Protein AF-A0A7Y2CC90-F1 (afdb_monomer_lite)

Sequence (525 aa):
MTFRYLMSATAALAASTAFAPAIAQEHGSPFKATDLVAGERWFTRDHGGGDQTLGHDLTIRRYTGSNQWTCNKPGTNGSKNSDKMTWKKPVYAIEDGVVERCWKNAPDNPKPGEEDSRVGAGTGKIPSGGNHILVRRPDGGLMLYAHFAKGEVSSALCPQTPELMQSGQAKGFVFPEADRPILKRGQFIGRAGNTGSSSGPHLHLHAITENGAARALPMERGLVSNFTPSGGNDCNGEANINSWSKLNGSPIPQDDVLYWPPTPVGKEYTRHKYSESAMPRMFQHLADSGYMLDWIDGYSVGGKVHYNHIWKPANKNWRALFGLTQAQFQQRLDQQSEAGYEPVHLDSYTRSGQVRYAIIFHKNAPGSWRLRTNRTQTQHQAILDQAKADGLKPRAISVVSVNGQRRYSALYRSQNIGSWQAKSAIKESDYQGVYNANKQAGRQPIYLNAYKHGSEIYVSAIFASAPKTLLRAKHGMNPSGFQSEFNKNTGDGYTTEVITAYDGAASNHRYFGVWRKPSGPTRAR

pLDDT: mean 90.74, std 15.19, range [24.83, 98.88]

Radius of gyration: 27.31 Å; chains: 1; bounding box: 69×70×76 Å

Secondary structure (DSSP, 8-state):
-------------------PPS-S--BPPSS-GGGSPTTEEEEEEEE-SGGGTTEEEEEEEEEEETTEEESBPTT--S-SGGGBTTTT-EEE-SS-EEEEEEE--PPPPSBTTB--TTBSTTT-SB-TT-EEEEEE-TTS-EEEEEEEPTT-S-TTT-----SSPPTT-TT-EEPPGGGPPEE-TT-EEEEBB--SS-SSSBEEEEEE-TTS-EE--BBSS-EEEE-EEETTBSSEEE--TT--EE-TTPBPPSSSEEEEPPPP--S-EEEEEEETTTHHHHHHHHHHTTEEEEEEEEEEETTEEEEEEEEEE--S-EEEEEEE-HHHHHHHHHHHHHTTEEEEEEEEEEETTEEEEEEEEEET-SS-EEEEEEE-HHHHHHHHHHHHHTT-EEEEEEEEEETTEEEEEEEEE-----SEEEEEEEEGGGHHHHHHHHHHTT-EEEEEEEEEETTEEEEEEEEESTT--EEEEEEEE-HHHHHHHHHHHHHTTPEEEEEEEEEEGGGEEEEEEEEEE-SS-----

Structure (mmCIF, N/CA/C/O backbone):
data_AF-A0A7Y2CC90-F1
#
_entry.id   AF-A0A7Y2CC90-F1
#
loop_
_atom_site.group_PDB
_atom_site.id
_atom_site.type_symbol
_atom_site.label_atom_id
_atom_site.label_alt_id
_atom_site.label_comp_id
_atom_site.label_asym_id
_atom_site.label_entity_id
_atom_site.label_seq_id
_atom_site.pdbx_PDB_ins_code
_atom_site.Cartn_x
_atom_site.Cartn_y
_atom_site.Cartn_z
_atom_site.occupancy
_atom_site.B_iso_or_equiv
_atom_site.auth_seq_id
_atom_site.auth_comp_id
_atom_site.auth_asym_id
_atom_site.auth_atom_id
_atom_site.pdbx_PDB_model_num
ATOM 1 N N . MET A 1 1 ? 1.128 46.146 18.275 1.00 32.97 1 MET A N 1
ATOM 2 C CA . MET A 1 1 ? 1.543 44.797 18.721 1.00 32.97 1 MET A CA 1
ATOM 3 C C . MET A 1 1 ? 0.517 43.796 18.222 1.00 32.97 1 MET A C 1
ATOM 5 O O . MET A 1 1 ? -0.566 43.703 18.781 1.00 32.97 1 MET A O 1
ATOM 9 N N . THR A 1 2 ? 0.812 43.130 17.110 1.00 25.05 2 THR A N 1
ATOM 10 C CA . THR A 1 2 ? -0.147 42.289 16.382 1.00 25.05 2 THR A CA 1
ATOM 11 C C . THR A 1 2 ? 0.206 40.828 16.643 1.00 25.05 2 THR A C 1
ATOM 13 O O . THR A 1 2 ? 1.212 40.332 16.140 1.00 25.05 2 THR A O 1
ATOM 16 N N . PHE A 1 3 ? -0.586 40.143 17.470 1.00 24.83 3 PHE A N 1
ATOM 17 C CA . PHE A 1 3 ? -0.425 38.710 17.720 1.00 24.83 3 PHE A CA 1
ATOM 18 C C . PHE A 1 3 ? -0.841 37.923 16.468 1.00 24.83 3 PHE A C 1
ATOM 20 O O . PHE A 1 3 ? -2.023 37.803 16.151 1.00 24.83 3 PHE A O 1
ATOM 27 N N . ARG A 1 4 ? 0.144 37.383 15.741 1.00 25.00 4 ARG A N 1
ATOM 28 C CA . ARG A 1 4 ? -0.071 36.367 14.703 1.00 25.00 4 ARG A CA 1
ATOM 29 C C . ARG A 1 4 ? -0.344 35.024 15.382 1.00 25.00 4 ARG A C 1
ATOM 31 O O . ARG A 1 4 ? 0.559 34.425 15.959 1.00 25.00 4 ARG A O 1
ATOM 38 N N . TYR A 1 5 ? -1.578 34.535 15.282 1.00 26.14 5 TYR A N 1
ATOM 39 C CA . TYR A 1 5 ? -1.904 33.138 15.561 1.00 26.14 5 TYR A CA 1
ATOM 40 C C . TYR A 1 5 ? -1.248 32.243 14.497 1.00 26.14 5 TYR A C 1
ATOM 42 O O . TYR A 1 5 ? -1.699 32.173 13.356 1.00 26.14 5 TYR A O 1
ATOM 50 N N . LEU A 1 6 ? -0.185 31.535 14.878 1.00 25.20 6 LEU A N 1
ATOM 51 C CA . LEU A 1 6 ? 0.329 30.377 14.148 1.00 25.20 6 LEU A CA 1
ATOM 52 C C . LEU A 1 6 ? -0.637 29.200 14.358 1.00 25.20 6 LEU A C 1
ATOM 54 O O . LEU A 1 6 ? -0.454 28.374 15.251 1.00 25.20 6 LEU A O 1
ATOM 58 N N . MET A 1 7 ? -1.685 29.108 13.535 1.00 26.69 7 MET A N 1
ATOM 59 C CA . MET A 1 7 ? -2.408 27.846 13.372 1.00 26.69 7 MET A CA 1
ATOM 60 C C . MET A 1 7 ? -1.500 26.868 12.620 1.00 26.69 7 MET A C 1
ATOM 62 O O . MET A 1 7 ? -1.374 26.923 11.400 1.00 26.69 7 MET A O 1
ATOM 66 N N . SER A 1 8 ? -0.863 25.954 13.352 1.00 27.53 8 SER A N 1
ATOM 67 C CA . SER A 1 8 ? -0.228 24.773 12.764 1.00 27.53 8 SER A CA 1
ATOM 68 C C . SER A 1 8 ? -1.307 23.862 12.173 1.00 27.53 8 SER A C 1
ATOM 70 O O . SER A 1 8 ? -1.857 22.992 12.849 1.00 27.53 8 SER A O 1
ATOM 72 N N . ALA A 1 9 ? -1.634 24.075 10.901 1.00 34.06 9 ALA A N 1
ATOM 73 C CA . ALA A 1 9 ? -2.473 23.185 10.116 1.00 34.06 9 ALA A CA 1
ATOM 74 C C . ALA A 1 9 ? -1.721 21.869 9.851 1.00 34.06 9 ALA A C 1
ATOM 76 O O . ALA A 1 9 ? -0.966 21.745 8.896 1.00 34.06 9 ALA A O 1
ATOM 77 N N . THR A 1 10 ? -1.928 20.858 10.693 1.00 35.38 10 THR A N 1
ATOM 78 C CA . THR A 1 10 ? -1.602 19.462 10.348 1.00 35.38 10 THR A CA 1
ATOM 79 C C . THR A 1 10 ? -2.843 18.593 10.495 1.00 35.38 10 THR A C 1
ATOM 81 O O . THR A 1 10 ? -2.938 17.720 11.352 1.00 35.38 10 THR A O 1
ATOM 84 N N . ALA A 1 11 ? -3.823 18.853 9.630 1.00 36.56 11 ALA A N 1
ATOM 85 C CA . ALA A 1 11 ? -4.858 17.888 9.293 1.00 36.56 11 ALA A CA 1
ATOM 86 C C . ALA A 1 11 ? -4.509 17.315 7.917 1.00 36.56 11 ALA A C 1
ATOM 88 O O . ALA A 1 11 ? -4.684 17.984 6.902 1.00 36.56 11 ALA A O 1
ATOM 89 N N . ALA A 1 12 ? -3.991 16.088 7.873 1.00 38.19 12 ALA A N 1
ATOM 90 C CA . ALA A 1 12 ? -3.909 15.354 6.619 1.00 38.19 12 ALA A CA 1
ATOM 91 C C . ALA A 1 12 ? -5.337 14.940 6.224 1.00 38.19 12 ALA A C 1
ATOM 93 O O . ALA A 1 12 ? -5.830 13.889 6.626 1.00 38.19 12 ALA A O 1
ATOM 94 N N 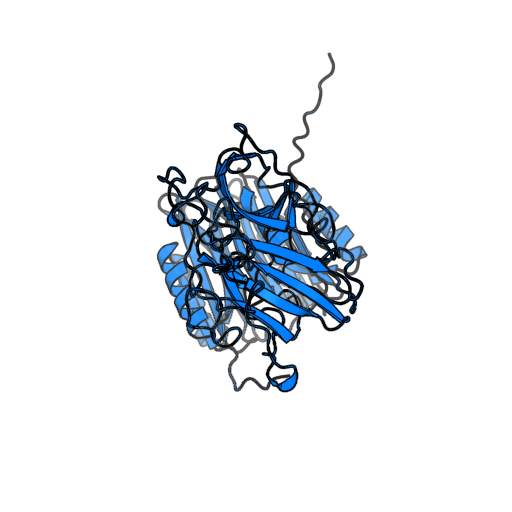. LEU A 1 13 ? -6.033 15.798 5.475 1.00 37.97 13 LEU A N 1
ATOM 95 C CA . LEU A 1 13 ? -7.204 15.396 4.703 1.00 37.97 13 LEU A CA 1
ATOM 96 C C . LEU A 1 13 ? -6.721 14.460 3.588 1.00 37.97 13 LEU A C 1
ATOM 98 O O . LEU A 1 13 ? -6.291 14.919 2.535 1.00 37.97 13 LEU A O 1
ATOM 102 N N . ALA A 1 14 ? -6.811 13.152 3.784 1.00 43.53 14 ALA A N 1
ATOM 103 C CA . ALA A 1 14 ? -6.751 12.215 2.672 1.00 43.53 14 ALA A CA 1
ATOM 104 C C . ALA A 1 14 ? -8.187 11.813 2.316 1.00 43.53 14 ALA A C 1
ATOM 106 O O . ALA A 1 14 ? -8.693 10.809 2.795 1.00 43.53 14 ALA A O 1
ATOM 107 N N . ALA A 1 15 ? -8.883 12.629 1.522 1.00 39.31 15 ALA A N 1
ATOM 108 C CA . ALA A 1 15 ? -10.160 12.238 0.932 1.00 39.31 15 ALA A CA 1
ATOM 109 C C . ALA A 1 15 ? -9.888 11.711 -0.481 1.00 39.31 15 ALA A C 1
ATOM 111 O O . ALA A 1 15 ? -9.688 12.489 -1.406 1.00 39.31 15 ALA A O 1
ATOM 112 N N . SER A 1 16 ? -9.845 10.391 -0.661 1.00 41.31 16 SER A N 1
ATOM 113 C CA . SER A 1 16 ? -9.816 9.796 -1.998 1.00 41.31 16 SER A CA 1
ATOM 114 C C . SER A 1 16 ? -11.242 9.518 -2.466 1.00 41.31 16 SER A C 1
ATOM 116 O O . SER A 1 16 ? -11.936 8.687 -1.886 1.00 41.31 16 SER A O 1
ATOM 118 N N . THR A 1 17 ? -11.676 10.176 -3.535 1.00 38.53 17 THR A N 1
ATOM 119 C CA . THR A 1 17 ? -12.740 9.665 -4.403 1.00 38.53 17 THR A CA 1
ATOM 120 C C . THR A 1 17 ? -12.095 8.733 -5.420 1.00 38.53 17 THR A C 1
ATOM 122 O O . THR A 1 17 ? -11.335 9.194 -6.265 1.00 38.53 17 THR A O 1
ATOM 125 N N . ALA A 1 18 ? -12.342 7.428 -5.325 1.00 40.75 18 ALA A N 1
ATOM 126 C CA . ALA A 1 18 ? -11.998 6.495 -6.393 1.00 40.75 18 ALA A CA 1
ATOM 127 C C . ALA A 1 18 ? -13.279 6.144 -7.158 1.00 40.75 18 ALA A C 1
ATOM 129 O O . ALA A 1 18 ? -14.174 5.522 -6.593 1.00 40.75 18 ALA A O 1
ATOM 130 N N . PHE A 1 19 ? -13.351 6.562 -8.420 1.00 44.56 19 PHE A N 1
ATOM 131 C CA . PHE A 1 19 ? -14.195 5.970 -9.454 1.00 44.56 19 PHE A CA 1
ATOM 132 C C . PHE A 1 19 ? -13.279 5.733 -10.652 1.00 44.56 19 PHE A C 1
ATOM 134 O O . PHE A 1 19 ? -12.591 6.659 -11.075 1.00 44.56 19 PHE A O 1
ATOM 141 N N . ALA A 1 20 ? -13.272 4.513 -11.176 1.00 34.53 20 ALA A N 1
ATOM 142 C CA . ALA A 1 20 ? -12.823 4.258 -12.535 1.00 34.53 20 ALA A CA 1
ATOM 143 C C . ALA A 1 20 ? -14.077 4.274 -13.423 1.00 34.53 20 ALA A C 1
ATOM 145 O O . ALA A 1 20 ? -14.980 3.467 -13.173 1.00 34.53 20 ALA A O 1
ATOM 146 N N . PRO A 1 21 ? -14.203 5.174 -14.410 1.00 32.12 21 PRO A N 1
ATOM 147 C CA . PRO A 1 21 ? -14.972 4.843 -15.594 1.00 32.12 21 PRO A CA 1
ATOM 148 C C . PRO A 1 21 ? -14.174 3.822 -16.417 1.00 32.12 21 PRO A C 1
ATOM 150 O O . PRO A 1 21 ? -12.945 3.794 -16.371 1.00 32.12 21 PRO A O 1
ATOM 153 N N . ALA A 1 22 ? -14.879 2.964 -17.146 1.00 37.72 22 ALA A N 1
ATOM 154 C CA . ALA A 1 22 ? -14.268 2.046 -18.092 1.00 37.72 22 ALA A CA 1
ATOM 155 C C . ALA A 1 22 ? -13.850 2.782 -19.384 1.00 37.72 22 ALA A C 1
ATOM 157 O O . ALA A 1 22 ? -14.610 3.602 -19.897 1.00 37.72 22 ALA A O 1
ATOM 158 N N . ILE A 1 23 ? -12.702 2.351 -19.924 1.00 44.06 23 ILE A N 1
ATOM 159 C CA . ILE A 1 23 ? -12.168 2.496 -21.294 1.00 44.06 23 ILE A CA 1
ATOM 160 C C . ILE A 1 23 ? -11.396 3.791 -21.632 1.00 44.06 23 ILE A C 1
ATOM 162 O O . ILE A 1 23 ? -11.942 4.775 -22.117 1.00 44.06 23 ILE A O 1
ATOM 166 N N . ALA A 1 24 ? -10.070 3.685 -21.533 1.00 38.38 24 ALA A N 1
ATOM 167 C CA . ALA A 1 24 ? -9.087 4.057 -22.561 1.00 38.38 24 ALA A CA 1
ATOM 168 C C . ALA A 1 24 ? -7.961 3.006 -22.473 1.00 38.38 24 ALA A C 1
ATOM 170 O O . ALA A 1 24 ? -7.803 2.439 -21.401 1.00 38.38 24 ALA A O 1
ATOM 171 N N . GLN A 1 25 ? -7.234 2.677 -23.547 1.00 45.66 25 GLN A N 1
ATOM 172 C CA . GLN A 1 25 ? -6.199 1.619 -23.555 1.00 45.66 25 GLN A CA 1
ATOM 173 C C . GLN A 1 25 ? -5.252 1.750 -22.343 1.00 45.66 25 GLN A C 1
ATOM 175 O O . GLN A 1 25 ? -4.386 2.620 -22.301 1.00 45.66 25 GLN A O 1
ATOM 180 N N . GLU A 1 26 ? -5.482 0.931 -21.314 1.00 56.09 26 GLU A N 1
ATOM 181 C CA . GLU A 1 26 ? -4.859 1.112 -20.005 1.00 56.09 26 GLU A CA 1
ATOM 182 C C . GLU A 1 26 ? -3.451 0.522 -20.047 1.00 56.09 26 GLU A C 1
ATOM 184 O O . GLU A 1 26 ? -3.272 -0.698 -20.028 1.00 56.09 26 GLU A O 1
ATOM 189 N N . HIS A 1 27 ? -2.429 1.371 -20.116 1.00 71.44 27 HIS A N 1
ATOM 190 C CA . HIS A 1 27 ? -1.060 0.902 -19.973 1.00 71.44 27 HIS A CA 1
ATOM 191 C C . HIS A 1 27 ? -0.777 0.595 -18.496 1.00 71.44 27 HIS A C 1
ATOM 193 O O . HIS A 1 27 ? -1.069 1.370 -17.581 1.00 71.44 27 HIS A O 1
ATOM 199 N N . GLY A 1 28 ? -0.232 -0.592 -18.250 1.00 85.94 28 GLY A N 1
ATOM 200 C CA . GLY A 1 28 ? 0.285 -1.005 -16.954 1.00 85.94 28 GLY A CA 1
ATOM 201 C C . GLY A 1 28 ? 1.625 -0.353 -16.654 1.00 85.94 28 GLY A C 1
ATOM 202 O O . GLY A 1 28 ? 2.296 0.180 -17.524 1.00 85.94 28 GLY A O 1
ATOM 203 N N . SER A 1 29 ? 2.042 -0.441 -15.400 1.00 91.25 29 SER A N 1
ATOM 204 C CA . SER A 1 29 ? 3.381 -0.011 -15.015 1.00 91.25 29 SER A CA 1
ATOM 205 C C . SER A 1 29 ? 4.420 -1.064 -15.428 1.00 91.25 29 SER A C 1
ATOM 207 O O . SER A 1 29 ? 4.201 -2.249 -15.150 1.00 91.25 29 SER A O 1
ATOM 209 N N . PRO A 1 30 ? 5.589 -0.665 -15.971 1.00 94.50 30 PRO A N 1
ATOM 210 C CA . PRO A 1 30 ? 6.695 -1.591 -16.230 1.00 94.50 30 PRO A CA 1
ATOM 211 C C . PRO A 1 30 ? 7.331 -2.134 -14.943 1.00 94.50 30 PRO A C 1
ATOM 213 O O . PRO A 1 30 ? 8.174 -3.026 -14.987 1.00 94.50 30 PRO A O 1
ATOM 216 N N . PHE A 1 31 ? 6.918 -1.622 -13.781 1.00 96.00 31 PHE A N 1
ATOM 217 C CA . PHE A 1 31 ? 7.437 -1.983 -12.466 1.00 96.00 31 PHE A CA 1
ATOM 218 C C . PHE A 1 31 ? 6.318 -2.226 -11.458 1.00 96.00 31 PHE A C 1
ATOM 220 O O . PHE A 1 31 ? 5.209 -1.710 -11.606 1.00 96.00 31 PHE A O 1
ATOM 227 N N . LYS A 1 32 ? 6.630 -2.940 -10.375 1.00 95.56 32 LYS A N 1
ATOM 228 C CA . LYS A 1 32 ? 5.708 -3.191 -9.258 1.00 95.56 32 LYS A CA 1
ATOM 229 C C . LYS A 1 32 ? 6.310 -2.660 -7.961 1.00 95.56 32 LYS A C 1
ATOM 231 O O . LYS A 1 32 ? 7.487 -2.891 -7.688 1.00 95.56 32 LYS A O 1
ATOM 236 N N . ALA A 1 33 ? 5.506 -2.007 -7.116 1.00 95.81 33 ALA A N 1
ATOM 237 C CA . ALA A 1 33 ? 5.976 -1.529 -5.805 1.00 95.81 33 ALA A CA 1
ATOM 238 C C . ALA A 1 33 ? 6.543 -2.650 -4.920 1.00 95.81 33 ALA A C 1
ATOM 240 O O . ALA A 1 33 ? 7.377 -2.397 -4.056 1.00 95.81 33 ALA A O 1
ATOM 241 N N . THR A 1 34 ? 6.071 -3.883 -5.114 1.00 94.69 34 THR A N 1
ATOM 242 C CA . THR A 1 34 ? 6.490 -5.069 -4.357 1.00 94.69 34 THR A CA 1
ATOM 243 C C . THR A 1 34 ? 7.922 -5.508 -4.650 1.00 94.69 34 THR A C 1
ATOM 245 O O . THR A 1 34 ? 8.486 -6.241 -3.845 1.00 94.69 34 THR A O 1
ATOM 248 N N . ASP A 1 35 ? 8.520 -5.038 -5.749 1.00 96.62 35 ASP A N 1
ATOM 249 C CA . ASP A 1 35 ? 9.908 -5.348 -6.126 1.00 96.62 35 ASP A CA 1
ATOM 250 C C . ASP A 1 35 ? 10.916 -4.321 -5.575 1.00 96.62 35 ASP A C 1
ATOM 252 O O . ASP A 1 35 ? 12.137 -4.433 -5.757 1.00 96.62 35 ASP A O 1
ATOM 256 N N . LEU A 1 36 ? 10.405 -3.292 -4.897 1.00 96.38 36 LEU A N 1
ATOM 257 C CA . LEU A 1 36 ? 11.176 -2.232 -4.266 1.00 96.38 36 LEU A CA 1
ATOM 258 C C . LEU A 1 36 ? 11.325 -2.523 -2.775 1.00 96.38 36 LEU A C 1
ATOM 260 O O . LEU A 1 36 ? 10.357 -2.878 -2.096 1.00 96.38 36 LEU A O 1
ATOM 264 N N . VAL A 1 37 ? 12.530 -2.330 -2.235 1.00 93.62 37 VAL A N 1
ATOM 265 C CA . VAL A 1 37 ? 12.676 -2.335 -0.776 1.00 93.62 37 VAL A CA 1
ATOM 266 C C . VAL A 1 37 ? 12.138 -1.029 -0.190 1.00 93.62 37 VAL A C 1
ATOM 268 O O . VAL A 1 37 ? 11.933 -0.032 -0.887 1.00 93.62 37 VAL A O 1
ATOM 271 N N . ALA A 1 38 ? 11.888 -1.014 1.120 1.00 89.44 38 ALA A N 1
ATOM 272 C CA . ALA A 1 38 ? 11.379 0.176 1.789 1.00 89.44 38 ALA A CA 1
ATOM 273 C C . ALA A 1 38 ? 12.281 1.399 1.526 1.00 89.44 38 ALA A C 1
ATOM 275 O O . ALA A 1 38 ? 13.485 1.371 1.784 1.00 89.44 38 ALA A O 1
ATOM 276 N N . GLY A 1 39 ? 11.667 2.474 1.029 1.00 92.62 39 GLY A N 1
ATOM 277 C CA . GLY A 1 39 ? 12.348 3.724 0.690 1.00 92.62 39 GLY A CA 1
ATOM 278 C C . GLY A 1 39 ? 12.878 3.813 -0.742 1.00 92.62 39 GLY A C 1
ATOM 279 O O . GLY A 1 39 ? 13.330 4.889 -1.099 1.00 92.62 39 GLY A O 1
ATOM 280 N N . GLU A 1 40 ? 12.810 2.758 -1.562 1.00 97.12 40 GLU A N 1
ATOM 281 C CA . GLU A 1 40 ? 13.182 2.817 -2.987 1.00 97.12 40 GLU A CA 1
ATOM 282 C C . GLU A 1 40 ? 12.041 3.333 -3.868 1.00 97.12 40 GLU A C 1
ATOM 284 O O . GLU A 1 40 ? 10.880 2.976 -3.661 1.00 97.12 40 GLU A O 1
ATOM 289 N N . ARG A 1 41 ? 12.367 4.142 -4.874 1.00 97.25 41 ARG A N 1
ATOM 290 C CA . ARG A 1 41 ? 11.465 4.653 -5.914 1.00 97.25 41 ARG A CA 1
ATOM 291 C C . ARG A 1 41 ? 12.182 4.627 -7.253 1.00 97.25 41 ARG A C 1
ATOM 293 O O . ARG A 1 41 ? 13.401 4.777 -7.284 1.00 97.25 41 ARG A O 1
ATOM 300 N N . TRP A 1 42 ? 11.436 4.437 -8.335 1.00 96.94 42 TRP A N 1
ATOM 301 C CA . TRP A 1 42 ? 12.001 4.673 -9.657 1.00 96.94 42 TRP A CA 1
ATOM 302 C C . TRP A 1 42 ? 12.247 6.169 -9.830 1.00 96.94 42 TRP A C 1
ATOM 304 O O . TRP A 1 42 ? 11.609 6.983 -9.173 1.00 96.94 42 TRP A O 1
ATOM 314 N N . PHE A 1 43 ? 13.199 6.510 -10.672 1.00 95.88 43 PHE A N 1
ATOM 315 C CA . PHE A 1 43 ? 13.562 7.853 -11.070 1.00 95.88 43 PHE A CA 1
ATOM 316 C C . PHE A 1 43 ? 13.679 7.847 -12.584 1.00 95.88 43 PHE A C 1
ATOM 318 O O . PHE A 1 43 ? 14.267 6.915 -13.141 1.00 95.88 43 PHE A O 1
ATOM 325 N N . THR A 1 44 ? 13.122 8.866 -13.215 1.00 90.56 44 THR A N 1
ATOM 326 C CA . THR A 1 44 ? 13.302 9.123 -14.638 1.00 90.56 44 THR A CA 1
ATOM 327 C C . THR A 1 44 ? 13.795 10.541 -14.835 1.00 90.56 44 THR A C 1
ATOM 329 O O . THR A 1 44 ? 13.602 11.392 -13.967 1.00 90.56 44 THR A O 1
ATOM 332 N N . ARG A 1 45 ? 14.399 10.750 -15.998 1.00 81.19 45 ARG A N 1
ATOM 333 C CA . ARG A 1 45 ? 14.740 12.042 -16.577 1.00 81.19 45 ARG A CA 1
ATOM 334 C C . ARG A 1 45 ? 14.470 12.007 -18.079 1.00 81.19 45 ARG A C 1
ATOM 336 O O . ARG A 1 45 ? 14.205 10.927 -18.617 1.00 81.19 45 ARG A O 1
ATOM 343 N N . ASP A 1 46 ? 14.601 13.151 -18.733 1.00 70.00 46 ASP A N 1
ATOM 344 C CA . ASP A 1 46 ? 14.495 13.263 -20.189 1.00 70.00 46 ASP A CA 1
ATOM 345 C C . ASP A 1 46 ? 15.567 12.443 -20.897 1.00 70.00 46 ASP A C 1
ATOM 347 O O . ASP A 1 46 ? 16.743 12.473 -20.514 1.00 70.00 46 ASP A O 1
ATOM 351 N N . HIS A 1 47 ? 15.165 11.748 -21.962 1.00 69.31 47 HIS A N 1
ATOM 352 C CA . HIS A 1 47 ? 16.079 11.005 -22.815 1.00 69.31 47 HIS A CA 1
ATOM 353 C C . HIS A 1 47 ? 15.930 11.378 -24.297 1.00 69.31 47 HIS A C 1
ATOM 355 O O . HIS A 1 47 ? 14.863 11.241 -24.886 1.00 69.31 47 HIS A O 1
ATOM 361 N N . GLY A 1 48 ? 17.057 11.749 -24.914 1.00 66.50 48 GLY A N 1
ATOM 362 C CA . GLY A 1 48 ? 17.264 11.716 -26.364 1.00 66.50 48 GLY A CA 1
ATOM 363 C C . GLY A 1 48 ? 16.478 12.721 -27.221 1.00 66.50 48 GLY A C 1
ATOM 364 O O . GLY A 1 48 ? 15.679 13.528 -26.757 1.00 66.50 48 GLY A O 1
ATOM 365 N N . GLY A 1 49 ? 16.746 12.673 -28.529 1.00 67.69 49 GLY A N 1
ATOM 366 C CA . GLY A 1 49 ? 16.046 13.428 -29.572 1.00 67.69 49 GLY A CA 1
ATOM 367 C C . GLY A 1 49 ? 15.511 12.497 -30.666 1.00 67.69 49 GLY A C 1
ATOM 368 O O . GLY A 1 49 ? 15.905 11.335 -30.739 1.00 67.69 49 GLY A O 1
ATOM 369 N N . GLY A 1 50 ? 14.630 12.996 -31.534 1.00 79.75 50 GLY A N 1
ATOM 370 C CA . GLY A 1 50 ? 14.061 12.215 -32.639 1.00 79.75 50 GLY A CA 1
ATOM 371 C C . GLY A 1 50 ? 12.886 11.330 -32.209 1.00 79.75 50 GLY A C 1
ATOM 372 O O . GLY A 1 50 ? 11.972 11.781 -31.523 1.00 79.75 50 GLY A O 1
ATOM 373 N N . ASP A 1 51 ? 12.885 10.064 -32.623 1.00 78.94 51 ASP A N 1
ATOM 374 C CA . ASP A 1 51 ? 11.821 9.097 -32.309 1.00 78.94 51 ASP A CA 1
ATOM 375 C C . ASP A 1 51 ? 11.800 8.662 -30.828 1.00 78.94 51 ASP A C 1
ATOM 377 O O . ASP A 1 51 ? 10.815 8.099 -30.350 1.00 78.94 51 ASP A O 1
ATOM 381 N N . GLN A 1 52 ? 12.854 9.002 -30.083 1.00 84.62 52 GLN A N 1
ATOM 382 C CA . GLN A 1 52 ? 13.025 8.716 -28.658 1.00 84.62 52 GLN A CA 1
ATOM 383 C C . GLN A 1 52 ? 12.694 9.895 -27.739 1.00 84.62 52 GLN A C 1
ATOM 385 O O . GLN A 1 52 ? 12.796 9.733 -26.532 1.00 84.62 52 GLN A O 1
ATOM 390 N N . THR A 1 53 ? 12.255 11.049 -28.258 1.00 86.00 53 THR A N 1
ATOM 391 C CA . THR A 1 53 ? 11.994 12.269 -27.458 1.00 86.00 53 THR A CA 1
ATOM 392 C C . THR A 1 53 ? 10.979 12.088 -26.316 1.00 86.00 53 THR A C 1
ATOM 394 O O . THR A 1 53 ? 10.924 12.911 -25.412 1.00 86.00 53 THR A O 1
ATOM 397 N N . LEU A 1 54 ? 10.167 11.025 -26.340 1.00 88.81 54 LEU A N 1
ATOM 398 C CA . LEU A 1 54 ? 9.232 10.668 -25.259 1.00 88.81 54 LEU A CA 1
ATOM 399 C C . LEU A 1 54 ? 9.647 9.391 -24.507 1.00 88.81 54 LEU A C 1
ATOM 401 O O . LEU A 1 54 ? 8.829 8.767 -23.830 1.00 88.81 54 LEU A O 1
ATOM 405 N N . GLY A 1 55 ? 10.897 8.969 -24.678 1.00 89.06 55 GLY A N 1
ATOM 406 C CA . GLY A 1 55 ? 11.502 7.838 -23.998 1.00 89.06 55 GLY A CA 1
ATOM 407 C C . GLY A 1 55 ? 11.978 8.188 -22.592 1.00 89.06 55 GLY A C 1
ATOM 408 O O . GLY A 1 55 ? 12.170 9.347 -22.243 1.00 89.06 55 GLY A O 1
ATOM 409 N N . HIS A 1 56 ? 12.179 7.157 -21.782 1.00 90.25 56 HIS A N 1
ATOM 410 C CA . HIS A 1 56 ? 12.582 7.278 -20.392 1.00 90.25 56 HIS A CA 1
ATOM 411 C C . HIS A 1 56 ? 13.756 6.354 -20.084 1.00 90.25 56 HIS A C 1
ATOM 413 O O . HIS A 1 56 ? 13.664 5.138 -20.284 1.00 90.25 56 HIS A O 1
ATOM 419 N N . ASP A 1 57 ? 14.799 6.927 -19.485 1.00 92.31 57 ASP A N 1
ATOM 420 C CA . ASP A 1 57 ? 15.839 6.170 -18.796 1.00 92.31 57 ASP A CA 1
ATOM 421 C C . ASP A 1 57 ? 15.487 6.065 -17.314 1.00 92.31 57 ASP A C 1
ATOM 423 O O . ASP A 1 57 ? 15.490 7.035 -16.553 1.00 92.31 57 ASP A O 1
ATOM 427 N N . LEU A 1 58 ? 15.169 4.846 -16.895 1.00 94.12 58 LEU A N 1
ATOM 428 C CA . LEU A 1 58 ? 14.569 4.560 -15.603 1.00 94.12 58 LEU A CA 1
ATOM 429 C C . LEU A 1 58 ? 15.605 3.908 -14.691 1.00 94.12 58 LEU A C 1
ATOM 431 O O . LEU A 1 58 ? 16.126 2.822 -14.957 1.00 94.12 58 LEU A O 1
ATOM 435 N N . THR A 1 59 ? 15.882 4.564 -13.568 1.00 96.00 59 THR A N 1
ATOM 436 C CA . THR A 1 59 ? 16.783 4.077 -12.513 1.00 96.00 59 THR A CA 1
ATOM 437 C C . THR A 1 59 ? 16.087 4.092 -11.156 1.00 96.00 59 THR A C 1
ATOM 439 O O . THR A 1 59 ? 14.927 4.468 -11.063 1.00 96.00 59 THR A O 1
ATOM 442 N N . ILE A 1 60 ? 16.749 3.659 -10.080 1.00 97.44 60 ILE A N 1
ATOM 443 C CA . ILE A 1 60 ? 16.173 3.697 -8.726 1.00 97.44 60 ILE A CA 1
ATOM 444 C C . ILE A 1 60 ? 16.918 4.681 -7.832 1.00 97.44 60 ILE A C 1
ATOM 446 O O . ILE A 1 60 ? 18.142 4.804 -7.893 1.00 97.44 60 ILE A O 1
ATOM 450 N N . ARG A 1 61 ? 16.164 5.363 -6.971 1.00 97.19 61 ARG A N 1
ATOM 451 C CA . ARG A 1 61 ? 16.655 6.159 -5.847 1.00 97.19 61 ARG A CA 1
ATOM 452 C C . ARG A 1 61 ? 16.097 5.600 -4.546 1.00 97.19 61 ARG A C 1
ATOM 454 O O . ARG A 1 61 ? 14.951 5.157 -4.499 1.00 97.19 61 ARG A O 1
ATOM 461 N N . ARG A 1 62 ? 16.872 5.654 -3.467 1.00 97.00 62 ARG A N 1
ATOM 462 C CA . ARG A 1 62 ? 16.426 5.300 -2.118 1.00 97.00 62 ARG A CA 1
ATOM 463 C C . ARG A 1 62 ? 16.582 6.461 -1.169 1.00 97.00 62 ARG A C 1
ATOM 465 O O . ARG A 1 62 ? 17.647 7.062 -1.094 1.00 97.00 62 ARG A O 1
ATOM 472 N N . TYR A 1 63 ? 15.531 6.688 -0.399 1.00 96.62 63 TYR A N 1
ATOM 473 C CA . TYR A 1 63 ? 15.499 7.670 0.667 1.00 96.62 63 TYR A CA 1
ATOM 474 C C . TYR A 1 63 ? 16.502 7.327 1.774 1.00 96.62 63 TYR A C 1
ATOM 476 O O . TYR A 1 63 ? 16.465 6.221 2.326 1.00 96.62 63 TYR A O 1
ATOM 484 N N . THR A 1 64 ? 17.357 8.282 2.128 1.00 95.19 64 THR A N 1
ATOM 485 C CA . THR A 1 64 ? 18.376 8.151 3.184 1.00 95.19 64 THR A CA 1
ATOM 486 C C . THR A 1 64 ? 18.057 8.972 4.434 1.00 95.19 64 THR A C 1
ATOM 488 O O . THR A 1 64 ? 18.640 8.720 5.486 1.00 95.19 64 THR A O 1
ATOM 491 N N . GLY A 1 65 ? 17.084 9.886 4.369 1.00 94.31 65 GLY A N 1
ATOM 492 C CA . GLY A 1 65 ? 16.698 10.763 5.481 1.00 94.31 65 GLY A CA 1
ATOM 493 C C . GLY A 1 65 ? 16.665 12.227 5.056 1.00 94.31 65 GLY A C 1
ATOM 494 O O . GLY A 1 65 ? 17.304 12.592 4.082 1.00 94.31 65 GLY A O 1
ATOM 495 N N . SER A 1 66 ? 15.909 13.070 5.766 1.00 93.25 66 SER A N 1
ATOM 496 C CA . SER A 1 66 ? 15.852 14.522 5.512 1.00 93.25 66 SER A CA 1
ATOM 497 C C . SER A 1 66 ? 15.641 14.904 4.038 1.00 93.25 66 SER A C 1
ATOM 499 O O . SER A 1 66 ? 16.305 15.800 3.532 1.00 93.25 66 SER A O 1
ATOM 501 N N . ASN A 1 67 ? 14.733 14.206 3.344 1.00 94.44 67 ASN A N 1
ATOM 502 C CA . ASN A 1 67 ? 14.465 14.384 1.906 1.00 94.44 67 ASN A CA 1
ATOM 503 C C . ASN A 1 67 ? 15.628 14.063 0.961 1.00 94.44 67 ASN A C 1
ATOM 505 O O . ASN A 1 67 ? 15.474 14.275 -0.234 1.00 94.44 67 ASN A O 1
ATOM 509 N N . GLN A 1 68 ? 16.722 13.483 1.453 1.00 96.31 68 GLN A N 1
ATOM 510 C CA . GLN A 1 68 ? 17.853 13.037 0.646 1.00 96.31 68 GLN A CA 1
ATOM 511 C C . GLN A 1 68 ? 17.618 11.641 0.074 1.00 96.31 68 GLN A C 1
ATOM 513 O O . GLN A 1 68 ? 17.033 10.762 0.725 1.00 96.31 68 GLN A O 1
ATOM 518 N N . TRP A 1 69 ? 18.119 11.435 -1.140 1.00 97.06 69 TRP A N 1
ATOM 519 C CA . TRP A 1 69 ? 18.041 10.174 -1.861 1.00 97.06 69 TRP A CA 1
ATOM 520 C C . TRP A 1 69 ? 19.355 9.856 -2.574 1.00 97.06 69 TRP A C 1
ATOM 522 O O . TRP A 1 69 ? 20.098 10.752 -2.966 1.00 97.06 69 TRP A O 1
ATOM 532 N N . THR A 1 70 ? 19.617 8.566 -2.786 1.00 95.94 70 THR A N 1
ATOM 533 C CA . THR A 1 70 ? 20.796 8.084 -3.522 1.00 95.94 70 THR A CA 1
ATOM 534 C C . THR A 1 70 ? 20.462 6.891 -4.413 1.00 95.94 70 THR A C 1
ATOM 536 O O . THR A 1 70 ? 19.536 6.134 -4.116 1.00 95.94 70 THR A O 1
ATOM 539 N N . CYS A 1 71 ? 21.212 6.694 -5.495 1.00 94.62 71 CYS A N 1
ATOM 540 C CA . CYS A 1 71 ? 21.059 5.563 -6.414 1.00 94.62 71 CYS A CA 1
ATOM 541 C C . CYS A 1 71 ? 21.929 4.340 -6.063 1.00 94.62 71 CYS A C 1
ATOM 543 O O . CYS A 1 71 ? 21.721 3.243 -6.597 1.00 94.62 71 CYS A O 1
ATOM 545 N N . ASN A 1 72 ? 22.914 4.519 -5.176 1.00 95.44 72 ASN A N 1
ATOM 546 C CA . ASN A 1 72 ? 23.851 3.475 -4.769 1.00 95.44 72 ASN A CA 1
ATOM 547 C C . ASN A 1 72 ? 23.328 2.716 -3.547 1.00 95.44 72 ASN A C 1
ATOM 549 O O . ASN A 1 72 ? 22.766 3.296 -2.617 1.00 95.44 72 ASN A O 1
ATOM 553 N N . LYS A 1 73 ? 23.562 1.406 -3.507 1.00 95.62 73 LYS A N 1
ATOM 554 C CA . LYS A 1 73 ? 23.269 0.568 -2.343 1.00 95.62 73 LYS A CA 1
ATOM 555 C C . LYS A 1 73 ? 24.072 1.046 -1.123 1.00 95.62 73 LYS A C 1
ATOM 557 O O . LYS A 1 73 ? 25.203 1.513 -1.285 1.00 95.62 73 LYS A O 1
ATOM 562 N N . PRO A 1 74 ? 23.528 0.907 0.102 1.00 93.06 74 PRO A N 1
ATOM 563 C CA . PRO A 1 74 ? 24.239 1.295 1.318 1.00 93.06 74 PRO A CA 1
ATOM 564 C C . PRO A 1 74 ? 25.639 0.670 1.394 1.00 93.06 74 PRO A C 1
ATOM 566 O O . PRO A 1 74 ? 25.786 -0.528 1.165 1.00 93.06 74 PRO A O 1
ATOM 569 N N . GLY A 1 75 ? 26.651 1.481 1.717 1.00 93.94 75 GLY A N 1
ATOM 570 C CA . GLY A 1 75 ? 28.043 1.031 1.855 1.00 93.94 75 GLY A CA 1
ATOM 571 C C . GLY A 1 75 ? 28.799 0.802 0.540 1.00 93.94 75 GLY A C 1
ATOM 572 O O . GLY A 1 75 ? 29.891 0.246 0.571 1.00 93.94 75 GLY A O 1
ATOM 573 N N . THR A 1 76 ? 28.247 1.214 -0.605 1.00 95.94 76 THR A N 1
ATOM 574 C CA . THR A 1 76 ? 28.896 1.077 -1.922 1.00 95.94 76 THR A CA 1
ATOM 575 C C . THR A 1 76 ? 29.231 2.438 -2.534 1.00 95.94 76 THR A C 1
ATOM 577 O O . THR A 1 76 ? 28.635 3.451 -2.170 1.00 95.94 76 THR A O 1
ATOM 580 N N . ASN A 1 77 ? 30.181 2.469 -3.473 1.00 91.31 77 ASN A N 1
ATOM 581 C CA . ASN A 1 77 ? 30.625 3.700 -4.141 1.00 91.31 77 ASN A CA 1
ATOM 582 C C . ASN A 1 77 ? 30.074 3.855 -5.571 1.00 91.31 77 ASN A C 1
ATOM 584 O O . ASN A 1 77 ? 30.301 4.882 -6.205 1.00 91.31 77 ASN A O 1
ATOM 588 N N . GLY A 1 78 ? 29.333 2.865 -6.082 1.00 93.69 78 GLY A N 1
ATOM 589 C CA . GLY A 1 78 ? 28.747 2.920 -7.421 1.00 93.69 78 GLY A CA 1
ATOM 590 C C . GLY A 1 78 ? 29.702 2.517 -8.545 1.00 93.69 78 GLY A C 1
AT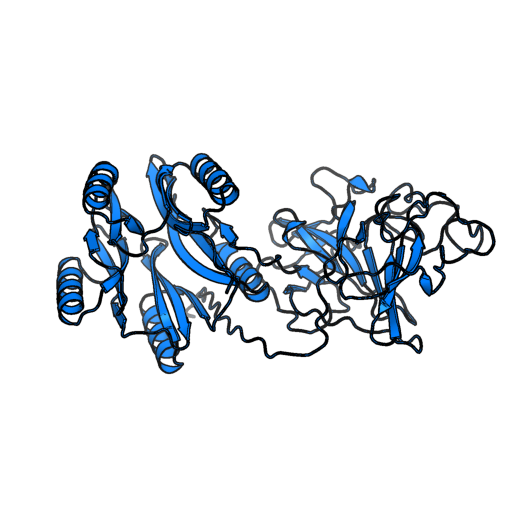OM 591 O O . GLY A 1 78 ? 29.339 2.698 -9.704 1.00 93.69 78 GLY A O 1
ATOM 592 N N . SER A 1 79 ? 30.890 1.990 -8.221 1.00 95.19 79 SER A N 1
ATOM 593 C CA . SER A 1 79 ? 31.914 1.587 -9.200 1.00 95.19 79 SER A CA 1
ATOM 594 C C . SER A 1 79 ? 31.625 0.247 -9.874 1.00 95.19 79 SER A C 1
ATOM 596 O O . SER A 1 79 ? 32.258 -0.080 -10.873 1.00 95.19 79 SER A O 1
ATOM 598 N N . LYS A 1 80 ? 30.675 -0.535 -9.350 1.00 97.69 80 LYS A N 1
ATOM 599 C CA . LYS A 1 80 ? 30.222 -1.798 -9.947 1.00 97.69 80 LYS A CA 1
ATOM 600 C C . LYS A 1 80 ? 28.757 -1.706 -10.337 1.00 97.69 80 LYS A C 1
ATOM 602 O O . LYS A 1 80 ? 27.965 -1.050 -9.665 1.00 97.69 80 LYS A O 1
ATOM 607 N N . ASN A 1 81 ? 28.353 -2.466 -11.353 1.00 97.75 81 ASN A N 1
ATOM 608 C CA . ASN A 1 81 ? 26.939 -2.586 -11.716 1.00 97.75 81 ASN A CA 1
ATOM 609 C C . ASN A 1 81 ? 26.091 -3.018 -10.506 1.00 97.75 81 ASN A C 1
ATOM 611 O O . ASN A 1 81 ? 25.050 -2.433 -10.221 1.00 97.75 81 ASN A O 1
ATOM 615 N N . SER A 1 82 ? 26.599 -3.974 -9.721 1.00 97.44 82 SER A N 1
ATOM 616 C CA . SER A 1 82 ? 25.958 -4.476 -8.503 1.00 97.44 82 SER A CA 1
ATOM 617 C C . SER A 1 82 ? 25.742 -3.431 -7.411 1.00 97.44 82 SER A C 1
ATOM 619 O O . SER A 1 82 ? 24.905 -3.668 -6.538 1.00 97.44 82 SER A O 1
ATOM 621 N N . ASP A 1 83 ? 26.459 -2.310 -7.445 1.00 97.50 83 ASP A N 1
ATOM 622 C CA . ASP A 1 83 ? 26.338 -1.231 -6.464 1.00 97.50 83 ASP A CA 1
ATOM 623 C C . ASP A 1 83 ? 25.088 -0.384 -6.718 1.00 97.50 83 ASP A C 1
ATOM 625 O O . ASP A 1 83 ? 24.568 0.241 -5.799 1.00 97.50 83 ASP A O 1
ATOM 629 N N . LYS A 1 84 ? 24.553 -0.381 -7.945 1.00 96.38 84 LYS A N 1
ATOM 630 C CA . LYS A 1 84 ? 23.341 0.370 -8.288 1.00 96.38 84 LYS A CA 1
ATOM 631 C C . LYS A 1 84 ? 22.087 -0.371 -7.840 1.00 96.38 84 LYS A C 1
ATOM 633 O O . LYS A 1 84 ? 21.967 -1.588 -7.992 1.00 96.38 84 LYS A O 1
ATOM 638 N N . MET A 1 85 ? 21.106 0.364 -7.321 1.00 96.38 85 MET A N 1
ATOM 639 C CA . MET A 1 85 ? 19.816 -0.211 -6.908 1.00 96.38 85 MET A CA 1
ATOM 640 C C . MET A 1 85 ? 19.005 -0.770 -8.074 1.00 96.38 85 MET A C 1
ATOM 642 O O . MET A 1 85 ? 18.272 -1.739 -7.886 1.00 96.38 85 MET A O 1
ATOM 646 N N . THR A 1 86 ? 19.153 -0.186 -9.264 1.00 97.38 86 THR A N 1
ATOM 647 C CA . THR A 1 86 ? 18.467 -0.630 -10.484 1.00 97.38 86 THR A CA 1
ATOM 648 C C . THR A 1 86 ? 18.929 -2.008 -10.956 1.00 97.38 86 THR A C 1
ATOM 650 O O . THR A 1 86 ? 18.180 -2.718 -11.622 1.00 97.38 86 THR A O 1
ATOM 653 N N . TRP A 1 87 ? 20.158 -2.404 -10.610 1.00 98.06 87 TRP A N 1
ATOM 654 C CA . TRP A 1 87 ? 20.757 -3.643 -11.093 1.00 98.06 87 TRP A CA 1
ATOM 655 C C . TRP A 1 87 ? 19.901 -4.862 -10.753 1.00 98.06 87 TRP A C 1
ATOM 657 O O . TRP A 1 87 ? 19.625 -5.143 -9.582 1.00 98.06 87 TRP A O 1
ATOM 667 N N . LYS A 1 88 ? 19.511 -5.597 -11.797 1.00 97.69 88 LYS A N 1
ATOM 668 C CA . LYS A 1 88 ? 18.657 -6.786 -11.751 1.00 97.69 88 LYS A CA 1
ATOM 669 C C . LYS A 1 88 ? 17.259 -6.556 -11.157 1.00 97.69 88 LYS A C 1
ATOM 671 O O . LYS A 1 88 ? 16.633 -7.487 -10.632 1.00 97.69 88 LYS A O 1
ATOM 676 N N . LYS A 1 89 ? 16.721 -5.341 -11.272 1.00 98.00 89 LYS A N 1
ATOM 677 C CA . LYS A 1 89 ? 15.325 -5.068 -10.908 1.00 98.00 89 LYS A CA 1
ATOM 678 C C . LYS A 1 89 ? 14.361 -5.615 -11.965 1.00 98.00 89 LYS A C 1
ATOM 680 O O . LYS A 1 89 ? 14.638 -5.455 -13.152 1.00 98.00 89 LYS A O 1
ATOM 685 N N . PRO A 1 90 ? 13.263 -6.282 -11.562 1.00 98.31 90 PRO A N 1
ATOM 686 C CA . PRO A 1 90 ? 12.273 -6.815 -12.493 1.00 98.31 90 PRO A CA 1
ATOM 687 C C . PRO A 1 90 ? 11.631 -5.740 -13.369 1.00 98.31 90 PRO A C 1
ATOM 689 O O . PRO A 1 90 ? 11.336 -4.644 -12.893 1.00 98.31 90 PRO A O 1
ATOM 692 N N . VAL A 1 91 ? 11.355 -6.109 -14.616 1.00 98.56 91 VAL A N 1
ATOM 693 C CA . VAL A 1 91 ? 10.621 -5.305 -15.595 1.00 98.56 91 VAL A CA 1
ATOM 694 C C . VAL A 1 91 ? 9.483 -6.146 -16.164 1.00 98.56 91 VAL A C 1
ATOM 696 O O . VAL A 1 91 ? 9.651 -7.340 -16.440 1.00 98.56 91 VAL A O 1
ATOM 699 N N . TYR A 1 92 ? 8.325 -5.521 -16.343 1.00 98.00 92 TYR A N 1
ATOM 700 C CA . TYR A 1 92 ? 7.103 -6.154 -16.825 1.00 98.00 92 TYR A CA 1
ATOM 701 C C . TYR A 1 92 ? 6.562 -5.441 -18.058 1.00 98.00 92 TYR A C 1
ATOM 703 O O . TYR A 1 92 ? 6.822 -4.259 -18.273 1.00 98.00 92 TYR A O 1
ATOM 711 N N . ALA A 1 93 ? 5.781 -6.164 -18.851 1.00 96.94 93 ALA A N 1
ATOM 712 C CA . ALA A 1 93 ? 5.110 -5.601 -20.006 1.00 96.94 93 ALA A CA 1
ATOM 713 C C . ALA A 1 93 ? 4.065 -4.561 -19.592 1.00 96.94 93 ALA A C 1
ATOM 715 O O . ALA A 1 93 ? 3.204 -4.816 -18.746 1.00 96.94 93 ALA A O 1
ATOM 716 N N . ILE A 1 94 ? 4.132 -3.402 -20.231 1.00 94.56 94 ILE A N 1
ATOM 717 C CA . ILE A 1 94 ? 3.198 -2.289 -20.063 1.00 94.56 94 ILE A CA 1
ATOM 718 C C . ILE A 1 94 ? 1.848 -2.611 -20.707 1.00 94.56 94 ILE A C 1
ATOM 720 O O . ILE A 1 94 ? 0.802 -2.276 -20.159 1.00 94.56 94 ILE A O 1
ATOM 724 N N . GLU A 1 95 ? 1.847 -3.302 -21.839 1.00 94.00 95 GLU A N 1
ATOM 725 C CA . GLU A 1 95 ? 0.640 -3.691 -22.564 1.00 94.00 95 GLU A CA 1
ATOM 726 C C . GLU A 1 95 ? 0.822 -5.048 -23.253 1.00 94.00 95 GLU A C 1
ATOM 728 O O . GLU A 1 95 ? 1.916 -5.619 -23.245 1.00 94.00 95 GLU A O 1
ATOM 733 N N . ASP A 1 96 ? -0.270 -5.572 -23.806 1.00 95.62 96 ASP A N 1
ATOM 734 C CA . ASP A 1 96 ? -0.238 -6.739 -24.684 1.00 95.62 96 ASP A CA 1
ATOM 735 C C . ASP A 1 96 ? 0.500 -6.408 -25.989 1.00 95.62 96 ASP A C 1
ATOM 737 O O . ASP A 1 96 ? 0.497 -5.270 -26.448 1.00 95.62 96 ASP A O 1
ATOM 741 N N . GLY A 1 97 ? 1.097 -7.411 -26.625 1.00 96.75 97 GLY A N 1
ATOM 742 C CA . GLY A 1 97 ? 1.723 -7.249 -27.931 1.00 96.75 97 GLY A CA 1
ATOM 743 C C . GLY A 1 97 ? 2.386 -8.528 -28.419 1.00 96.75 97 GLY A C 1
ATOM 744 O O . GLY A 1 97 ? 2.205 -9.602 -27.839 1.00 96.75 97 GLY A O 1
ATOM 745 N N . VAL A 1 98 ? 3.179 -8.405 -29.478 1.00 98.19 98 VAL A N 1
ATOM 746 C CA . VAL A 1 98 ? 4.011 -9.500 -29.992 1.00 98.19 98 VAL A CA 1
ATOM 747 C C . VAL A 1 98 ? 5.460 -9.047 -30.126 1.00 98.19 98 VAL A C 1
ATOM 749 O O . VAL A 1 98 ? 5.733 -7.917 -30.530 1.00 98.19 98 VAL A O 1
ATOM 752 N N . VAL A 1 99 ? 6.408 -9.905 -29.755 1.00 98.38 99 VAL A N 1
ATOM 753 C CA . VAL A 1 99 ? 7.839 -9.576 -29.818 1.00 98.38 99 VAL A CA 1
ATOM 754 C C . VAL A 1 99 ? 8.318 -9.712 -31.264 1.00 98.38 99 VAL A C 1
ATOM 756 O O . VAL A 1 99 ? 8.386 -10.814 -31.798 1.00 98.38 99 VAL A O 1
ATOM 759 N N . GLU A 1 100 ? 8.661 -8.594 -31.908 1.00 97.00 100 GLU A N 1
ATOM 760 C CA . GLU A 1 100 ? 9.203 -8.597 -33.276 1.00 97.00 100 GLU A CA 1
ATOM 761 C C . GLU A 1 100 ? 10.703 -8.840 -33.297 1.00 97.00 100 GLU A C 1
ATOM 763 O O . GLU A 1 100 ? 11.232 -9.457 -34.221 1.00 97.00 100 GLU A O 1
ATOM 768 N N . ARG A 1 101 ? 11.400 -8.307 -32.292 1.00 95.56 101 ARG A N 1
ATOM 769 C CA . ARG A 1 101 ? 12.856 -8.339 -32.222 1.00 95.56 101 ARG A CA 1
ATOM 770 C C . ARG A 1 101 ? 13.315 -8.553 -30.800 1.00 95.56 101 ARG A C 1
ATOM 772 O O . ARG A 1 101 ? 12.718 -8.003 -29.875 1.00 95.56 101 ARG A O 1
ATOM 779 N N . CYS A 1 102 ? 14.399 -9.292 -30.623 1.00 96.44 102 CYS A N 1
ATOM 780 C CA . CYS A 1 102 ? 15.016 -9.412 -29.316 1.00 96.44 102 CYS A CA 1
ATOM 781 C C . CYS A 1 102 ? 16.524 -9.656 -29.371 1.00 96.44 102 CYS A C 1
ATOM 783 O O . CYS A 1 102 ? 17.081 -10.125 -30.368 1.00 96.44 102 CYS A O 1
ATOM 785 N N . TRP A 1 103 ? 17.166 -9.405 -28.237 1.00 95.94 103 TRP A N 1
ATOM 786 C CA . TRP A 1 103 ? 18.475 -9.947 -27.894 1.00 95.94 103 TRP A CA 1
ATOM 787 C C . TRP A 1 103 ? 18.539 -10.158 -26.380 1.00 95.94 103 TRP A C 1
ATOM 789 O O . TRP A 1 103 ? 17.945 -9.374 -25.641 1.00 95.94 103 TRP A O 1
ATOM 799 N N . LYS A 1 104 ? 19.226 -11.200 -25.893 1.00 95.75 104 LYS A N 1
ATOM 800 C CA . LYS A 1 104 ? 19.257 -11.485 -24.443 1.00 95.75 104 LYS A CA 1
ATOM 801 C C . LYS A 1 104 ? 20.615 -11.771 -23.829 1.00 95.75 104 LYS A C 1
ATOM 803 O O . LYS A 1 104 ? 20.717 -11.688 -22.610 1.00 95.75 104 LYS A O 1
ATOM 808 N N . ASN A 1 105 ? 21.604 -12.199 -24.612 1.00 95.56 105 ASN A N 1
ATOM 809 C CA . ASN A 1 105 ? 22.827 -12.774 -24.054 1.00 95.56 105 ASN A CA 1
ATOM 810 C C . ASN A 1 105 ? 24.089 -11.949 -24.331 1.00 95.56 105 ASN A C 1
ATOM 812 O O . ASN A 1 105 ? 25.191 -12.424 -24.063 1.00 95.56 105 ASN A O 1
ATOM 816 N N . ALA A 1 106 ? 23.941 -10.713 -24.820 1.00 95.44 106 ALA A N 1
ATOM 817 C CA . ALA A 1 106 ? 25.065 -9.792 -24.892 1.00 95.44 106 ALA A CA 1
ATOM 818 C C . ALA A 1 106 ? 25.690 -9.603 -23.503 1.00 95.44 106 ALA A C 1
ATOM 820 O O . ALA A 1 106 ? 24.951 -9.549 -22.509 1.00 95.44 106 ALA A O 1
ATOM 821 N N . PRO A 1 107 ? 27.028 -9.511 -23.425 1.00 96.44 107 PRO A N 1
ATOM 822 C CA . PRO A 1 107 ? 27.718 -9.243 -22.177 1.00 96.44 107 PRO A CA 1
ATOM 823 C C . PRO A 1 107 ? 27.296 -7.891 -21.600 1.00 96.44 107 PRO A C 1
ATOM 825 O O . PRO A 1 107 ? 27.045 -6.934 -22.335 1.00 96.44 107 PRO A O 1
ATOM 828 N N . ASP A 1 108 ? 27.203 -7.835 -20.271 1.00 97.88 108 ASP A N 1
ATOM 829 C CA . ASP A 1 108 ? 27.050 -6.572 -19.557 1.00 97.88 108 ASP A CA 1
ATOM 830 C C . ASP A 1 108 ? 28.299 -5.714 -19.751 1.00 97.88 108 ASP A C 1
ATOM 832 O O . ASP A 1 108 ? 29.417 -6.234 -19.783 1.00 97.88 108 ASP A O 1
ATOM 836 N N . ASN A 1 109 ? 28.112 -4.399 -19.798 1.00 97.69 109 ASN A N 1
ATOM 837 C CA . ASN A 1 109 ? 29.215 -3.458 -19.722 1.00 97.69 109 ASN A CA 1
ATOM 838 C C . ASN A 1 109 ? 30.023 -3.699 -18.432 1.00 97.69 109 ASN A C 1
ATOM 840 O O . ASN A 1 109 ? 29.413 -3.964 -17.382 1.00 97.69 109 ASN A O 1
ATOM 844 N N . PRO A 1 110 ? 31.368 -3.584 -18.466 1.00 96.75 110 PRO A N 1
ATOM 845 C CA . PRO A 1 110 ? 32.225 -3.951 -17.336 1.00 96.75 110 PRO A CA 1
ATOM 846 C C . PRO A 1 110 ? 31.835 -3.270 -16.018 1.00 96.75 110 PRO A C 1
ATOM 848 O O . PRO A 1 110 ? 31.852 -3.892 -14.952 1.00 96.75 110 PRO A O 1
ATOM 851 N N . LYS A 1 111 ? 31.457 -1.990 -16.090 1.00 96.25 111 LYS A N 1
ATOM 852 C CA . LYS A 1 111 ? 31.034 -1.170 -14.950 1.00 96.25 111 LYS A CA 1
ATOM 853 C C . LYS A 1 111 ? 30.282 0.082 -15.424 1.00 96.25 111 LYS A C 1
ATOM 855 O O . LYS A 1 111 ? 30.309 0.393 -16.613 1.00 96.25 111 LYS A O 1
ATOM 860 N N . PRO A 1 112 ? 29.638 0.839 -14.519 1.00 95.56 112 PRO A N 1
ATOM 861 C CA . PRO A 1 112 ? 29.100 2.150 -14.864 1.00 95.56 112 PRO A CA 1
ATOM 862 C C . PRO A 1 112 ? 30.197 3.074 -15.420 1.00 95.56 112 PRO A C 1
ATOM 864 O O . PRO A 1 112 ? 31.288 3.149 -14.854 1.00 95.56 112 PRO A O 1
ATOM 867 N N . GLY A 1 113 ? 29.895 3.771 -16.515 1.00 93.19 113 GLY A N 1
ATOM 868 C CA . GLY A 1 113 ? 30.805 4.681 -17.216 1.00 93.19 113 GLY A CA 1
ATOM 869 C C . GLY A 1 113 ? 31.778 4.030 -18.207 1.00 93.19 113 GLY A C 1
ATOM 870 O O . GLY A 1 113 ? 32.574 4.749 -18.800 1.00 93.19 113 GLY A O 1
ATOM 871 N N . GLU A 1 114 ? 31.737 2.709 -18.401 1.00 94.75 114 GLU A N 1
ATOM 872 C CA . GLU A 1 114 ? 32.602 1.994 -19.351 1.00 94.75 114 GLU A CA 1
ATOM 873 C C . GLU A 1 114 ? 31.757 1.071 -20.234 1.00 94.75 114 GLU A C 1
ATOM 875 O O . GLU A 1 114 ? 31.102 0.178 -19.710 1.00 94.75 114 GLU A O 1
ATOM 880 N N . GLU A 1 115 ? 31.764 1.283 -21.551 1.00 92.75 115 GLU A N 1
ATOM 881 C CA . GLU A 1 115 ? 31.022 0.478 -22.533 1.00 92.75 115 GLU A CA 1
ATOM 882 C C . GLU A 1 115 ? 31.874 -0.705 -23.032 1.00 92.75 115 GLU A C 1
ATOM 884 O O . GLU A 1 115 ? 33.092 -0.579 -23.178 1.00 92.75 115 GLU A O 1
ATOM 889 N N . ASP A 1 116 ? 31.260 -1.863 -23.304 1.00 92.75 116 ASP A N 1
ATOM 890 C CA . ASP A 1 116 ? 31.961 -2.972 -23.962 1.00 92.75 116 ASP A CA 1
ATOM 891 C C . ASP A 1 116 ? 32.420 -2.549 -25.369 1.00 92.75 116 ASP A C 1
ATOM 893 O O . ASP A 1 116 ? 31.641 -2.031 -26.168 1.00 92.75 116 ASP A O 1
ATOM 897 N N . SER A 1 117 ? 33.684 -2.814 -25.711 1.00 90.38 117 SER A N 1
ATOM 898 C CA . SER A 1 117 ? 34.294 -2.379 -26.978 1.00 90.38 117 SER A CA 1
ATOM 899 C C . SER A 1 117 ? 33.631 -2.947 -28.241 1.00 90.38 117 SER A C 1
ATOM 901 O O . SER A 1 117 ? 33.948 -2.527 -29.354 1.00 90.38 117 SER A O 1
ATOM 903 N N . ARG A 1 118 ? 32.719 -3.916 -28.090 1.00 90.38 118 ARG A N 1
ATOM 904 C CA . ARG A 1 118 ? 31.960 -4.560 -29.171 1.00 90.38 118 ARG A CA 1
ATOM 905 C C . ARG A 1 118 ? 30.561 -3.966 -29.382 1.00 90.38 118 ARG A C 1
ATOM 907 O O . ARG A 1 118 ? 29.781 -4.521 -30.161 1.00 90.38 118 ARG A O 1
ATOM 914 N N . VAL A 1 119 ? 30.217 -2.888 -28.683 1.00 88.88 119 VAL A N 1
ATOM 915 C CA . VAL A 1 119 ? 28.963 -2.151 -28.879 1.00 88.88 119 VAL A CA 1
ATOM 916 C C . VAL A 1 119 ? 29.059 -1.238 -30.107 1.00 88.88 119 VAL A C 1
ATOM 918 O O . VAL A 1 119 ? 30.117 -0.713 -30.450 1.00 88.88 119 VAL A O 1
ATOM 921 N N . GLY A 1 120 ? 27.932 -1.061 -30.799 1.00 69.50 120 GLY A N 1
ATOM 922 C CA . GLY A 1 120 ? 27.790 -0.063 -31.859 1.00 69.50 120 GLY A CA 1
ATOM 923 C C . GLY A 1 120 ? 28.254 -0.516 -33.248 1.00 69.50 120 GLY A C 1
ATOM 924 O O . GLY A 1 120 ? 28.864 -1.569 -33.442 1.00 69.50 120 GLY A O 1
ATOM 925 N N . ALA A 1 121 ? 27.918 0.297 -34.255 1.00 54.06 121 ALA A N 1
ATOM 926 C CA . ALA A 1 121 ? 27.989 -0.063 -35.675 1.00 54.06 121 ALA A CA 1
ATOM 927 C C . ALA A 1 121 ? 29.412 -0.324 -36.217 1.00 54.06 121 ALA A C 1
ATOM 929 O O . ALA A 1 121 ? 29.544 -0.969 -37.252 1.00 54.06 121 ALA A O 1
ATOM 930 N N . GLY A 1 122 ? 30.466 0.131 -35.523 1.00 53.91 122 GLY A N 1
ATOM 931 C CA . GLY A 1 122 ? 31.863 -0.067 -35.938 1.00 53.91 122 GLY A CA 1
ATOM 932 C C . GLY A 1 122 ? 32.384 -1.499 -35.753 1.00 53.91 122 GLY A C 1
ATOM 933 O O . GLY A 1 122 ? 33.266 -1.928 -36.490 1.00 53.91 122 GLY A O 1
ATOM 934 N N . THR A 1 123 ? 31.817 -2.260 -34.810 1.00 63.75 123 THR A N 1
ATOM 935 C CA . THR A 1 123 ? 32.075 -3.707 -34.660 1.00 63.75 123 THR A CA 1
ATOM 936 C C . THR A 1 123 ? 30.843 -4.544 -35.004 1.00 63.75 123 THR A C 1
ATOM 938 O O . THR A 1 123 ? 30.985 -5.670 -35.478 1.00 63.75 123 THR A O 1
ATOM 941 N N . GLY A 1 124 ? 29.639 -4.004 -34.764 1.00 64.56 124 GLY A N 1
ATOM 942 C CA . GLY A 1 124 ? 28.350 -4.603 -35.108 1.00 64.56 124 GLY A CA 1
ATOM 943 C C . GLY A 1 124 ? 28.006 -5.882 -34.341 1.00 64.56 124 GLY A C 1
ATOM 944 O O . GLY A 1 124 ? 27.091 -6.589 -34.753 1.00 64.56 124 GLY A O 1
ATOM 945 N N . LYS A 1 125 ? 28.727 -6.213 -33.257 1.00 84.94 125 LYS A N 1
ATOM 946 C CA . LYS A 1 125 ? 28.568 -7.494 -32.540 1.00 84.94 125 LYS A CA 1
ATOM 947 C C . LYS A 1 125 ? 27.632 -7.414 -31.333 1.00 84.94 125 LYS A C 1
ATOM 949 O O . LYS A 1 125 ? 27.080 -8.443 -30.953 1.00 84.94 125 LYS A O 1
ATOM 954 N N . ILE A 1 126 ? 27.419 -6.234 -30.748 1.00 90.62 126 ILE A N 1
ATOM 955 C CA . ILE A 1 126 ? 26.412 -5.984 -29.704 1.00 90.62 126 ILE A CA 1
ATOM 956 C C . ILE A 1 126 ? 25.522 -4.814 -30.158 1.00 90.62 126 ILE A C 1
ATOM 958 O O . ILE A 1 126 ? 26.049 -3.764 -30.538 1.00 90.62 126 ILE A O 1
ATOM 962 N N . PRO A 1 127 ? 24.183 -4.960 -30.142 1.00 88.25 127 PRO A N 1
ATOM 963 C CA . PRO A 1 127 ? 23.290 -3.887 -30.570 1.00 88.25 127 PRO A CA 1
ATOM 964 C C . PRO A 1 127 ? 23.318 -2.743 -29.549 1.00 88.25 127 PRO A C 1
ATOM 966 O O . PRO A 1 127 ? 23.502 -2.980 -28.356 1.00 88.25 127 PRO A O 1
ATOM 969 N N . SER A 1 128 ? 23.079 -1.501 -29.982 1.00 89.50 128 SER A N 1
ATOM 970 C CA . SER A 1 128 ? 23.096 -0.337 -29.077 1.00 89.50 128 SER A CA 1
ATOM 971 C C . SER A 1 128 ? 22.073 -0.446 -27.941 1.00 89.50 128 SER A C 1
ATOM 973 O O . SER A 1 128 ? 22.384 -0.078 -26.818 1.00 89.50 128 SER A O 1
ATOM 975 N N . GLY A 1 129 ? 20.899 -1.044 -28.172 1.00 91.25 129 GLY A N 1
ATOM 976 C CA . GLY A 1 129 ? 19.935 -1.343 -27.099 1.00 91.25 129 GLY A CA 1
ATOM 977 C C . GLY A 1 129 ? 20.367 -2.475 -26.152 1.00 91.25 129 GLY A C 1
ATOM 978 O O . GLY A 1 129 ? 19.653 -2.795 -25.205 1.00 91.25 129 GLY A O 1
ATOM 979 N N . GLY A 1 130 ? 21.509 -3.120 -26.413 1.00 94.94 130 GLY A N 1
ATOM 980 C CA . GLY A 1 130 ? 22.005 -4.267 -25.663 1.00 94.94 130 GLY A CA 1
ATOM 981 C C . GLY A 1 130 ? 21.026 -5.434 -25.697 1.00 94.94 130 GLY A C 1
ATOM 982 O O . GLY A 1 130 ? 20.420 -5.733 -26.726 1.00 94.94 130 GLY A O 1
ATOM 983 N N . ASN A 1 131 ? 20.835 -6.090 -24.562 1.00 97.69 131 ASN A N 1
ATOM 984 C CA . ASN A 1 131 ? 19.737 -7.028 -24.405 1.00 97.69 131 ASN A CA 1
ATOM 985 C C . ASN A 1 131 ? 18.425 -6.250 -24.324 1.00 97.69 131 ASN A C 1
ATOM 987 O O . ASN A 1 131 ? 18.270 -5.356 -23.492 1.00 97.69 131 ASN A O 1
ATOM 991 N N . HIS A 1 132 ? 17.488 -6.580 -25.204 1.00 97.75 132 HIS A N 1
ATOM 992 C CA . HIS A 1 132 ? 16.268 -5.816 -25.415 1.00 97.75 132 HIS A CA 1
ATOM 993 C C . HIS A 1 132 ? 15.145 -6.698 -25.962 1.00 97.75 132 HIS A C 1
ATOM 995 O O . HIS A 1 132 ? 15.385 -7.786 -26.495 1.00 97.75 132 HIS A O 1
ATOM 1001 N N . ILE A 1 133 ? 13.920 -6.186 -25.884 1.00 98.25 133 ILE A N 1
ATOM 1002 C CA . ILE A 1 133 ? 12.804 -6.646 -26.711 1.00 98.25 133 ILE A CA 1
ATOM 1003 C C . ILE A 1 133 ? 12.161 -5.449 -27.408 1.00 98.25 133 ILE A C 1
ATOM 1005 O O . ILE A 1 133 ? 11.989 -4.389 -26.806 1.00 98.25 133 ILE A O 1
ATOM 1009 N N . LEU A 1 134 ? 11.800 -5.630 -28.675 1.00 97.88 134 LEU A N 1
ATOM 1010 C CA . LEU A 1 134 ? 10.993 -4.699 -29.450 1.00 97.88 134 LEU A CA 1
ATOM 1011 C C . LEU A 1 134 ? 9.627 -5.336 -29.688 1.00 97.88 134 LEU A C 1
ATOM 1013 O O . LEU A 1 134 ? 9.530 -6.410 -30.284 1.00 97.88 134 LEU A O 1
ATOM 1017 N N . VAL A 1 135 ? 8.585 -4.678 -29.203 1.00 98.19 135 VAL A N 1
ATOM 1018 C CA . VAL A 1 135 ? 7.226 -5.210 -29.155 1.00 98.19 135 VAL A CA 1
ATOM 1019 C C . VAL A 1 135 ? 6.351 -4.439 -30.127 1.00 98.19 135 VAL A C 1
ATOM 1021 O O . VAL A 1 135 ? 6.222 -3.220 -30.001 1.00 98.19 135 VAL A O 1
ATOM 1024 N N . ARG A 1 136 ? 5.718 -5.146 -31.066 1.00 97.81 136 ARG A N 1
ATOM 1025 C CA . ARG A 1 136 ? 4.604 -4.604 -31.848 1.00 97.81 136 ARG A CA 1
ATOM 1026 C C . ARG A 1 136 ? 3.389 -4.521 -30.951 1.00 97.81 136 ARG A C 1
ATOM 1028 O O . ARG A 1 136 ? 2.941 -5.528 -30.396 1.00 97.81 136 ARG A O 1
ATOM 1035 N N . ARG A 1 137 ? 2.891 -3.307 -30.807 1.00 94.94 137 ARG A N 1
ATOM 1036 C CA . ARG A 1 137 ? 1.718 -2.976 -30.012 1.00 94.94 137 ARG A CA 1
ATOM 1037 C C . ARG A 1 137 ? 0.452 -3.208 -30.856 1.00 94.94 137 ARG A C 1
ATOM 1039 O O . ARG A 1 137 ? 0.542 -3.212 -32.086 1.00 94.94 137 ARG A O 1
ATOM 1046 N N . PRO A 1 138 ? -0.732 -3.366 -30.237 1.00 92.31 138 PRO A N 1
ATOM 1047 C CA . PRO A 1 138 ? -1.984 -3.598 -30.961 1.00 92.31 138 PRO A CA 1
ATOM 1048 C C . PRO A 1 138 ? -2.393 -2.446 -31.887 1.00 92.31 138 PRO A C 1
ATOM 1050 O O . PRO A 1 138 ? -3.132 -2.666 -32.838 1.00 92.31 138 PRO A O 1
ATOM 1053 N N . ASP A 1 139 ? -1.908 -1.229 -31.623 1.00 91.62 139 ASP A N 1
ATOM 1054 C CA . ASP A 1 139 ? -2.160 -0.033 -32.437 1.00 91.62 139 ASP A CA 1
ATOM 1055 C C . ASP A 1 139 ? -1.228 0.085 -33.655 1.00 91.62 139 ASP A C 1
ATOM 1057 O O . ASP A 1 139 ? -1.127 1.158 -34.242 1.00 91.62 139 ASP A O 1
ATOM 1061 N N . GLY A 1 140 ? -0.485 -0.975 -33.986 1.00 94.44 140 GLY A N 1
ATOM 1062 C CA . GLY A 1 140 ? 0.503 -0.960 -35.060 1.00 94.44 140 GLY A CA 1
ATOM 1063 C C . GLY A 1 140 ? 1.788 -0.210 -34.706 1.00 94.44 140 GLY A C 1
ATOM 1064 O O . GLY A 1 140 ? 2.728 -0.245 -35.488 1.00 94.44 140 GLY A O 1
ATOM 1065 N N . GLY A 1 141 ? 1.897 0.415 -33.527 1.00 96.38 141 GLY A N 1
ATOM 1066 C CA . GLY A 1 141 ? 3.111 1.068 -33.039 1.00 96.38 141 GLY A CA 1
ATOM 1067 C C . GLY A 1 141 ? 4.132 0.101 -32.436 1.00 96.38 141 GLY A C 1
ATOM 1068 O O . GLY A 1 141 ? 3.909 -1.104 -32.320 1.00 96.38 141 GLY A O 1
ATOM 1069 N N . LEU A 1 142 ? 5.273 0.634 -32.013 1.00 97.38 142 LEU A N 1
ATOM 1070 C CA . LEU A 1 142 ? 6.425 -0.149 -31.561 1.00 97.38 142 LEU A CA 1
ATOM 1071 C C . LEU A 1 142 ? 6.846 0.298 -30.160 1.00 97.38 142 LEU A C 1
ATOM 1073 O O . LEU A 1 142 ? 6.801 1.489 -29.873 1.00 97.38 142 LEU A O 1
ATOM 1077 N N . MET A 1 143 ? 7.235 -0.631 -29.286 1.00 97.00 143 MET A N 1
ATOM 1078 C CA . MET A 1 143 ? 7.756 -0.330 -27.946 1.00 97.00 143 MET A CA 1
ATOM 1079 C C . MET A 1 143 ? 9.078 -1.046 -27.711 1.00 97.00 143 MET A C 1
ATOM 1081 O O . MET A 1 143 ? 9.149 -2.267 -27.857 1.00 97.00 143 MET A O 1
ATOM 1085 N N . LEU A 1 144 ? 10.108 -0.301 -27.321 1.00 97.12 144 LEU A N 1
ATOM 1086 C CA . LEU A 1 144 ? 11.413 -0.851 -26.976 1.00 97.12 144 LEU A CA 1
ATOM 1087 C C . LEU A 1 144 ? 11.581 -0.903 -25.458 1.00 97.12 144 LEU A C 1
ATOM 1089 O O . LEU A 1 144 ? 11.364 0.093 -24.778 1.00 97.12 144 LEU A O 1
ATOM 1093 N N . TYR A 1 145 ? 12.044 -2.047 -24.959 1.00 98.06 145 TYR A N 1
ATOM 1094 C CA . TYR A 1 145 ? 12.604 -2.203 -23.617 1.00 98.06 145 TYR A CA 1
ATOM 1095 C C . TYR A 1 145 ? 14.060 -2.626 -23.778 1.00 98.06 145 TYR A C 1
ATOM 1097 O O . TYR A 1 145 ? 14.303 -3.673 -24.381 1.00 98.06 145 TYR A O 1
ATOM 1105 N N . ALA A 1 146 ? 15.013 -1.851 -23.269 1.00 97.31 146 ALA A N 1
ATOM 1106 C CA . ALA A 1 146 ? 16.436 -2.046 -23.549 1.00 97.31 146 ALA A CA 1
ATOM 1107 C C . ALA A 1 146 ? 17.322 -2.060 -22.294 1.00 97.31 146 ALA A C 1
ATOM 1109 O O . ALA A 1 146 ? 16.893 -1.725 -21.189 1.00 97.31 146 ALA A O 1
ATOM 1110 N N . HIS A 1 147 ? 18.575 -2.471 -22.498 1.00 97.62 147 HIS A N 1
ATOM 1111 C CA . HIS A 1 147 ? 19.632 -2.589 -21.493 1.00 97.62 147 HIS A CA 1
ATOM 1112 C C . HIS A 1 147 ? 19.364 -3.621 -20.389 1.00 97.62 147 HIS A C 1
ATOM 1114 O O . HIS A 1 147 ? 19.815 -3.458 -19.259 1.00 97.62 147 HIS A O 1
ATOM 1120 N N . PHE A 1 148 ? 18.662 -4.716 -20.689 1.00 98.75 148 PHE A N 1
ATOM 1121 C CA . PHE A 1 148 ? 18.512 -5.826 -19.742 1.00 98.75 148 PHE A CA 1
ATOM 1122 C C . PHE A 1 148 ? 19.863 -6.448 -19.375 1.00 98.75 148 PHE A C 1
ATOM 1124 O O . PHE A 1 148 ? 20.779 -6.485 -20.184 1.00 98.75 148 PHE A O 1
ATOM 1131 N N . ALA A 1 149 ? 19.993 -6.990 -18.167 1.00 98.50 149 ALA A N 1
ATOM 1132 C CA . ALA A 1 149 ? 21.226 -7.667 -17.768 1.00 98.50 149 ALA A CA 1
ATOM 1133 C C . ALA A 1 149 ? 21.450 -8.956 -18.581 1.00 98.50 149 ALA A C 1
ATOM 1135 O O . ALA A 1 149 ? 20.489 -9.573 -19.058 1.00 98.50 149 ALA A O 1
ATOM 1136 N N . LYS A 1 150 ? 22.715 -9.368 -18.738 1.00 97.88 150 LYS A N 1
ATOM 1137 C CA . LYS A 1 150 ? 23.091 -10.572 -19.497 1.00 97.88 150 LYS A CA 1
ATOM 1138 C C . LYS A 1 150 ? 22.264 -11.788 -19.077 1.00 97.88 150 LYS A C 1
ATOM 1140 O O . LYS A 1 150 ? 22.291 -12.210 -17.922 1.00 97.88 150 LYS A O 1
ATOM 1145 N N . GLY A 1 151 ? 21.553 -12.368 -20.041 1.00 97.38 151 GLY A N 1
ATOM 1146 C CA . GLY A 1 151 ? 20.758 -13.583 -19.879 1.00 97.38 151 GLY A CA 1
ATOM 1147 C C . GLY A 1 151 ? 19.447 -13.400 -19.109 1.00 97.38 151 GLY A C 1
ATOM 1148 O O . GLY A 1 151 ? 18.756 -14.387 -18.875 1.00 97.38 151 GLY A O 1
ATOM 1149 N N . GLU A 1 152 ? 19.084 -12.174 -18.718 1.00 98.19 152 GLU A N 1
ATOM 1150 C CA . GLU A 1 152 ? 17.931 -11.923 -17.843 1.00 98.19 152 GLU A CA 1
ATOM 1151 C C . GLU A 1 152 ? 16.624 -11.650 -18.603 1.00 98.19 152 GLU A C 1
ATOM 1153 O O . GLU A 1 152 ? 15.571 -11.606 -17.970 1.00 98.19 152 GLU A O 1
ATOM 1158 N N . VAL A 1 153 ? 16.642 -11.480 -19.934 1.00 98.50 153 VAL A N 1
ATOM 1159 C CA . VAL A 1 153 ? 15.399 -11.504 -20.734 1.00 98.50 153 VAL A CA 1
ATOM 1160 C C . VAL A 1 153 ? 14.874 -12.939 -20.771 1.00 98.50 153 VAL A C 1
ATOM 1162 O O . VAL A 1 153 ? 15.615 -13.871 -21.087 1.00 98.50 153 VAL A O 1
ATOM 1165 N N . SER A 1 154 ? 13.589 -13.116 -20.464 1.00 97.88 154 SER A N 1
ATOM 1166 C CA . SER A 1 154 ? 12.918 -14.415 -20.435 1.00 97.88 154 SER A CA 1
ATOM 1167 C C . SER A 1 154 ? 13.150 -15.199 -21.726 1.00 97.88 154 SER A C 1
ATOM 1169 O O . SER A 1 154 ? 12.845 -14.720 -22.820 1.00 97.88 154 SER A O 1
ATOM 1171 N N . SER A 1 155 ? 13.614 -16.445 -21.597 1.00 96.25 155 SER A N 1
ATOM 1172 C CA . SER A 1 155 ? 13.838 -17.340 -22.741 1.00 96.25 155 SER A CA 1
ATOM 1173 C C . SER A 1 155 ? 12.573 -17.614 -23.557 1.00 96.25 155 SER A C 1
ATOM 1175 O O . SER A 1 155 ? 12.678 -17.904 -24.742 1.00 96.25 155 SER A O 1
ATOM 1177 N N . ALA A 1 156 ? 11.390 -17.493 -22.943 1.00 96.19 156 ALA A N 1
ATOM 1178 C CA . ALA A 1 156 ? 10.111 -17.632 -23.639 1.00 96.19 156 ALA A CA 1
ATOM 1179 C C . ALA A 1 156 ? 9.813 -16.457 -24.589 1.00 96.19 156 ALA A C 1
ATOM 1181 O O . ALA A 1 156 ? 9.038 -16.610 -25.524 1.00 96.19 156 ALA A O 1
ATOM 1182 N N . LEU A 1 157 ? 10.414 -15.288 -24.344 1.00 97.75 157 LEU A N 1
ATOM 1183 C CA . LEU A 1 157 ? 10.265 -14.086 -25.171 1.00 97.75 157 LEU A CA 1
ATOM 1184 C C . LEU A 1 157 ? 11.466 -13.872 -26.097 1.00 97.75 157 LEU A C 1
ATOM 1186 O O . LEU A 1 157 ? 11.338 -13.251 -27.146 1.00 97.75 157 LEU A O 1
ATOM 1190 N N . CYS A 1 158 ? 12.639 -14.372 -25.707 1.00 97.19 158 CYS A N 1
ATOM 1191 C CA . CYS A 1 158 ? 13.844 -14.324 -26.515 1.00 97.19 158 CYS A CA 1
ATOM 1192 C C . CYS A 1 158 ? 14.647 -15.621 -26.349 1.00 97.19 158 CYS A C 1
ATOM 1194 O O . CYS A 1 158 ? 15.306 -15.797 -25.325 1.00 97.19 158 CYS A O 1
ATOM 1196 N N . PRO A 1 159 ? 14.645 -16.542 -27.326 1.00 93.75 159 PRO A N 1
ATOM 1197 C CA . PRO A 1 159 ? 15.346 -17.819 -27.203 1.00 93.75 159 PRO A CA 1
ATOM 1198 C C . PRO A 1 159 ? 16.851 -17.725 -27.510 1.00 93.75 159 PRO A C 1
ATOM 1200 O O . PRO A 1 159 ? 17.552 -18.723 -27.381 1.00 93.75 159 PRO A O 1
ATOM 1203 N N . GLN A 1 160 ? 17.370 -16.544 -27.874 1.00 89.25 160 GLN A N 1
ATOM 1204 C CA . GLN A 1 160 ? 18.762 -16.365 -28.305 1.00 89.25 160 GLN A CA 1
ATOM 1205 C C . GLN A 1 160 ? 19.776 -16.792 -27.233 1.00 89.25 160 GLN A C 1
ATOM 1207 O O . GLN A 1 160 ? 19.675 -16.418 -26.066 1.00 89.25 160 GLN A O 1
ATOM 1212 N N . THR A 1 161 ? 20.772 -17.573 -27.632 1.00 90.44 161 THR A N 1
ATOM 1213 C CA . THR A 1 161 ? 21.874 -18.037 -26.777 1.00 90.44 161 THR A CA 1
ATOM 1214 C C . THR A 1 161 ? 23.248 -17.471 -27.151 1.00 90.44 161 THR A C 1
ATOM 1216 O O . THR A 1 161 ? 24.074 -17.377 -26.243 1.00 90.44 161 THR A O 1
ATOM 1219 N N . PRO A 1 162 ? 23.544 -17.045 -28.399 1.00 92.44 162 PRO A N 1
ATOM 1220 C CA . PRO A 1 162 ? 24.830 -16.421 -28.701 1.00 92.44 162 PRO A CA 1
ATOM 1221 C C . PRO A 1 162 ? 25.034 -15.109 -27.941 1.00 92.44 162 PRO A C 1
ATOM 1223 O O . PRO A 1 162 ? 24.107 -14.313 -27.795 1.00 92.44 162 PRO A O 1
ATOM 1226 N N . GLU A 1 163 ? 26.262 -14.864 -27.483 1.00 92.75 163 GLU A N 1
ATOM 1227 C CA . GLU A 1 163 ? 26.608 -13.591 -26.835 1.00 92.75 163 GLU A CA 1
ATOM 1228 C C . GLU A 1 163 ? 26.751 -12.446 -27.840 1.00 92.75 163 GLU A C 1
ATOM 1230 O O . GLU A 1 163 ? 26.435 -11.299 -27.534 1.00 92.75 163 GLU A O 1
ATOM 1235 N N . LEU A 1 164 ? 27.214 -12.762 -29.050 1.00 91.19 164 LEU A N 1
ATOM 1236 C CA . LEU A 1 164 ? 27.523 -11.792 -30.094 1.00 91.19 164 LEU A CA 1
ATOM 1237 C C . LEU A 1 164 ? 26.628 -12.019 -31.310 1.00 91.19 164 LEU A C 1
ATOM 1239 O O . LEU A 1 164 ? 26.355 -13.160 -31.688 1.00 91.19 164 LEU A O 1
ATOM 1243 N N . MET A 1 165 ? 26.192 -10.918 -31.916 1.00 87.06 165 MET A N 1
ATOM 1244 C CA . MET A 1 165 ? 25.413 -10.915 -33.147 1.00 87.06 165 MET A CA 1
ATOM 1245 C C . MET A 1 165 ? 26.244 -11.448 -34.310 1.00 87.06 165 MET A C 1
ATOM 1247 O O . MET A 1 165 ? 27.452 -11.211 -34.406 1.00 87.06 165 MET A O 1
ATOM 1251 N N . GLN A 1 166 ? 25.569 -12.161 -35.206 1.00 81.12 166 GLN A N 1
ATOM 1252 C CA . GLN A 1 166 ? 26.136 -12.577 -36.482 1.00 81.12 166 GLN A CA 1
ATOM 1253 C C . GLN A 1 166 ? 25.908 -11.492 -37.547 1.00 81.12 166 GLN A C 1
ATOM 1255 O O . GLN A 1 166 ? 25.122 -10.558 -37.358 1.00 81.12 166 GLN A O 1
ATOM 1260 N N . SER A 1 167 ? 26.595 -11.614 -38.685 1.00 73.38 167 SER A N 1
ATOM 1261 C CA . SER A 1 167 ? 26.399 -10.706 -39.822 1.00 73.38 167 SER A CA 1
ATOM 1262 C C . SER A 1 167 ? 24.919 -10.655 -40.236 1.00 73.38 167 SER A C 1
ATOM 1264 O O . SER A 1 167 ? 24.248 -11.684 -40.273 1.00 73.38 167 SER A O 1
ATOM 1266 N N . GLY A 1 168 ? 24.395 -9.456 -40.508 1.00 69.62 168 GLY A N 1
ATOM 1267 C CA . GLY A 1 168 ? 22.985 -9.236 -40.868 1.00 69.62 168 GLY A CA 1
ATOM 1268 C C . GLY A 1 168 ? 22.015 -9.048 -39.691 1.00 69.62 168 GLY A C 1
ATOM 1269 O O . GLY A 1 168 ? 20.861 -8.695 -39.915 1.00 69.62 168 GLY A O 1
ATOM 1270 N N . GLN A 1 169 ? 22.461 -9.197 -38.438 1.00 72.62 169 GLN A N 1
ATOM 1271 C CA . GLN A 1 169 ? 21.622 -9.029 -37.240 1.00 72.62 169 GLN A CA 1
ATOM 1272 C C . GLN A 1 169 ? 21.854 -7.698 -36.514 1.00 72.62 169 GLN A C 1
ATOM 1274 O O . GLN A 1 169 ? 21.644 -7.629 -35.315 1.00 72.62 169 GLN A O 1
ATOM 1279 N N . ALA A 1 170 ? 22.268 -6.625 -37.193 1.00 72.00 170 ALA A N 1
ATOM 1280 C CA . ALA A 1 170 ? 22.790 -5.399 -36.559 1.00 72.00 170 ALA A CA 1
ATOM 1281 C C . ALA A 1 170 ? 21.891 -4.743 -35.479 1.00 72.00 170 ALA A C 1
ATOM 1283 O O . ALA A 1 170 ? 22.373 -3.939 -34.684 1.00 72.00 170 ALA A O 1
ATOM 1284 N N . LYS A 1 171 ? 20.592 -5.068 -35.443 1.00 80.56 171 LYS A N 1
ATOM 1285 C CA . LYS A 1 171 ? 19.631 -4.572 -34.444 1.00 80.56 171 LYS A CA 1
ATOM 1286 C C . LYS A 1 171 ? 19.110 -5.657 -33.488 1.00 80.56 171 LYS A C 1
ATOM 1288 O O . LYS A 1 171 ? 18.248 -5.346 -32.682 1.00 80.56 171 LYS A O 1
ATOM 1293 N N . GLY A 1 172 ? 19.592 -6.896 -33.561 1.00 87.38 172 GLY A N 1
ATOM 1294 C CA . GLY A 1 172 ? 19.084 -8.067 -32.836 1.00 87.38 172 GLY A CA 1
ATOM 1295 C C . GLY A 1 172 ? 18.408 -9.099 -33.750 1.00 87.38 172 GLY A C 1
ATOM 1296 O O . GLY A 1 172 ? 18.313 -8.914 -34.965 1.00 87.38 172 GLY A O 1
ATOM 1297 N N . PHE A 1 173 ? 17.919 -10.188 -33.154 1.00 90.81 173 PHE A N 1
ATOM 1298 C CA . PHE A 1 173 ? 17.200 -11.250 -33.859 1.00 90.81 173 PHE A CA 1
ATOM 1299 C C . PHE A 1 173 ? 15.771 -10.806 -34.170 1.00 90.81 173 PHE A C 1
ATOM 1301 O O . PHE A 1 173 ? 15.060 -10.387 -33.258 1.00 90.81 173 PHE A O 1
ATOM 1308 N N . VAL A 1 174 ? 15.357 -10.904 -35.434 1.00 93.44 174 VAL A N 1
ATOM 1309 C CA . VAL A 1 174 ? 13.994 -10.593 -35.891 1.00 93.44 174 VAL A CA 1
ATOM 1310 C C . VAL A 1 174 ? 13.223 -11.898 -36.050 1.00 93.44 174 VAL A C 1
ATOM 1312 O O . VAL A 1 174 ? 13.680 -12.800 -36.749 1.00 93.44 174 VAL A O 1
ATOM 1315 N N . PHE A 1 175 ? 12.058 -11.993 -35.417 1.00 94.94 175 PHE A N 1
ATOM 1316 C CA . PHE A 1 175 ? 11.188 -13.156 -35.550 1.00 94.94 175 PHE A CA 1
ATOM 1317 C C . PHE A 1 175 ? 10.434 -13.124 -36.887 1.00 94.94 175 PHE A C 1
ATOM 1319 O O . PHE A 1 175 ? 9.864 -12.077 -37.232 1.00 94.94 175 PHE A O 1
ATOM 1326 N N . PRO A 1 176 ? 10.348 -14.261 -37.606 1.00 94.88 176 PRO A N 1
ATOM 1327 C CA . PRO A 1 176 ? 9.305 -14.463 -38.605 1.00 94.88 176 PRO A CA 1
ATOM 1328 C C . PRO A 1 176 ? 7.933 -14.192 -37.986 1.00 94.88 176 PRO A C 1
ATOM 1330 O O . PRO A 1 176 ? 7.712 -14.487 -36.813 1.00 94.88 176 PRO A O 1
ATOM 1333 N N . GLU A 1 177 ? 7.007 -13.621 -38.756 1.00 93.88 177 GLU A N 1
ATOM 1334 C CA . GLU A 1 177 ? 5.710 -13.175 -38.232 1.00 93.88 177 GLU A CA 1
ATOM 1335 C C . GLU A 1 177 ? 4.925 -14.289 -37.525 1.00 93.88 177 GLU A C 1
ATOM 1337 O O . GLU A 1 177 ? 4.392 -14.060 -36.440 1.00 93.88 177 GLU A O 1
ATOM 1342 N N . ALA A 1 178 ? 4.946 -15.504 -38.083 1.00 94.81 178 ALA A N 1
ATOM 1343 C CA . ALA A 1 178 ? 4.271 -16.678 -37.531 1.00 94.81 178 ALA A CA 1
ATOM 1344 C C . ALA A 1 178 ? 4.844 -17.164 -36.183 1.00 94.81 178 ALA A C 1
ATOM 1346 O O . ALA A 1 178 ? 4.140 -17.836 -35.433 1.00 94.81 178 ALA A O 1
ATOM 1347 N N . ASP A 1 179 ? 6.089 -16.798 -35.858 1.00 96.31 179 ASP A N 1
ATOM 1348 C CA . ASP A 1 179 ? 6.822 -17.300 -34.688 1.00 96.31 179 ASP A CA 1
ATOM 1349 C C . ASP A 1 179 ? 6.941 -16.261 -33.563 1.00 96.31 179 ASP A C 1
ATOM 1351 O O . ASP A 1 179 ? 7.622 -16.498 -32.562 1.00 96.31 179 ASP A O 1
ATOM 1355 N N . ARG A 1 180 ? 6.324 -15.082 -33.720 1.00 97.31 180 ARG A N 1
ATOM 1356 C CA . ARG A 1 180 ? 6.460 -13.978 -32.762 1.00 97.31 180 ARG A CA 1
ATOM 1357 C C . ARG A 1 180 ? 5.874 -14.362 -31.397 1.00 97.31 180 ARG A C 1
ATOM 1359 O O . ARG A 1 180 ? 4.671 -14.618 -31.297 1.00 97.31 180 ARG A O 1
ATOM 1366 N N . PRO A 1 181 ? 6.672 -14.333 -30.314 1.00 98.06 181 PRO A N 1
ATOM 1367 C CA . PRO A 1 181 ? 6.167 -14.591 -28.972 1.00 98.06 181 PRO A CA 1
ATOM 1368 C C . PRO A 1 181 ? 5.080 -13.593 -28.569 1.00 98.06 181 PRO A C 1
ATOM 1370 O O . PRO A 1 181 ? 5.249 -12.379 -28.714 1.00 98.06 181 PRO A O 1
ATOM 1373 N N . ILE A 1 182 ? 3.986 -14.102 -28.002 1.00 97.31 182 ILE A N 1
ATOM 1374 C CA . ILE A 1 182 ? 2.927 -13.273 -27.423 1.00 97.31 182 ILE A CA 1
ATOM 1375 C C . ILE A 1 182 ? 3.412 -12.719 -26.083 1.00 97.31 182 ILE A C 1
ATOM 1377 O O . ILE A 1 182 ? 3.833 -13.469 -25.199 1.00 97.31 182 ILE A O 1
ATOM 1381 N N . LEU A 1 183 ? 3.297 -11.405 -25.922 1.00 97.56 183 LEU A N 1
ATOM 1382 C CA . LEU A 1 183 ? 3.549 -10.700 -24.676 1.00 97.56 183 LEU A CA 1
ATOM 1383 C C . LEU A 1 183 ? 2.220 -10.242 -24.078 1.00 97.56 183 LEU A C 1
ATOM 1385 O O . LEU A 1 183 ? 1.401 -9.629 -24.762 1.00 97.56 183 LEU A O 1
ATOM 1389 N N . LYS A 1 184 ? 2.000 -10.533 -22.796 1.00 95.75 184 LYS A N 1
ATOM 1390 C CA . LYS A 1 184 ? 0.810 -10.098 -22.057 1.00 95.75 184 LYS A CA 1
ATOM 1391 C C . LYS A 1 184 ? 1.135 -8.986 -21.076 1.00 95.75 184 LYS A C 1
ATOM 1393 O O . LYS A 1 184 ? 2.147 -9.054 -20.382 1.00 95.75 184 LYS A O 1
ATOM 1398 N N . ARG A 1 185 ? 0.251 -7.996 -20.954 1.00 93.88 185 ARG A N 1
ATOM 1399 C CA . ARG A 1 185 ? 0.345 -6.923 -19.957 1.00 93.88 185 ARG A CA 1
ATOM 1400 C C . ARG A 1 185 ? 0.626 -7.507 -18.569 1.00 93.88 185 ARG A C 1
ATOM 1402 O O . ARG A 1 185 ? -0.028 -8.445 -18.118 1.00 93.88 185 ARG A O 1
ATOM 1409 N N . GLY A 1 186 ? 1.617 -6.953 -17.876 1.00 93.88 186 GLY A N 1
ATOM 1410 C CA . GLY A 1 186 ? 2.049 -7.388 -16.546 1.00 93.88 186 GLY A CA 1
ATOM 1411 C C . GLY A 1 186 ? 2.908 -8.661 -16.510 1.00 93.88 186 GLY A C 1
ATOM 1412 O O . GLY A 1 186 ? 3.381 -9.023 -15.422 1.00 93.88 186 GLY A O 1
ATOM 1413 N N . GLN A 1 187 ? 3.145 -9.316 -17.656 1.00 96.75 187 GLN A N 1
ATOM 1414 C CA . GLN A 1 187 ? 4.075 -10.438 -17.790 1.00 96.75 187 GLN A CA 1
ATOM 1415 C C . GLN A 1 187 ? 5.501 -9.972 -17.505 1.00 96.75 187 GLN A C 1
ATOM 1417 O O . GLN A 1 187 ? 5.920 -8.900 -17.938 1.00 96.75 187 GLN A O 1
ATOM 1422 N N . PHE A 1 188 ? 6.254 -10.782 -16.763 1.00 98.06 188 PHE A N 1
ATOM 1423 C CA . PHE A 1 188 ? 7.676 -10.542 -16.532 1.00 98.06 188 PHE A CA 1
ATOM 1424 C C . PHE A 1 188 ? 8.451 -10.657 -17.850 1.00 98.06 188 PHE A C 1
ATOM 1426 O O . PHE A 1 188 ? 8.367 -11.684 -18.524 1.00 98.06 188 PHE A O 1
ATOM 1433 N N . ILE A 1 189 ? 9.206 -9.614 -18.192 1.00 98.56 189 ILE A N 1
ATOM 1434 C CA . ILE A 1 189 ? 10.056 -9.581 -19.388 1.00 98.56 189 ILE A CA 1
ATOM 1435 C C . ILE A 1 189 ? 11.467 -10.027 -19.033 1.00 98.56 189 ILE A C 1
ATOM 1437 O O . ILE A 1 189 ? 12.019 -10.924 -19.665 1.00 98.56 189 ILE A O 1
ATOM 1441 N N . GLY A 1 190 ? 12.048 -9.387 -18.022 1.00 98.44 190 GLY A N 1
ATOM 1442 C CA . GLY A 1 190 ? 13.430 -9.594 -17.636 1.00 98.44 190 GLY A CA 1
ATOM 1443 C C . GLY A 1 190 ? 13.860 -8.661 -16.519 1.00 98.44 190 GLY A C 1
ATOM 1444 O O . GLY A 1 190 ? 13.024 -8.107 -15.799 1.00 98.44 190 GLY A O 1
ATOM 1445 N N . ARG A 1 191 ? 15.172 -8.488 -16.351 1.00 98.75 191 ARG A N 1
ATOM 1446 C CA . ARG A 1 191 ? 15.731 -7.633 -15.297 1.00 98.75 191 ARG A CA 1
ATOM 1447 C C . ARG A 1 191 ? 16.644 -6.553 -15.851 1.00 98.75 191 ARG A C 1
ATOM 1449 O O . ARG A 1 191 ? 17.517 -6.854 -16.661 1.00 98.75 191 ARG A O 1
ATOM 1456 N N . ALA A 1 192 ? 16.457 -5.323 -15.381 1.00 98.38 192 ALA A N 1
ATOM 1457 C CA . ALA A 1 192 ? 17.258 -4.174 -15.785 1.00 98.38 192 ALA A CA 1
ATOM 1458 C C . ALA A 1 192 ? 18.757 -4.427 -15.557 1.00 98.38 192 ALA A C 1
ATOM 1460 O O . ALA A 1 192 ? 19.156 -5.046 -14.562 1.00 98.38 192 ALA A O 1
ATOM 1461 N N . GLY A 1 193 ? 19.578 -3.945 -16.480 1.00 98.25 193 GLY A N 1
ATOM 1462 C CA . GLY A 1 193 ? 21.014 -4.178 -16.516 1.00 98.25 193 GLY A CA 1
ATOM 1463 C C . GLY A 1 193 ? 21.757 -3.006 -17.133 1.00 98.25 193 GLY A C 1
ATOM 1464 O O . GLY A 1 193 ? 21.336 -1.864 -16.992 1.00 98.25 193 GLY A O 1
ATOM 1465 N N . ASN A 1 194 ? 22.900 -3.299 -17.747 1.00 98.06 194 ASN A N 1
ATOM 1466 C CA . ASN A 1 194 ? 23.833 -2.301 -18.265 1.00 98.06 194 ASN A CA 1
ATOM 1467 C C . ASN A 1 194 ? 24.498 -2.826 -19.547 1.00 98.06 194 ASN A C 1
ATOM 1469 O O . ASN A 1 194 ? 25.713 -2.892 -19.631 1.00 98.06 194 ASN A O 1
ATOM 1473 N N . THR A 1 195 ? 23.724 -3.342 -20.500 1.00 97.44 195 THR A N 1
ATOM 1474 C CA . THR A 1 195 ? 24.263 -3.894 -21.763 1.00 97.44 195 THR A CA 1
ATOM 1475 C C . THR A 1 195 ? 24.046 -2.926 -22.909 1.00 97.44 195 THR A C 1
ATOM 1477 O O . THR A 1 195 ? 23.025 -2.239 -22.921 1.00 97.44 195 THR A O 1
ATOM 1480 N N . GLY A 1 196 ? 24.894 -2.974 -23.934 1.00 94.75 196 GLY A N 1
ATOM 1481 C CA . GLY A 1 196 ? 24.779 -2.072 -25.080 1.00 94.75 196 GLY A CA 1
ATOM 1482 C C . GLY A 1 196 ? 25.255 -0.668 -24.726 1.00 94.75 196 GLY A C 1
ATOM 1483 O O . GLY A 1 196 ? 26.055 -0.500 -23.807 1.00 94.75 196 GLY A O 1
ATOM 1484 N N . SER A 1 197 ? 24.759 0.336 -25.443 1.00 93.31 197 SER A N 1
ATOM 1485 C CA . SER A 1 197 ? 25.177 1.716 -25.236 1.00 93.31 197 SER A CA 1
ATOM 1486 C C . SER A 1 197 ? 24.476 2.306 -24.025 1.00 93.31 197 SER A C 1
ATOM 1488 O O . SER A 1 197 ? 23.348 2.783 -24.098 1.00 93.31 197 SER A O 1
ATOM 1490 N N . SER A 1 198 ? 25.121 2.144 -22.874 1.00 93.69 198 SER A N 1
ATOM 1491 C CA . SER A 1 198 ? 24.552 2.407 -21.561 1.00 93.69 198 SER A CA 1
ATOM 1492 C C . SER A 1 198 ? 25.647 2.878 -20.612 1.00 93.69 198 SER A C 1
ATOM 1494 O O . SER A 1 198 ? 26.684 2.230 -20.460 1.00 93.69 198 SER A O 1
ATOM 1496 N N . SER A 1 199 ? 25.414 4.012 -19.952 1.00 91.56 199 SER A N 1
ATOM 1497 C CA . SER A 1 199 ? 26.356 4.612 -18.999 1.00 91.56 199 SER A CA 1
ATOM 1498 C C . SER A 1 199 ? 26.303 3.963 -17.609 1.00 91.56 199 SER A C 1
ATOM 1500 O O . SER A 1 199 ? 27.138 4.247 -16.748 1.00 91.56 199 SER A O 1
ATOM 1502 N N . GLY A 1 200 ? 25.342 3.073 -17.361 1.00 94.81 200 GLY A N 1
ATOM 1503 C CA . GLY A 1 200 ? 25.159 2.399 -16.085 1.00 94.81 200 GLY A CA 1
ATOM 1504 C C . GLY A 1 200 ? 23.803 1.695 -15.979 1.00 94.81 200 GLY A C 1
ATOM 1505 O O . GLY A 1 200 ? 22.932 1.900 -16.820 1.00 94.81 200 GLY A O 1
ATOM 1506 N N . PRO A 1 201 ? 23.585 0.897 -14.916 1.00 97.38 201 PRO A N 1
ATOM 1507 C CA . PRO A 1 201 ? 22.344 0.159 -14.705 1.00 97.38 201 PRO A CA 1
ATOM 1508 C C . PRO A 1 201 ? 21.049 0.986 -14.787 1.00 97.38 201 PRO A C 1
ATOM 1510 O O . PRO A 1 201 ? 20.709 1.698 -13.833 1.00 97.38 201 PRO A O 1
ATOM 1513 N N . HIS A 1 202 ? 20.291 0.820 -15.873 1.00 96.44 202 HIS A N 1
ATOM 1514 C CA . HIS A 1 202 ? 18.985 1.445 -16.106 1.00 96.44 202 HIS A CA 1
ATOM 1515 C C . HIS A 1 202 ? 18.088 0.576 -17.004 1.00 96.44 202 HIS A C 1
ATOM 1517 O O . HIS A 1 202 ? 18.550 -0.387 -17.612 1.00 96.44 202 HIS A O 1
ATOM 1523 N N . LEU A 1 203 ? 16.791 0.886 -17.053 1.00 96.62 203 LEU A N 1
ATOM 1524 C CA . LEU A 1 203 ? 15.905 0.444 -18.132 1.00 96.62 203 LEU A CA 1
ATOM 1525 C C . LEU A 1 203 ? 15.706 1.623 -19.077 1.00 96.62 203 LEU A C 1
ATOM 1527 O O . LEU A 1 203 ? 15.236 2.661 -18.623 1.00 96.62 203 LEU A O 1
ATOM 1531 N N . HIS A 1 204 ? 15.981 1.440 -20.361 1.00 95.69 204 HIS A N 1
ATOM 1532 C CA . HIS A 1 204 ? 15.515 2.374 -21.380 1.00 95.69 204 HIS A CA 1
ATOM 1533 C C . HIS A 1 204 ? 14.174 1.893 -21.941 1.00 95.69 204 HIS A C 1
ATOM 1535 O O . HIS A 1 204 ? 14.020 0.711 -22.277 1.00 95.69 204 HIS A O 1
ATOM 1541 N N . LEU A 1 205 ? 13.208 2.803 -22.028 1.00 94.44 205 LEU A N 1
ATOM 1542 C CA . LEU A 1 205 ? 11.854 2.543 -22.502 1.00 94.44 205 LEU A CA 1
ATOM 1543 C C . LEU A 1 205 ? 11.395 3.669 -23.425 1.00 94.44 205 LEU A C 1
ATOM 1545 O O . LEU A 1 205 ? 11.318 4.811 -22.990 1.00 94.44 205 LEU A O 1
ATOM 1549 N N . HIS A 1 206 ? 10.970 3.350 -24.643 1.00 94.25 206 HIS A N 1
ATOM 1550 C CA . HIS A 1 206 ? 10.242 4.302 -25.485 1.00 94.25 206 HIS A CA 1
ATOM 1551 C C . HIS A 1 206 ? 9.194 3.595 -26.336 1.00 94.25 206 HIS A C 1
ATOM 1553 O O . HIS A 1 206 ? 9.240 2.376 -26.534 1.00 94.25 206 HIS A O 1
ATOM 1559 N N . ALA A 1 207 ? 8.263 4.376 -26.874 1.00 94.81 207 ALA A N 1
ATOM 1560 C CA . ALA A 1 207 ? 7.325 3.909 -27.876 1.00 94.81 207 ALA A CA 1
ATOM 1561 C C . ALA A 1 207 ? 7.236 4.875 -29.051 1.00 94.81 207 ALA A C 1
ATOM 1563 O O . ALA A 1 207 ? 7.430 6.081 -28.906 1.00 94.81 207 ALA A O 1
ATOM 1564 N N . ILE A 1 208 ? 6.887 4.318 -30.205 1.00 95.75 208 ILE A N 1
ATOM 1565 C CA . ILE A 1 208 ? 6.625 5.048 -31.439 1.00 95.75 208 ILE A CA 1
ATOM 1566 C C . ILE A 1 208 ? 5.278 4.632 -32.029 1.00 95.75 208 ILE A C 1
ATOM 1568 O O . ILE A 1 208 ? 4.752 3.546 -31.752 1.00 95.75 208 ILE A O 1
ATOM 1572 N N . THR A 1 209 ? 4.707 5.511 -32.844 1.00 95.75 209 THR A N 1
ATOM 1573 C CA . THR A 1 209 ? 3.564 5.203 -33.706 1.00 95.75 209 THR A CA 1
ATOM 1574 C C . THR A 1 209 ? 3.991 4.300 -34.863 1.00 95.75 209 THR A C 1
ATOM 1576 O O . THR A 1 209 ? 5.180 4.083 -35.096 1.00 95.75 209 THR A O 1
ATOM 1579 N N . GLU A 1 210 ? 3.023 3.775 -35.613 1.00 94.50 210 GLU A N 1
ATOM 1580 C CA . GLU A 1 210 ? 3.289 2.999 -36.831 1.00 94.50 210 GLU A CA 1
ATOM 1581 C C . GLU A 1 210 ? 4.148 3.777 -37.846 1.00 94.50 210 GLU A C 1
ATOM 1583 O O . GLU A 1 210 ? 5.053 3.217 -38.458 1.00 94.50 210 GLU A O 1
ATOM 1588 N N . ASN A 1 211 ? 3.953 5.097 -37.920 1.00 93.25 211 ASN A N 1
ATOM 1589 C CA . ASN A 1 211 ? 4.703 5.998 -38.799 1.00 93.25 211 ASN A CA 1
ATOM 1590 C C . ASN A 1 211 ? 6.064 6.436 -38.223 1.00 93.25 211 ASN A C 1
ATOM 1592 O O . ASN A 1 211 ? 6.717 7.306 -38.794 1.00 93.25 211 ASN A O 1
ATOM 1596 N N . GLY A 1 212 ? 6.486 5.889 -37.078 1.00 91.56 212 GLY A N 1
ATOM 1597 C CA . GLY A 1 212 ? 7.788 6.181 -36.472 1.00 91.56 212 GLY A CA 1
ATOM 1598 C C . GLY A 1 212 ? 7.862 7.454 -35.627 1.00 91.56 212 GLY A C 1
ATOM 1599 O O . GLY A 1 212 ? 8.950 7.829 -35.202 1.00 91.56 212 GLY A O 1
ATOM 1600 N N . ALA A 1 213 ? 6.740 8.124 -35.349 1.00 93.62 213 ALA A N 1
ATOM 1601 C CA . ALA A 1 213 ? 6.737 9.295 -34.470 1.00 93.62 213 ALA A CA 1
ATOM 1602 C C . ALA A 1 213 ? 6.800 8.877 -32.993 1.00 93.62 213 ALA A C 1
ATOM 1604 O O . ALA A 1 213 ? 6.129 7.919 -32.607 1.00 93.62 213 ALA A O 1
ATOM 1605 N N . ALA A 1 214 ? 7.539 9.622 -32.164 1.00 92.44 214 ALA A N 1
ATOM 1606 C CA . ALA A 1 214 ? 7.599 9.399 -30.719 1.00 92.44 214 ALA A CA 1
ATOM 1607 C C . ALA A 1 214 ? 6.196 9.398 -30.093 1.00 92.44 214 ALA A C 1
ATOM 1609 O O . ALA A 1 214 ? 5.332 10.206 -30.448 1.00 92.44 214 ALA A O 1
ATOM 1610 N N . ARG A 1 215 ? 5.966 8.497 -29.136 1.00 91.31 215 ARG A N 1
ATOM 1611 C CA . ARG A 1 215 ? 4.667 8.322 -28.487 1.00 91.31 215 ARG A CA 1
ATOM 1612 C C . ARG A 1 215 ? 4.788 8.249 -26.971 1.00 91.31 215 ARG A C 1
ATOM 1614 O O . ARG A 1 215 ? 5.496 7.408 -26.428 1.00 91.31 215 ARG A O 1
ATOM 1621 N N . ALA A 1 216 ? 4.001 9.086 -26.299 1.00 90.31 216 ALA A N 1
ATOM 1622 C CA . ALA A 1 216 ? 3.837 9.026 -24.857 1.00 90.31 216 ALA A CA 1
ATOM 1623 C C . ALA A 1 216 ? 3.100 7.748 -24.426 1.00 90.31 216 ALA A C 1
ATOM 1625 O O . ALA A 1 216 ? 2.221 7.245 -25.131 1.00 90.31 216 ALA A O 1
ATOM 1626 N N . LEU A 1 217 ? 3.426 7.269 -23.225 1.00 88.00 217 LEU A N 1
ATOM 1627 C CA . LEU A 1 217 ? 2.822 6.086 -22.618 1.00 88.00 217 LEU A CA 1
ATOM 1628 C C . LEU A 1 217 ? 2.027 6.493 -21.369 1.00 88.00 217 LEU A C 1
ATOM 1630 O O . LEU A 1 217 ? 2.612 6.603 -20.290 1.00 88.00 217 LEU A O 1
ATOM 1634 N N . PRO A 1 218 ? 0.715 6.768 -21.495 1.00 90.88 218 PRO A N 1
ATOM 1635 C CA . PRO A 1 218 ? -0.113 7.165 -20.360 1.00 90.88 218 PRO A CA 1
ATOM 1636 C C . PRO A 1 218 ? -0.262 6.032 -19.347 1.00 90.88 218 PRO A C 1
ATOM 1638 O O . PRO A 1 218 ? -0.743 4.967 -19.705 1.00 90.88 218 PRO A O 1
ATOM 1641 N N . MET A 1 219 ? 0.108 6.243 -18.082 1.00 89.88 219 MET A N 1
ATOM 1642 C CA . MET A 1 219 ? 0.045 5.202 -17.049 1.00 89.88 219 MET A CA 1
ATOM 1643 C C . MET A 1 219 ? -1.286 5.263 -16.292 1.00 89.88 219 MET A C 1
ATOM 1645 O O . MET A 1 219 ? -1.649 6.305 -15.744 1.00 89.88 219 MET A O 1
ATOM 1649 N N . GLU A 1 220 ? -1.993 4.133 -16.190 1.00 88.44 220 GLU A N 1
ATOM 1650 C CA . GLU A 1 220 ? -3.282 4.052 -15.475 1.00 88.44 220 GLU A CA 1
ATOM 1651 C C . GLU A 1 220 ? -3.151 4.495 -14.006 1.00 88.44 220 GLU A C 1
ATOM 1653 O O . GLU A 1 220 ? -4.006 5.194 -13.461 1.00 88.44 220 GLU A O 1
ATOM 1658 N N . ARG A 1 221 ? -2.058 4.077 -13.359 1.00 93.12 221 ARG A N 1
ATOM 1659 C CA . ARG A 1 221 ? -1.797 4.252 -11.926 1.00 93.12 221 ARG A CA 1
ATOM 1660 C C . ARG A 1 221 ? -0.339 4.588 -11.685 1.00 93.12 221 ARG A C 1
ATOM 1662 O O . ARG A 1 221 ? 0.527 4.322 -12.514 1.00 93.12 221 ARG A O 1
ATOM 1669 N N . GLY A 1 222 ? -0.078 5.077 -10.488 1.00 95.19 222 GLY A N 1
ATOM 1670 C CA . GLY A 1 222 ? 1.236 5.414 -9.991 1.00 95.19 222 GLY A CA 1
ATOM 1671 C C . GLY A 1 222 ? 1.279 6.846 -9.492 1.00 95.19 222 GLY A C 1
ATOM 1672 O O . GLY A 1 222 ? 0.486 7.709 -9.885 1.00 95.19 222 GLY A O 1
ATOM 1673 N N . LEU A 1 223 ? 2.226 7.084 -8.592 1.00 97.06 223 LEU A N 1
ATOM 1674 C CA . LEU A 1 223 ? 2.456 8.399 -8.021 1.00 97.06 223 LEU A CA 1
ATOM 1675 C C . LEU A 1 223 ? 3.784 8.959 -8.507 1.00 97.06 223 LEU A C 1
ATOM 1677 O O . LEU A 1 223 ? 4.751 8.215 -8.655 1.00 97.06 223 LEU A O 1
ATOM 1681 N N . VAL A 1 224 ? 3.848 10.271 -8.680 1.00 96.56 224 VAL A N 1
ATOM 1682 C CA . VAL A 1 224 ? 5.073 10.994 -9.008 1.00 96.56 224 VAL A CA 1
ATOM 1683 C C . VAL A 1 224 ? 5.374 12.083 -7.987 1.00 96.56 224 VAL A C 1
ATOM 1685 O O . VAL A 1 224 ? 4.469 12.612 -7.337 1.00 96.56 224 VAL A O 1
ATOM 1688 N N . SER A 1 225 ? 6.654 12.397 -7.832 1.00 96.56 225 SER A N 1
ATOM 1689 C CA . SER A 1 225 ? 7.153 13.532 -7.055 1.00 96.56 225 SER A CA 1
ATOM 1690 C C . SER A 1 225 ? 8.308 14.167 -7.804 1.00 96.56 225 SER A C 1
ATOM 1692 O O . SER A 1 225 ? 9.179 13.445 -8.282 1.00 96.56 225 SER A O 1
ATOM 1694 N N . ASN A 1 226 ? 8.373 15.495 -7.814 1.00 95.50 226 ASN A N 1
ATOM 1695 C CA . ASN A 1 226 ? 9.535 16.207 -8.336 1.00 95.50 226 ASN A CA 1
ATOM 1696 C C . ASN A 1 226 ? 10.791 15.792 -7.566 1.00 95.50 226 ASN A C 1
ATOM 1698 O O . ASN A 1 226 ? 10.738 15.574 -6.346 1.00 95.50 226 ASN A O 1
ATOM 1702 N N . PHE A 1 227 ? 11.891 15.681 -8.297 1.00 95.62 227 PHE A N 1
ATOM 1703 C CA . PHE A 1 227 ? 13.207 15.349 -7.790 1.00 95.62 227 PHE A CA 1
ATOM 1704 C C . PHE A 1 227 ? 14.196 16.425 -8.221 1.00 95.62 227 PHE A C 1
ATOM 1706 O O . PHE A 1 227 ? 14.215 16.822 -9.378 1.00 95.62 227 PHE A O 1
ATOM 1713 N N . THR A 1 228 ? 15.033 16.877 -7.296 1.00 95.25 228 THR A N 1
ATOM 1714 C CA . THR A 1 228 ? 16.080 17.859 -7.582 1.00 95.25 228 THR A CA 1
ATOM 1715 C C . THR A 1 228 ? 17.437 17.175 -7.456 1.00 95.25 228 THR A C 1
ATOM 1717 O O . THR A 1 228 ? 17.860 16.908 -6.326 1.00 95.25 228 THR A O 1
ATOM 1720 N N . PRO A 1 229 ? 18.134 16.866 -8.563 1.00 93.62 229 PRO A N 1
ATOM 1721 C CA . PRO A 1 229 ? 19.484 16.313 -8.507 1.00 93.62 229 PRO A CA 1
ATOM 1722 C C . PRO A 1 229 ? 20.462 17.197 -7.724 1.00 93.62 229 PRO A C 1
ATOM 1724 O O . PRO A 1 229 ? 20.344 18.422 -7.706 1.00 93.62 229 PRO A O 1
ATOM 1727 N N . SER A 1 230 ? 21.463 16.581 -7.096 1.00 90.12 230 SER A N 1
ATOM 1728 C CA . SER A 1 230 ? 22.500 17.274 -6.330 1.00 90.12 230 SER A CA 1
ATOM 1729 C C . SER A 1 230 ? 23.901 16.740 -6.642 1.00 90.12 230 SER A C 1
ATOM 1731 O O . SER A 1 230 ? 24.092 15.599 -7.060 1.00 90.12 230 SER A O 1
ATOM 1733 N N . GLY A 1 231 ? 24.922 17.585 -6.452 1.00 76.88 231 GLY A N 1
ATOM 1734 C CA . GLY A 1 231 ? 26.324 17.180 -6.629 1.00 76.88 231 GLY A CA 1
ATOM 1735 C C . GLY A 1 231 ? 26.741 16.917 -8.082 1.00 76.88 231 GLY A C 1
ATOM 1736 O O . GLY A 1 231 ? 27.634 16.106 -8.321 1.00 76.88 231 GLY A O 1
ATOM 1737 N N . GLY A 1 232 ? 26.087 17.569 -9.051 1.00 76.81 232 GLY A N 1
ATOM 1738 C CA . GLY A 1 232 ? 26.453 17.511 -10.474 1.00 76.81 232 GLY A CA 1
ATOM 1739 C C . GLY A 1 232 ? 26.182 16.169 -11.164 1.00 76.81 232 GLY A C 1
ATOM 1740 O O . GLY A 1 232 ? 26.642 15.962 -12.282 1.00 76.81 232 GLY A O 1
ATOM 1741 N N . ASN A 1 233 ? 25.459 15.252 -10.519 1.00 79.06 233 ASN A N 1
ATOM 1742 C CA . ASN A 1 233 ? 25.009 13.990 -11.103 1.00 79.06 233 ASN A CA 1
ATOM 1743 C C . ASN A 1 233 ? 23.548 13.722 -10.729 1.00 79.06 233 ASN A C 1
ATOM 1745 O O . ASN A 1 233 ? 23.029 14.289 -9.774 1.00 79.06 233 ASN A O 1
ATOM 1749 N N . ASP A 1 234 ? 22.889 12.833 -11.466 1.00 83.25 234 ASP A N 1
ATOM 1750 C CA . ASP A 1 234 ? 21.500 12.448 -11.202 1.00 83.25 234 ASP A CA 1
ATOM 1751 C C . ASP A 1 234 ? 21.366 11.359 -10.127 1.00 83.25 234 ASP A C 1
ATOM 1753 O O . ASP A 1 234 ? 20.251 11.033 -9.718 1.00 83.25 234 ASP A O 1
ATOM 1757 N N . CYS A 1 235 ? 22.471 10.782 -9.643 1.00 90.44 235 CYS A N 1
ATOM 1758 C CA . CYS A 1 235 ? 22.446 9.681 -8.681 1.00 90.44 235 CYS A CA 1
ATOM 1759 C C . CYS A 1 235 ? 21.954 10.122 -7.300 1.00 90.44 235 CYS A C 1
ATOM 1761 O O . CYS A 1 235 ? 21.304 9.336 -6.607 1.00 90.44 235 CYS A O 1
ATOM 1763 N N . ASN A 1 236 ? 22.270 11.351 -6.895 1.00 94.50 236 ASN A N 1
ATOM 1764 C CA . ASN A 1 236 ? 21.872 11.912 -5.611 1.00 94.50 236 ASN A CA 1
ATOM 1765 C C . ASN A 1 236 ? 20.974 13.124 -5.823 1.00 94.50 236 ASN A C 1
ATOM 1767 O O . ASN A 1 236 ? 21.019 13.766 -6.869 1.00 94.50 236 ASN A O 1
ATOM 1771 N N . GLY A 1 237 ? 20.139 13.416 -4.835 1.00 95.81 237 GLY A N 1
ATOM 1772 C CA . GLY A 1 237 ? 19.239 14.552 -4.915 1.00 95.81 237 GLY A CA 1
ATOM 1773 C C . GLY A 1 237 ? 18.187 14.552 -3.827 1.00 95.81 237 GLY A C 1
ATOM 1774 O O . GLY A 1 237 ? 18.202 13.733 -2.901 1.00 95.81 237 GLY A O 1
ATOM 1775 N N . GLU A 1 238 ? 17.263 15.488 -3.969 1.00 96.31 238 GLU A N 1
ATOM 1776 C CA . GLU A 1 238 ? 16.261 15.804 -2.972 1.00 96.31 238 GLU A CA 1
ATOM 1777 C C . GLU A 1 238 ? 14.848 15.608 -3.511 1.00 96.31 238 GLU A C 1
ATOM 1779 O O . GLU A 1 238 ? 14.517 16.016 -4.619 1.00 96.31 238 GLU A O 1
ATOM 1784 N N . ALA A 1 239 ? 13.988 15.004 -2.695 1.00 96.38 239 ALA A N 1
ATOM 1785 C CA . ALA A 1 239 ? 12.548 14.984 -2.923 1.00 96.38 239 ALA A CA 1
ATOM 1786 C C . ALA A 1 239 ? 11.812 14.829 -1.596 1.00 96.38 239 ALA A C 1
ATOM 1788 O O . ALA A 1 239 ? 12.214 14.050 -0.721 1.00 96.38 239 ALA A O 1
ATOM 1789 N N . ASN A 1 240 ? 10.694 15.540 -1.453 1.00 95.06 240 ASN A N 1
ATOM 1790 C CA . ASN A 1 240 ? 9.859 15.439 -0.266 1.00 95.06 240 ASN A CA 1
ATOM 1791 C C . ASN A 1 240 ? 9.152 14.079 -0.228 1.00 95.06 240 ASN A C 1
ATOM 1793 O O . ASN A 1 240 ? 8.215 13.833 -0.982 1.00 95.06 240 ASN A O 1
ATOM 1797 N N . ILE A 1 241 ? 9.532 13.217 0.720 1.00 93.31 241 ILE A N 1
ATOM 1798 C CA . ILE A 1 241 ? 8.966 11.862 0.853 1.00 93.31 241 ILE A CA 1
ATOM 1799 C C . ILE A 1 241 ? 7.442 11.838 1.078 1.00 93.31 241 ILE A C 1
ATOM 1801 O O . ILE A 1 241 ? 6.809 10.792 0.908 1.00 93.31 241 ILE A O 1
ATOM 1805 N N . ASN A 1 242 ? 6.841 12.962 1.471 1.00 93.06 242 ASN A N 1
ATOM 1806 C CA . ASN A 1 242 ? 5.408 13.096 1.728 1.00 93.06 242 ASN A CA 1
ATOM 1807 C C . ASN A 1 242 ? 4.649 13.873 0.642 1.00 93.06 242 ASN A C 1
ATOM 1809 O O . ASN A 1 242 ? 3.450 14.077 0.810 1.00 93.06 242 ASN A O 1
ATOM 1813 N N . SER A 1 243 ? 5.306 14.293 -0.441 1.00 94.25 243 SER A N 1
ATOM 1814 C CA . SER A 1 243 ? 4.663 15.002 -1.550 1.00 94.25 243 SER A CA 1
ATOM 1815 C C . SER A 1 243 ? 4.514 14.069 -2.743 1.00 94.25 243 SER A C 1
ATOM 1817 O O . SER A 1 243 ? 5.512 13.643 -3.306 1.00 94.25 243 SER A O 1
ATOM 1819 N N . TRP A 1 244 ? 3.279 13.732 -3.114 1.00 95.88 244 TRP A N 1
ATOM 1820 C CA . TRP A 1 244 ? 2.997 12.812 -4.215 1.00 95.88 244 TRP A CA 1
ATOM 1821 C C . TRP A 1 244 ? 1.765 13.255 -4.999 1.00 95.88 244 TRP A C 1
ATOM 1823 O O . TRP A 1 244 ? 0.728 13.567 -4.409 1.00 95.88 244 TRP A O 1
ATOM 1833 N N . SER A 1 245 ? 1.854 13.184 -6.321 1.00 95.25 245 SER A N 1
ATOM 1834 C CA . SER A 1 245 ? 0.759 13.445 -7.258 1.00 95.25 245 SER A CA 1
ATOM 1835 C C . SER A 1 245 ? 0.419 12.172 -8.021 1.00 95.25 245 SER A C 1
ATOM 1837 O O . SER A 1 245 ? 1.307 11.392 -8.346 1.00 95.25 245 SER A O 1
ATOM 1839 N N . LYS A 1 246 ? -0.864 11.930 -8.291 1.00 94.44 246 LYS A N 1
ATOM 1840 C CA . LYS A 1 246 ? -1.294 10.772 -9.089 1.00 94.44 246 LYS A CA 1
ATOM 1841 C C . LYS A 1 246 ? -1.059 11.039 -10.570 1.00 94.44 246 LYS A C 1
ATOM 1843 O O . LYS A 1 246 ? -1.337 12.146 -11.018 1.00 94.44 246 LYS A O 1
ATOM 1848 N N . LEU A 1 247 ? -0.648 10.017 -11.318 1.00 92.19 247 LEU A N 1
ATOM 1849 C CA . LEU A 1 247 ? -0.603 10.088 -12.781 1.00 92.19 247 LEU A CA 1
ATOM 1850 C C . LEU A 1 247 ? -2.010 10.150 -13.386 1.00 92.19 247 LEU A C 1
ATOM 1852 O O . LEU A 1 247 ? -2.250 10.943 -14.290 1.00 92.19 247 LEU A O 1
ATOM 1856 N N . ASN A 1 248 ? -2.956 9.366 -12.853 1.00 88.06 248 ASN A N 1
ATOM 1857 C CA . ASN A 1 248 ? -4.370 9.385 -13.251 1.00 88.06 248 ASN A CA 1
ATOM 1858 C C . ASN A 1 248 ? -4.576 9.291 -14.780 1.00 88.06 248 ASN A C 1
ATOM 1860 O O . ASN A 1 248 ? -5.305 10.093 -15.361 1.00 88.06 248 ASN A O 1
ATOM 1864 N N . GLY A 1 249 ? -3.883 8.354 -15.436 1.00 89.44 249 GLY A N 1
ATOM 1865 C CA . GLY A 1 249 ? -3.918 8.196 -16.892 1.00 89.44 249 GLY A CA 1
ATOM 1866 C C . GLY A 1 249 ? -2.973 9.123 -17.661 1.00 89.44 249 GLY A C 1
ATOM 1867 O O . GLY A 1 249 ? -2.952 9.071 -18.884 1.00 89.44 249 GLY A O 1
ATOM 1868 N N . SER A 1 250 ? -2.182 9.962 -16.990 1.00 91.25 250 SER A N 1
ATOM 1869 C CA . SER A 1 250 ? -1.148 10.774 -17.641 1.00 91.25 250 SER A CA 1
ATOM 1870 C C . SER A 1 250 ? 0.140 9.965 -17.849 1.00 91.25 250 SER A C 1
ATOM 1872 O O . SER A 1 250 ? 0.412 9.032 -17.083 1.00 91.25 250 SER A O 1
ATOM 1874 N N . PRO A 1 251 ? 0.966 10.301 -18.855 1.00 90.88 251 PRO A N 1
ATOM 1875 C CA . PRO A 1 251 ? 2.318 9.761 -18.972 1.00 90.88 251 PRO A CA 1
ATOM 1876 C C . PRO A 1 251 ? 3.180 10.137 -17.768 1.00 90.88 251 PRO A C 1
ATOM 1878 O O . PRO A 1 251 ? 2.897 11.116 -17.072 1.00 90.88 251 PRO A O 1
ATOM 1881 N N . ILE A 1 252 ? 4.253 9.378 -17.539 1.00 89.44 252 ILE A N 1
ATOM 1882 C CA . ILE A 1 252 ? 5.298 9.826 -16.615 1.00 89.44 252 ILE A CA 1
ATOM 1883 C C . ILE A 1 252 ? 5.874 11.140 -17.183 1.00 89.44 252 ILE A C 1
ATOM 1885 O O . ILE A 1 252 ? 6.149 11.191 -18.384 1.00 89.44 252 ILE A O 1
ATOM 1889 N N . PRO A 1 253 ? 6.011 12.206 -16.372 1.00 90.00 253 PRO A N 1
ATOM 1890 C CA . PRO A 1 253 ? 6.590 13.462 -16.834 1.00 90.00 253 PRO A CA 1
ATOM 1891 C C . PRO A 1 253 ? 7.962 13.273 -17.487 1.00 90.00 253 PRO A C 1
ATOM 1893 O O . PRO A 1 253 ? 8.770 12.465 -17.021 1.00 90.00 253 PRO A O 1
ATOM 1896 N N . GLN A 1 254 ? 8.204 14.041 -18.548 1.00 86.19 254 GLN A N 1
ATOM 1897 C CA . GLN A 1 254 ? 9.533 14.278 -19.111 1.00 86.19 254 GLN A CA 1
ATOM 1898 C C . GLN A 1 254 ? 10.196 15.355 -18.238 1.00 86.19 254 GLN A C 1
ATOM 1900 O O . GLN A 1 254 ? 10.237 16.523 -18.602 1.00 86.19 254 GLN A O 1
ATOM 1905 N N . ASP A 1 255 ? 10.542 14.970 -17.011 1.00 87.25 255 ASP A N 1
ATOM 1906 C CA . ASP A 1 255 ? 11.209 15.796 -16.007 1.00 87.25 255 ASP A CA 1
ATOM 1907 C C . ASP A 1 255 ? 11.978 14.873 -15.047 1.00 87.25 255 ASP A C 1
ATOM 1909 O O . ASP A 1 255 ? 11.746 13.658 -14.998 1.00 87.25 255 ASP A O 1
ATOM 1913 N N . ASP A 1 256 ? 12.837 15.456 -14.208 1.00 92.12 256 ASP A N 1
ATOM 1914 C CA . ASP A 1 256 ? 13.450 14.756 -13.079 1.00 92.12 256 ASP A CA 1
ATOM 1915 C C . ASP A 1 256 ? 12.388 14.444 -12.009 1.00 92.12 256 ASP A C 1
ATOM 1917 O O . ASP A 1 256 ? 12.054 15.262 -11.142 1.00 92.12 256 ASP A O 1
ATOM 1921 N N . VAL A 1 257 ? 11.837 13.229 -12.052 1.00 94.81 257 VAL A N 1
ATOM 1922 C CA . VAL A 1 257 ? 10.784 12.797 -11.124 1.00 94.81 257 VAL A CA 1
ATOM 1923 C C . VAL A 1 257 ? 11.069 11.438 -10.508 1.00 94.81 257 VAL A C 1
ATOM 1925 O O . VAL A 1 257 ? 11.556 10.505 -11.148 1.00 94.81 257 VAL A O 1
ATOM 1928 N N . LEU A 1 258 ? 10.689 11.294 -9.239 1.00 97.19 258 LEU A N 1
ATOM 1929 C CA . LEU A 1 258 ? 10.499 9.990 -8.627 1.00 97.19 258 LEU A CA 1
ATOM 1930 C C . LEU A 1 258 ? 9.152 9.420 -9.057 1.00 97.19 258 LEU A C 1
ATOM 1932 O O . LEU A 1 258 ? 8.125 10.073 -8.907 1.00 97.19 258 LEU A O 1
ATOM 1936 N N . TYR A 1 259 ? 9.153 8.164 -9.482 1.00 96.62 259 TYR A N 1
ATOM 1937 C CA . TYR A 1 259 ? 7.978 7.372 -9.799 1.00 96.62 259 TYR A CA 1
ATOM 1938 C C . TYR A 1 259 ? 7.780 6.258 -8.760 1.00 96.62 259 TYR A C 1
ATOM 1940 O O . TYR A 1 259 ? 8.653 5.416 -8.506 1.00 96.62 259 TYR A O 1
ATOM 1948 N N . TRP A 1 260 ? 6.605 6.244 -8.134 1.00 97.62 260 TRP A N 1
ATOM 1949 C CA . TRP A 1 260 ? 6.134 5.173 -7.268 1.00 97.62 260 TRP A CA 1
ATOM 1950 C C . TRP A 1 260 ? 5.143 4.298 -8.051 1.00 97.62 260 TRP A C 1
ATOM 1952 O O . TRP A 1 260 ? 3.969 4.660 -8.172 1.00 97.62 260 TRP A O 1
ATOM 1962 N N . PRO A 1 261 ? 5.588 3.138 -8.571 1.00 96.12 261 PRO A N 1
ATOM 1963 C CA . PRO A 1 261 ? 4.718 2.247 -9.329 1.00 96.12 261 PRO A CA 1
ATOM 1964 C C . PRO A 1 261 ? 3.622 1.660 -8.438 1.00 96.12 261 PRO A C 1
ATOM 1966 O O . PRO A 1 261 ? 3.875 1.463 -7.249 1.00 96.12 261 PRO A O 1
ATOM 1969 N N . PRO A 1 262 ? 2.446 1.308 -8.982 1.00 95.50 262 PRO A N 1
ATOM 1970 C CA . PRO A 1 262 ? 1.363 0.701 -8.219 1.00 95.50 262 PRO A CA 1
ATOM 1971 C C . PRO A 1 262 ? 1.778 -0.619 -7.550 1.00 95.50 262 PRO A C 1
ATOM 1973 O O . PRO A 1 262 ? 2.651 -1.365 -8.011 1.00 95.50 262 PRO A O 1
ATOM 1976 N N . THR A 1 263 ? 1.122 -0.921 -6.434 1.00 94.62 263 THR A N 1
ATOM 1977 C CA . THR A 1 263 ? 1.187 -2.234 -5.786 1.00 94.62 263 THR A CA 1
ATOM 1978 C C . THR A 1 263 ? 0.185 -3.171 -6.464 1.00 94.62 263 THR A C 1
ATOM 1980 O O . THR A 1 263 ? -0.990 -2.814 -6.524 1.00 94.62 263 THR A O 1
ATOM 1983 N N . PRO A 1 264 ? 0.576 -4.380 -6.912 1.00 92.31 264 PRO A N 1
ATOM 1984 C CA . PRO A 1 264 ? -0.384 -5.363 -7.409 1.00 92.31 264 PRO A CA 1
ATOM 1985 C C . PRO A 1 264 ? -1.504 -5.636 -6.397 1.00 92.31 264 PRO A C 1
ATOM 1987 O O . PRO A 1 264 ? -1.247 -5.786 -5.197 1.00 92.31 264 PRO A O 1
ATOM 1990 N N . VAL A 1 265 ? -2.745 -5.706 -6.878 1.00 90.94 265 VAL A N 1
ATOM 1991 C CA . VAL A 1 265 ? -3.917 -5.952 -6.030 1.00 90.94 265 VAL A CA 1
ATOM 1992 C C . VAL A 1 265 ? -4.040 -7.448 -5.737 1.00 90.94 265 VAL A C 1
ATOM 1994 O O . VAL A 1 265 ? -4.318 -8.248 -6.625 1.00 90.94 265 VAL A O 1
ATOM 1997 N N . GLY A 1 266 ? -3.806 -7.829 -4.482 1.00 90.69 266 GLY A N 1
ATOM 1998 C CA . GLY A 1 266 ? -4.018 -9.175 -3.953 1.00 90.69 266 GLY A CA 1
ATOM 1999 C C . GLY A 1 266 ? -5.271 -9.253 -3.078 1.00 90.69 266 GLY A C 1
ATOM 2000 O O . GLY A 1 266 ? -6.045 -8.304 -2.988 1.00 90.69 266 GLY A O 1
ATOM 2001 N N . LYS A 1 267 ? -5.462 -10.383 -2.383 1.00 91.62 267 LYS A N 1
ATOM 2002 C CA . LYS A 1 267 ? -6.608 -10.590 -1.472 1.00 91.62 267 LYS A CA 1
ATOM 2003 C C . LYS A 1 267 ? -6.666 -9.556 -0.345 1.00 91.62 267 LYS A C 1
ATOM 2005 O O . LYS A 1 267 ? -7.750 -9.105 0.011 1.00 91.62 267 LYS A O 1
ATOM 2010 N N . GLU A 1 268 ? -5.506 -9.198 0.201 1.00 95.00 268 GLU A N 1
ATOM 2011 C CA . GLU A 1 268 ? -5.364 -8.141 1.197 1.00 95.00 268 GLU A CA 1
ATOM 2012 C C . GLU A 1 268 ? -3.979 -7.486 1.148 1.00 95.00 268 GLU A C 1
ATOM 2014 O O . GLU A 1 268 ? -3.003 -8.100 0.708 1.00 95.00 268 GLU A O 1
ATOM 2019 N N . TYR A 1 269 ? -3.890 -6.260 1.665 1.00 96.31 269 TYR A N 1
ATOM 2020 C CA . TYR A 1 269 ? -2.635 -5.630 2.067 1.00 96.31 269 TYR A CA 1
ATOM 2021 C C . TYR A 1 269 ? -2.730 -5.199 3.532 1.00 96.31 269 TYR A C 1
ATOM 2023 O O . TYR A 1 269 ? -3.527 -4.333 3.893 1.00 96.31 269 TYR A O 1
ATOM 2031 N N . THR A 1 270 ? -1.881 -5.780 4.376 1.00 97.00 270 THR A N 1
ATOM 2032 C CA . THR A 1 270 ? -1.938 -5.597 5.830 1.00 97.00 270 THR A CA 1
ATOM 2033 C C . THR A 1 270 ? -0.592 -5.113 6.365 1.00 97.00 270 THR A C 1
ATOM 2035 O O . THR A 1 270 ? 0.472 -5.653 6.030 1.00 97.00 270 THR A O 1
ATOM 2038 N N . ARG A 1 271 ? -0.624 -4.083 7.219 1.00 96.19 271 ARG A N 1
ATOM 2039 C CA . ARG A 1 271 ? 0.533 -3.643 8.014 1.00 96.19 271 ARG A CA 1
ATOM 2040 C C . ARG A 1 271 ? 0.102 -3.321 9.436 1.00 96.19 271 ARG A C 1
ATOM 2042 O O . ARG A 1 271 ? -1.000 -2.838 9.681 1.00 96.19 271 ARG A O 1
ATOM 2049 N N . HIS A 1 272 ? 1.021 -3.567 10.358 1.00 95.94 272 HIS A N 1
ATOM 2050 C CA . HIS A 1 272 ? 0.925 -3.215 11.769 1.00 95.94 272 HIS A CA 1
ATOM 2051 C C . HIS A 1 272 ? 2.099 -2.310 12.148 1.00 95.94 272 HIS A C 1
ATOM 2053 O O . HIS A 1 272 ? 3.078 -2.221 11.399 1.00 95.94 272 HIS A O 1
ATOM 2059 N N . LYS A 1 273 ? 1.998 -1.613 13.288 1.00 95.81 273 LYS A N 1
ATOM 2060 C CA . LYS A 1 273 ? 3.040 -0.679 13.768 1.00 95.81 273 LYS A CA 1
ATOM 2061 C C . LYS A 1 273 ? 3.365 0.451 12.778 1.00 95.81 273 LYS A C 1
ATOM 2063 O O . LYS A 1 273 ? 4.462 1.015 12.800 1.00 95.81 273 LYS A O 1
ATOM 2068 N N . TYR A 1 274 ? 2.442 0.798 11.887 1.00 95.94 274 TYR A N 1
ATOM 2069 C CA . TYR A 1 274 ? 2.724 1.759 10.831 1.00 95.94 274 TYR A CA 1
ATOM 2070 C C . TYR A 1 274 ? 2.823 3.175 11.409 1.00 95.94 274 TYR A C 1
ATOM 2072 O O . TYR A 1 274 ? 1.987 3.573 12.211 1.00 95.94 274 TYR A O 1
ATOM 2080 N N . SER A 1 275 ? 3.863 3.935 11.057 1.00 94.94 275 SER A N 1
ATOM 2081 C CA . SER A 1 275 ? 4.090 5.277 11.623 1.00 94.94 275 SER A CA 1
ATOM 2082 C C . SER A 1 275 ? 2.981 6.257 11.228 1.00 94.94 275 SER A C 1
ATOM 2084 O O . SER A 1 275 ? 2.598 6.297 10.056 1.00 94.94 275 SER A O 1
ATOM 2086 N N . GLU A 1 276 ? 2.544 7.120 12.155 1.00 94.38 276 GLU A N 1
ATOM 2087 C CA . GLU A 1 276 ? 1.602 8.209 11.851 1.00 94.38 276 GLU A CA 1
ATOM 2088 C C . GLU A 1 276 ? 2.093 9.080 10.687 1.00 94.38 276 GLU A C 1
ATOM 2090 O O . GLU A 1 276 ? 1.342 9.344 9.752 1.00 94.38 276 GLU A O 1
ATOM 2095 N N . SER A 1 277 ? 3.378 9.447 10.689 1.00 92.31 277 SER A N 1
ATOM 2096 C CA . SER A 1 277 ? 3.984 10.267 9.631 1.00 92.31 277 SER A CA 1
ATOM 2097 C C . SER A 1 277 ? 4.052 9.569 8.269 1.00 92.31 277 SER A C 1
ATOM 2099 O O . SER A 1 277 ? 4.263 10.224 7.252 1.00 92.31 277 SER A O 1
ATOM 2101 N N . ALA A 1 278 ? 3.915 8.241 8.232 1.00 93.69 278 ALA A N 1
ATOM 2102 C CA . ALA A 1 278 ? 3.958 7.450 7.007 1.00 93.69 278 ALA A CA 1
ATOM 2103 C C . ALA A 1 278 ? 2.588 7.149 6.417 1.00 93.69 278 ALA A C 1
ATOM 2105 O O . ALA A 1 278 ? 2.475 6.918 5.211 1.00 93.69 278 ALA A O 1
ATOM 2106 N N . MET A 1 279 ? 1.556 7.144 7.255 1.00 95.12 279 MET A N 1
ATOM 2107 C CA . MET A 1 279 ? 0.227 6.700 6.865 1.00 95.12 279 MET A CA 1
ATOM 2108 C C . MET A 1 279 ? -0.376 7.500 5.699 1.00 95.12 279 MET A C 1
ATOM 2110 O O . MET A 1 279 ? -0.881 6.853 4.785 1.00 95.12 279 MET A O 1
ATOM 2114 N N . PRO A 1 280 ? -0.283 8.846 5.629 1.00 94.62 280 PRO A N 1
ATOM 2115 C CA . PRO A 1 280 ? -0.888 9.601 4.527 1.00 94.62 280 PRO A CA 1
ATOM 2116 C C . PRO A 1 280 ? -0.381 9.190 3.138 1.00 94.62 280 PRO A C 1
ATOM 2118 O O . PRO A 1 280 ? -1.183 8.906 2.250 1.00 94.62 280 PRO A O 1
ATOM 2121 N N . ARG A 1 281 ? 0.941 9.068 2.956 1.00 94.19 281 ARG A N 1
ATOM 2122 C CA . ARG A 1 281 ? 1.516 8.667 1.659 1.00 94.19 281 ARG A CA 1
ATOM 2123 C C . ARG A 1 281 ? 1.205 7.211 1.305 1.00 94.19 281 ARG A C 1
ATOM 2125 O O . ARG A 1 281 ? 0.960 6.902 0.146 1.00 94.19 281 ARG A O 1
ATOM 2132 N N . MET A 1 282 ? 1.167 6.311 2.293 1.00 95.81 282 MET A N 1
ATOM 2133 C CA . MET A 1 282 ? 0.775 4.916 2.059 1.00 95.81 282 MET A CA 1
ATOM 2134 C C . MET A 1 282 ? -0.709 4.800 1.704 1.00 95.81 282 MET A C 1
ATOM 2136 O O . MET A 1 282 ? -1.069 4.026 0.824 1.00 95.81 282 MET A O 1
ATOM 2140 N N . PHE A 1 283 ? -1.558 5.597 2.355 1.00 96.94 283 PHE A N 1
ATOM 2141 C CA . PHE A 1 283 ? -2.979 5.674 2.050 1.00 96.94 283 PHE A CA 1
ATOM 2142 C C . PHE A 1 283 ? -3.205 6.085 0.595 1.00 96.94 283 PHE A C 1
ATOM 2144 O O . PHE A 1 283 ? -3.917 5.395 -0.131 1.00 96.94 283 PHE A O 1
ATOM 2151 N N . GLN A 1 284 ? -2.560 7.172 0.160 1.00 96.00 284 GLN A N 1
ATOM 2152 C CA . GLN A 1 284 ? -2.644 7.642 -1.221 1.00 96.00 284 GLN A CA 1
ATOM 2153 C C . GLN A 1 284 ? -2.164 6.569 -2.203 1.00 96.00 284 GLN A C 1
ATOM 2155 O O . GLN A 1 284 ? -2.851 6.308 -3.187 1.00 96.00 284 GLN A O 1
ATOM 2160 N N . HIS A 1 285 ? -1.038 5.917 -1.902 1.00 96.56 285 HIS A N 1
ATOM 2161 C CA . HIS A 1 285 ? -0.456 4.872 -2.743 1.00 96.56 285 HIS A CA 1
ATOM 2162 C C . HIS A 1 285 ? -1.362 3.652 -2.912 1.00 96.56 285 HIS A C 1
ATOM 2164 O O . HIS A 1 285 ? -1.583 3.186 -4.026 1.00 96.56 285 HIS A O 1
ATOM 2170 N N . LEU A 1 286 ? -1.913 3.123 -1.818 1.00 97.12 286 LEU A N 1
ATOM 2171 C CA . LEU A 1 286 ? -2.773 1.938 -1.873 1.00 97.12 286 LEU A CA 1
ATOM 2172 C C . LEU A 1 286 ? -4.133 2.248 -2.503 1.00 97.12 286 LEU A C 1
ATOM 2174 O O . LEU A 1 286 ? -4.619 1.445 -3.299 1.00 97.12 286 LEU A O 1
ATOM 2178 N N . ALA A 1 287 ? -4.709 3.419 -2.213 1.00 96.31 287 ALA A N 1
ATOM 2179 C CA . ALA A 1 287 ? -5.931 3.875 -2.870 1.00 96.31 287 ALA A CA 1
ATOM 2180 C C . ALA A 1 287 ? -5.732 4.033 -4.386 1.00 96.31 287 ALA A C 1
ATOM 2182 O O . ALA A 1 287 ? -6.577 3.603 -5.167 1.00 96.31 287 ALA A O 1
ATOM 2183 N N . ASP A 1 288 ? -4.604 4.612 -4.808 1.00 95.25 288 ASP A N 1
ATOM 2184 C CA . ASP A 1 288 ? -4.230 4.719 -6.221 1.00 95.25 288 ASP A CA 1
ATOM 2185 C C . ASP A 1 288 ? -3.964 3.352 -6.861 1.00 95.25 288 ASP A C 1
ATOM 2187 O O . ASP A 1 288 ? -4.383 3.104 -7.984 1.00 95.25 288 ASP A O 1
ATOM 2191 N N . SER A 1 289 ? -3.383 2.415 -6.111 1.00 94.94 289 SER A N 1
ATOM 2192 C CA . SER A 1 289 ? -3.129 1.041 -6.561 1.00 94.94 289 SER A CA 1
ATOM 2193 C C . SER A 1 289 ? -4.398 0.190 -6.732 1.00 94.94 289 SER A C 1
ATOM 2195 O O . SER A 1 289 ? -4.297 -0.923 -7.232 1.00 94.94 289 SER A O 1
ATOM 2197 N N . GLY A 1 290 ? -5.579 0.673 -6.323 1.00 94.12 290 GLY A N 1
ATOM 2198 C CA . GLY A 1 290 ? -6.851 -0.054 -6.460 1.00 94.12 290 GLY A CA 1
ATOM 2199 C C . GLY A 1 290 ? -7.317 -0.797 -5.201 1.00 94.12 290 GLY A C 1
ATOM 2200 O O . GLY A 1 290 ? -8.222 -1.629 -5.269 1.00 94.12 290 GLY A O 1
ATOM 2201 N N . TYR A 1 291 ? -6.735 -0.502 -4.038 1.00 96.50 291 TYR A N 1
ATOM 2202 C CA . TYR A 1 291 ? -7.230 -0.999 -2.755 1.00 96.50 291 TYR A CA 1
ATOM 2203 C C . TYR A 1 291 ? -8.250 -0.043 -2.114 1.00 96.50 291 TYR A C 1
ATOM 2205 O O . TYR A 1 291 ? -8.226 1.167 -2.336 1.00 96.50 291 TYR A O 1
ATOM 2213 N N . MET A 1 292 ? -9.108 -0.584 -1.246 1.00 97.00 292 MET A N 1
ATOM 2214 C CA . MET A 1 292 ? -9.918 0.155 -0.278 1.00 97.00 292 MET A CA 1
ATOM 2215 C C . MET A 1 292 ? -9.514 -0.198 1.152 1.00 97.00 292 MET A C 1
ATOM 2217 O O . MET A 1 292 ? -9.227 -1.360 1.454 1.00 97.00 292 MET A O 1
ATOM 2221 N N . LEU A 1 293 ? -9.487 0.800 2.034 1.00 98.12 293 LEU A N 1
ATOM 2222 C CA . LEU A 1 293 ? -9.224 0.583 3.454 1.00 98.12 293 LEU A CA 1
ATOM 2223 C C . LEU A 1 293 ? -10.447 -0.093 4.091 1.00 98.12 293 LEU A C 1
ATOM 2225 O O . LEU A 1 293 ? -11.549 0.439 4.008 1.00 98.12 293 LEU A O 1
ATOM 2229 N N . ASP A 1 294 ? -10.248 -1.250 4.721 1.00 97.06 294 ASP A N 1
ATOM 2230 C CA . ASP A 1 294 ? -11.310 -2.054 5.354 1.00 97.06 294 ASP A CA 1
ATOM 2231 C C . ASP A 1 294 ? -11.285 -1.926 6.884 1.00 97.06 294 ASP A C 1
ATOM 2233 O O . ASP A 1 294 ? -12.327 -1.896 7.538 1.00 97.06 294 ASP A O 1
ATOM 2237 N N . TRP A 1 295 ? -10.085 -1.794 7.453 1.00 98.50 295 TRP A N 1
ATOM 2238 C CA . TRP A 1 295 ? -9.864 -1.671 8.891 1.00 98.50 295 TRP A CA 1
ATOM 2239 C C . TRP A 1 295 ? -8.740 -0.683 9.182 1.00 98.50 295 TRP A C 1
ATOM 2241 O O . TRP A 1 295 ? -7.690 -0.727 8.536 1.00 98.50 295 TRP A O 1
ATOM 2251 N N . ILE A 1 296 ? -8.933 0.157 10.198 1.00 98.38 296 ILE A N 1
ATOM 2252 C CA . ILE A 1 296 ? -7.885 1.000 10.780 1.00 98.38 296 ILE A CA 1
ATOM 2253 C C . ILE A 1 296 ? -8.010 1.026 12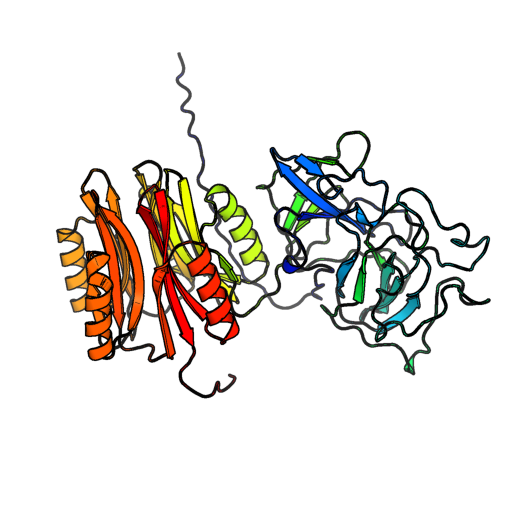.303 1.00 98.38 296 ILE A C 1
ATOM 2255 O O . ILE A 1 296 ? -9.104 1.187 12.837 1.00 98.38 296 ILE A O 1
ATOM 2259 N N . ASP A 1 297 ? -6.886 0.873 12.987 1.00 98.19 297 ASP A N 1
ATOM 2260 C CA . ASP A 1 297 ? -6.766 0.944 14.444 1.00 98.19 297 ASP A CA 1
ATOM 2261 C C . ASP A 1 297 ? -5.590 1.867 14.762 1.00 98.19 297 ASP A C 1
ATOM 2263 O O . ASP A 1 297 ? -4.450 1.598 14.369 1.00 98.19 297 ASP A O 1
ATOM 2267 N N . GLY A 1 298 ? -5.890 3.010 15.375 1.00 97.56 298 GLY A N 1
ATOM 2268 C CA . GLY A 1 298 ? -4.902 3.958 15.863 1.00 97.56 298 GLY A CA 1
ATOM 2269 C C . GLY A 1 298 ? -4.546 3.641 17.309 1.00 97.56 298 GLY A C 1
ATOM 2270 O O . GLY A 1 298 ? -5.408 3.350 18.130 1.00 97.56 298 GLY A O 1
ATOM 2271 N N . TYR A 1 299 ? -3.268 3.717 17.655 1.00 96.19 299 TYR A N 1
ATOM 2272 C CA . TYR A 1 299 ? -2.822 3.483 19.025 1.00 96.19 299 TYR A CA 1
ATOM 2273 C C . TYR A 1 299 ? -1.526 4.235 19.310 1.00 96.19 299 TYR A C 1
ATOM 2275 O O . TYR A 1 299 ? -0.799 4.612 18.393 1.00 96.19 299 TYR A O 1
ATOM 2283 N N . SER A 1 300 ? -1.234 4.464 20.589 1.00 93.56 300 SER A N 1
ATOM 2284 C CA . SER A 1 300 ? -0.007 5.135 21.023 1.00 93.56 300 SER A CA 1
ATOM 2285 C C . SER A 1 300 ? 0.867 4.193 21.839 1.00 93.56 300 SER A C 1
ATOM 2287 O O . SER A 1 300 ? 0.359 3.511 22.720 1.00 93.56 300 SER A O 1
ATOM 2289 N N . VAL A 1 301 ? 2.174 4.184 21.569 1.00 92.50 301 VAL A N 1
ATOM 2290 C CA . VAL A 1 301 ? 3.197 3.458 22.345 1.00 92.50 301 VAL A CA 1
ATOM 2291 C C . VAL A 1 301 ? 4.390 4.384 22.538 1.00 92.50 301 VAL A C 1
ATOM 2293 O O . VAL A 1 301 ? 4.855 4.995 21.575 1.00 92.50 301 VAL A O 1
ATOM 2296 N N . GLY A 1 302 ? 4.858 4.550 23.778 1.00 88.12 302 GLY A N 1
ATOM 2297 C CA . GLY A 1 302 ? 5.966 5.470 24.081 1.00 88.12 302 GLY A CA 1
ATOM 2298 C C . GLY A 1 302 ? 5.730 6.910 23.592 1.00 88.12 302 GLY A C 1
ATOM 2299 O O . GLY A 1 302 ? 6.648 7.557 23.092 1.00 88.12 302 GLY A O 1
ATOM 2300 N N . GLY A 1 303 ? 4.480 7.388 23.644 1.00 86.81 303 GLY A N 1
ATOM 2301 C CA . GLY A 1 303 ? 4.090 8.731 23.193 1.00 86.81 303 GLY A CA 1
ATOM 2302 C C . GLY A 1 303 ? 4.009 8.927 21.672 1.00 86.81 303 GLY A C 1
ATOM 2303 O O . GLY A 1 303 ? 3.720 10.035 21.225 1.00 86.81 303 GLY A O 1
ATOM 2304 N N . LYS A 1 304 ? 4.233 7.880 20.869 1.00 93.19 304 LYS A N 1
ATOM 2305 C CA . LYS A 1 304 ? 4.159 7.931 19.402 1.00 93.19 304 LYS A CA 1
ATOM 2306 C C . LYS A 1 304 ? 2.911 7.221 18.901 1.00 93.19 304 LYS A C 1
ATOM 2308 O O . LYS A 1 304 ? 2.620 6.108 19.335 1.00 93.19 304 LYS A O 1
ATOM 2313 N N . VAL A 1 305 ? 2.206 7.857 17.967 1.00 96.12 305 VAL A N 1
ATOM 2314 C CA . VAL A 1 305 ? 1.028 7.280 17.311 1.00 96.12 305 VAL A CA 1
ATOM 2315 C C . VAL A 1 305 ? 1.461 6.314 16.209 1.00 96.12 305 VAL A C 1
ATOM 2317 O O . VAL A 1 305 ? 2.342 6.608 15.394 1.00 96.12 305 VAL A O 1
ATOM 2320 N N . HIS A 1 306 ? 0.785 5.174 16.166 1.00 97.56 306 HIS A N 1
ATOM 2321 C CA . HIS A 1 306 ? 0.910 4.138 15.159 1.00 97.56 306 HIS A CA 1
ATOM 2322 C C . HIS A 1 306 ? -0.471 3.749 14.626 1.00 97.56 306 HIS A C 1
ATOM 2324 O O . HIS A 1 306 ? -1.480 3.911 15.311 1.00 97.56 306 HIS A O 1
ATOM 2330 N N . TYR A 1 307 ? -0.498 3.194 13.418 1.00 98.25 307 TYR A N 1
ATOM 2331 C CA . TYR A 1 307 ? -1.684 2.609 12.810 1.00 98.25 307 TYR A CA 1
ATOM 2332 C C . TYR A 1 307 ? -1.461 1.135 12.482 1.00 98.25 307 TYR A C 1
ATOM 2334 O O . TYR A 1 307 ? -0.417 0.743 11.952 1.00 98.25 307 TYR A O 1
ATOM 2342 N N . ASN A 1 308 ? -2.478 0.325 12.745 1.00 98.44 308 ASN A N 1
ATOM 2343 C CA . ASN A 1 308 ? -2.673 -0.965 12.098 1.00 98.44 308 ASN A CA 1
ATOM 2344 C C . ASN A 1 308 ? -3.735 -0.786 11.017 1.00 98.44 308 ASN A C 1
ATOM 2346 O O . ASN A 1 308 ? -4.730 -0.096 11.242 1.00 98.44 308 ASN A O 1
ATOM 2350 N N . HIS A 1 309 ? -3.535 -1.379 9.845 1.00 98.19 309 HIS A N 1
ATOM 2351 C CA . HIS A 1 309 ? -4.479 -1.221 8.748 1.00 98.19 309 HIS A CA 1
ATOM 2352 C C . HIS A 1 309 ? -4.571 -2.463 7.868 1.00 98.19 309 HIS A C 1
ATOM 2354 O O . HIS A 1 309 ? -3.566 -3.124 7.582 1.00 98.19 309 HIS A O 1
ATOM 2360 N N . ILE A 1 310 ? -5.787 -2.732 7.402 1.00 98.56 310 ILE A N 1
ATOM 2361 C CA . ILE A 1 310 ? -6.118 -3.825 6.488 1.00 98.56 310 ILE A CA 1
ATOM 2362 C C . ILE A 1 310 ? -6.791 -3.209 5.270 1.00 98.56 310 ILE A C 1
ATOM 2364 O O . ILE A 1 310 ? -7.728 -2.418 5.398 1.00 98.56 310 ILE A O 1
ATOM 2368 N N . TRP A 1 311 ? -6.302 -3.574 4.096 1.00 98.25 311 TRP A N 1
ATOM 2369 C CA . TRP A 1 311 ? -6.809 -3.120 2.812 1.00 98.25 311 TRP A CA 1
ATOM 2370 C C . TRP A 1 311 ? -7.282 -4.314 1.995 1.00 98.25 311 TRP A C 1
ATOM 2372 O O . TRP A 1 311 ? -6.634 -5.358 2.005 1.00 98.25 311 TRP A O 1
ATOM 2382 N N . LYS A 1 312 ? -8.377 -4.148 1.257 1.00 95.88 312 LYS A N 1
ATOM 2383 C CA . LYS A 1 312 ? -8.958 -5.158 0.358 1.00 95.88 312 LYS A CA 1
ATOM 2384 C C . LYS A 1 312 ? -9.093 -4.577 -1.054 1.00 95.88 312 LYS A C 1
ATOM 2386 O O . LYS A 1 312 ? -9.057 -3.353 -1.181 1.00 95.88 312 LYS A O 1
ATOM 2391 N N . PRO A 1 313 ? -9.235 -5.392 -2.113 1.00 95.75 313 PRO A N 1
ATOM 2392 C CA . PRO A 1 313 ? -9.553 -4.879 -3.443 1.00 95.75 313 PRO A CA 1
ATOM 2393 C C . PRO A 1 313 ? -10.759 -3.940 -3.388 1.00 95.75 313 PRO A C 1
ATOM 2395 O O . PRO A 1 313 ? -11.785 -4.281 -2.792 1.00 95.75 313 PRO A O 1
ATOM 2398 N N . ALA A 1 314 ? -10.632 -2.753 -3.978 1.00 94.56 314 ALA A N 1
ATOM 2399 C CA . ALA A 1 314 ? -11.748 -1.825 -4.048 1.00 94.56 314 ALA A CA 1
ATOM 2400 C C . ALA A 1 314 ? -12.850 -2.415 -4.939 1.00 94.56 314 ALA A C 1
ATOM 2402 O O . ALA A 1 314 ? -12.609 -2.780 -6.085 1.00 94.56 314 ALA A O 1
ATOM 2403 N N . ASN A 1 315 ? -14.070 -2.501 -4.412 1.00 92.94 315 ASN A N 1
ATOM 2404 C CA . ASN A 1 315 ? -15.238 -3.011 -5.142 1.00 92.94 315 ASN A CA 1
ATOM 2405 C C . ASN A 1 315 ? -16.480 -2.121 -4.985 1.00 92.94 315 ASN A C 1
ATOM 2407 O O . ASN A 1 315 ? -17.602 -2.538 -5.265 1.00 92.94 315 ASN A O 1
ATOM 2411 N N . LYS A 1 316 ? -16.289 -0.910 -4.460 1.00 91.62 316 LYS A N 1
ATOM 2412 C CA . LYS A 1 316 ? -17.332 0.081 -4.205 1.00 91.62 316 LYS A CA 1
ATOM 2413 C C . LYS A 1 316 ? -16.711 1.449 -3.998 1.00 91.62 316 LYS A C 1
ATOM 2415 O O . LYS A 1 316 ? -15.519 1.568 -3.726 1.00 91.62 316 LYS A O 1
ATOM 2420 N N . ASN A 1 317 ? -17.552 2.472 -4.034 1.00 94.12 317 ASN A N 1
ATOM 2421 C CA . ASN A 1 317 ? -17.153 3.816 -3.650 1.00 94.12 317 ASN A CA 1
ATOM 2422 C C . ASN A 1 317 ? -16.956 3.894 -2.143 1.00 94.12 317 ASN A C 1
ATOM 2424 O O . ASN A 1 317 ? -17.874 3.614 -1.368 1.00 94.12 317 ASN A O 1
ATOM 2428 N N . TRP A 1 318 ? -15.772 4.324 -1.739 1.00 97.44 318 TRP A N 1
ATOM 2429 C CA . TRP A 1 318 ? -15.375 4.398 -0.345 1.00 97.44 318 TRP A CA 1
ATOM 2430 C C . TRP A 1 318 ? -14.637 5.706 -0.073 1.00 97.44 318 TRP A C 1
ATOM 2432 O O . TRP A 1 318 ? -14.102 6.336 -0.987 1.00 97.44 318 TRP A O 1
ATOM 2442 N N . ARG A 1 319 ? -14.648 6.131 1.188 1.00 97.69 319 ARG A N 1
ATOM 2443 C CA . ARG A 1 319 ? -13.845 7.244 1.707 1.00 97.69 319 ARG A CA 1
ATOM 2444 C C . ARG A 1 319 ? -13.358 6.855 3.092 1.00 97.69 319 ARG A C 1
ATOM 2446 O O . ARG A 1 319 ? -14.080 6.189 3.823 1.00 97.69 319 ARG A O 1
ATOM 2453 N N . ALA A 1 320 ? -12.169 7.283 3.481 1.00 97.50 320 ALA A N 1
ATOM 2454 C CA . ALA A 1 320 ? -11.711 7.124 4.853 1.00 97.50 320 ALA A CA 1
ATOM 2455 C C . ALA A 1 320 ? -10.968 8.372 5.300 1.00 97.50 320 ALA A C 1
ATOM 2457 O O . ALA A 1 320 ? -10.363 9.063 4.489 1.00 97.50 320 ALA A O 1
ATOM 2458 N N . LEU A 1 321 ? -11.052 8.670 6.588 1.00 97.12 321 LEU A N 1
ATOM 2459 C CA . LEU A 1 321 ? -10.439 9.835 7.208 1.00 97.12 321 LEU A CA 1
ATOM 2460 C C . LEU A 1 321 ? -9.872 9.407 8.560 1.00 97.12 321 LEU A C 1
ATOM 2462 O O . LEU A 1 321 ? -10.465 8.577 9.244 1.00 97.12 321 LEU A O 1
ATOM 2466 N N . PHE A 1 322 ? -8.736 9.968 8.957 1.00 96.75 322 PHE A N 1
ATOM 2467 C CA . PHE A 1 322 ? -8.063 9.647 10.216 1.00 96.75 322 PHE A CA 1
ATOM 2468 C C . PHE A 1 322 ? -7.307 10.867 10.744 1.00 96.75 322 PHE A C 1
ATOM 2470 O O . PHE A 1 322 ? -7.105 11.844 10.025 1.00 96.75 322 PHE A O 1
ATOM 2477 N N . GLY A 1 323 ? -6.924 10.844 12.021 1.00 96.31 323 GLY A N 1
ATOM 2478 C CA . GLY A 1 323 ? -6.272 11.982 12.676 1.00 96.31 323 GLY A CA 1
ATOM 2479 C C . GLY A 1 323 ? -7.219 13.128 13.026 1.00 96.31 323 GLY A C 1
ATOM 2480 O O . GLY A 1 323 ? -6.748 14.223 13.324 1.00 96.31 323 GLY A O 1
ATOM 2481 N N . LEU A 1 324 ? -8.537 12.905 13.004 1.00 98.00 324 LEU A N 1
ATOM 2482 C CA . LEU A 1 324 ? -9.526 13.970 13.168 1.00 98.00 324 LEU A CA 1
ATOM 2483 C C . LEU A 1 324 ? -9.676 14.382 14.636 1.00 98.00 324 LEU A C 1
ATOM 2485 O O . LEU A 1 324 ? -9.766 13.529 15.518 1.00 98.00 324 LEU A O 1
ATOM 2489 N N . THR A 1 325 ? -9.773 15.685 14.905 1.00 97.75 325 THR A N 1
ATOM 2490 C CA . THR A 1 325 ? -10.304 16.194 16.182 1.00 97.75 325 THR A CA 1
ATOM 2491 C C . THR A 1 325 ? -11.813 15.946 16.279 1.00 97.75 325 THR A C 1
ATOM 2493 O O . THR A 1 325 ? -12.454 15.590 15.294 1.00 97.75 325 THR A O 1
ATOM 2496 N N . GLN A 1 326 ? -12.423 16.169 17.449 1.00 97.00 326 GLN A N 1
ATOM 2497 C CA . GLN A 1 326 ? -13.879 16.036 17.608 1.00 97.00 326 GLN A CA 1
ATOM 2498 C C . GLN A 1 326 ? -14.670 16.939 16.646 1.00 97.00 326 GLN A C 1
ATOM 2500 O O . GLN A 1 326 ? -15.630 16.477 16.033 1.00 97.00 326 GLN A O 1
ATOM 2505 N N . ALA A 1 327 ? -14.273 18.207 16.507 1.00 97.31 327 ALA A N 1
ATOM 2506 C CA . ALA A 1 327 ? -14.960 19.157 15.632 1.00 97.31 327 ALA A CA 1
ATOM 2507 C C . ALA A 1 327 ? -14.815 18.762 14.155 1.00 97.31 327 ALA A C 1
ATOM 2509 O O . ALA A 1 327 ? -15.802 18.712 13.426 1.00 97.31 327 ALA A O 1
ATOM 2510 N N . GLN A 1 328 ? -13.598 18.393 13.738 1.00 98.12 328 GLN A N 1
ATOM 2511 C CA . GLN A 1 328 ? -13.339 17.904 12.383 1.00 98.12 328 GLN A CA 1
ATOM 2512 C C . GLN A 1 328 ? -14.107 16.616 12.095 1.00 98.12 328 GLN A C 1
ATOM 2514 O O . GLN A 1 328 ? -14.654 16.463 11.010 1.00 98.12 328 GLN A O 1
ATOM 2519 N N . PHE A 1 329 ? -14.163 15.691 13.054 1.00 98.25 329 PHE A N 1
ATOM 2520 C CA . PHE A 1 329 ? -14.909 14.449 12.914 1.00 98.25 329 PHE A CA 1
ATOM 2521 C C . PHE A 1 329 ? -16.389 14.714 12.642 1.00 98.25 329 PHE A C 1
ATOM 2523 O O . PHE A 1 329 ? -16.920 14.174 11.676 1.00 98.25 329 PHE A O 1
ATOM 2530 N N . GLN A 1 330 ? -17.028 15.568 13.448 1.00 97.94 330 GLN A N 1
ATOM 2531 C CA . GLN A 1 330 ? -18.444 15.887 13.277 1.00 97.94 330 GLN A CA 1
ATOM 2532 C C . GLN A 1 330 ? -18.698 16.544 11.916 1.00 97.94 330 GLN A C 1
ATOM 2534 O O . GLN A 1 330 ? -19.484 16.027 11.132 1.00 97.94 330 GLN A O 1
ATOM 2539 N N . GLN A 1 331 ? -17.929 17.584 11.580 1.00 97.69 331 GLN A N 1
ATOM 2540 C CA . GLN A 1 331 ? -18.028 18.260 10.286 1.00 97.69 331 GLN A CA 1
ATOM 2541 C C . GLN A 1 331 ? -17.887 17.281 9.111 1.00 97.69 331 GLN A C 1
ATOM 2543 O O . GLN A 1 331 ? -18.626 17.354 8.133 1.00 97.69 331 GLN A O 1
ATOM 2548 N N . ARG A 1 332 ? -16.923 16.356 9.185 1.00 97.25 332 ARG A N 1
ATOM 2549 C CA . ARG A 1 332 ? -16.672 15.390 8.112 1.00 97.25 332 ARG A CA 1
ATOM 2550 C C . ARG A 1 332 ? -17.766 14.347 8.007 1.00 97.25 332 ARG A C 1
ATOM 2552 O O . ARG A 1 332 ? -18.116 13.993 6.887 1.00 97.25 332 ARG A O 1
ATOM 2559 N N . LEU A 1 333 ? -18.271 13.856 9.136 1.00 97.94 333 LEU A N 1
ATOM 2560 C CA . LEU A 1 333 ? -19.388 12.920 9.176 1.00 97.94 333 LEU A CA 1
ATOM 2561 C C . LEU A 1 333 ? -20.620 13.521 8.496 1.00 97.94 333 LEU A C 1
ATOM 2563 O O . LEU A 1 333 ? -21.211 12.850 7.652 1.00 97.94 333 LEU A O 1
ATOM 2567 N N . ASP A 1 334 ? -20.945 14.775 8.803 1.00 97.38 334 ASP A N 1
ATOM 2568 C CA . ASP A 1 334 ? -22.098 15.474 8.228 1.00 97.38 334 ASP A CA 1
ATOM 2569 C C . ASP A 1 334 ? -21.914 15.653 6.711 1.00 97.38 334 ASP A C 1
ATOM 2571 O O . ASP A 1 334 ? -22.715 15.145 5.929 1.00 97.38 334 ASP A O 1
ATOM 2575 N N . GLN A 1 335 ? -20.765 16.193 6.283 1.00 97.38 335 GLN A N 1
ATOM 2576 C CA . GLN A 1 335 ? -20.411 16.341 4.861 1.00 97.38 335 GLN A CA 1
ATOM 2577 C C . GLN A 1 335 ? -20.442 15.019 4.077 1.00 97.38 335 GLN A C 1
ATOM 2579 O O . GLN A 1 335 ? -20.817 14.984 2.906 1.00 97.38 335 GLN A O 1
ATOM 2584 N N . GLN A 1 336 ? -19.976 13.918 4.679 1.00 97.19 336 GLN A N 1
ATOM 2585 C CA . GLN A 1 336 ? -19.998 12.609 4.022 1.00 97.19 336 GLN A CA 1
ATOM 2586 C C . GLN A 1 336 ? -21.426 12.068 3.925 1.00 97.19 336 GLN A C 1
ATOM 2588 O O . GLN A 1 336 ? -21.806 11.560 2.871 1.00 97.19 336 GLN A O 1
ATOM 2593 N N . SER A 1 337 ? -22.214 12.218 4.989 1.00 95.69 337 SER A N 1
ATOM 2594 C CA . SER A 1 337 ? -23.601 11.750 5.038 1.00 95.69 337 SER A CA 1
ATOM 2595 C C . SER A 1 337 ? -24.464 12.467 4.000 1.00 95.69 337 SER A C 1
ATOM 2597 O O . SER A 1 337 ? -25.183 11.808 3.254 1.00 95.69 337 SER A O 1
ATOM 2599 N N . GLU A 1 338 ? -24.314 13.788 3.869 1.00 96.44 338 GLU A N 1
ATOM 2600 C CA . GLU A 1 338 ? -24.963 14.595 2.822 1.00 96.44 338 GLU A CA 1
ATOM 2601 C C . GLU A 1 338 ? -24.582 14.134 1.406 1.00 96.44 338 GLU A C 1
ATOM 2603 O O . GLU A 1 338 ? -25.404 14.146 0.494 1.00 96.44 338 GLU A O 1
ATOM 2608 N N . ALA A 1 339 ? -23.351 13.649 1.218 1.00 95.19 339 ALA A N 1
ATOM 2609 C CA . ALA A 1 339 ? -22.873 13.098 -0.050 1.00 95.19 339 ALA A CA 1
ATOM 2610 C C . ALA A 1 339 ? -23.276 11.621 -0.294 1.00 95.19 339 ALA A C 1
ATOM 2612 O O . ALA A 1 339 ? -22.772 10.993 -1.235 1.00 95.19 339 ALA A O 1
ATOM 2613 N N . GLY A 1 340 ? -24.140 11.043 0.551 1.00 96.31 340 GLY A N 1
ATOM 2614 C CA . GLY A 1 340 ? -24.600 9.651 0.459 1.00 96.31 340 GLY A CA 1
ATOM 2615 C C . GLY A 1 340 ? -23.573 8.611 0.924 1.00 96.31 340 GLY A C 1
ATOM 2616 O O . GLY A 1 340 ? -23.664 7.434 0.568 1.00 96.31 340 GLY A O 1
ATOM 2617 N N . TYR A 1 341 ? -22.554 9.029 1.679 1.00 98.00 341 TYR A N 1
ATOM 2618 C CA . TYR A 1 341 ? -21.562 8.143 2.284 1.00 98.00 341 TYR A CA 1
ATOM 2619 C C . TYR A 1 341 ? -21.925 7.840 3.734 1.00 98.00 341 TYR A C 1
ATOM 2621 O O . TYR A 1 341 ? -22.119 8.740 4.543 1.00 98.00 341 TYR A O 1
ATOM 2629 N N . GLU A 1 342 ? -21.925 6.560 4.093 1.00 98.12 342 GLU A N 1
ATOM 2630 C CA . GLU A 1 342 ? -22.316 6.113 5.428 1.00 98.12 342 GLU A CA 1
ATOM 2631 C C . GLU A 1 342 ? -21.176 5.404 6.166 1.00 98.12 342 GLU A C 1
ATOM 2633 O O . GLU A 1 342 ? -20.433 4.631 5.548 1.00 98.12 342 GLU A O 1
ATOM 2638 N N . PRO A 1 343 ? -21.054 5.588 7.493 1.00 98.38 343 PRO A N 1
ATOM 2639 C CA . PRO A 1 343 ? -19.957 5.034 8.279 1.00 98.38 343 PRO A CA 1
ATOM 2640 C C . PRO A 1 343 ? -20.055 3.514 8.437 1.00 98.38 343 PRO A C 1
ATOM 2642 O O . PRO A 1 343 ? -21.057 2.988 8.920 1.00 98.38 343 PRO A O 1
ATOM 2645 N N . VAL A 1 344 ? -18.991 2.791 8.094 1.00 97.81 344 VAL A N 1
ATOM 2646 C CA . VAL A 1 344 ? -18.897 1.316 8.183 1.00 97.81 344 VAL A CA 1
ATOM 2647 C C . VAL A 1 344 ? -17.829 0.828 9.165 1.00 97.81 344 VAL A C 1
ATOM 2649 O O . VAL A 1 344 ? -17.866 -0.332 9.590 1.00 97.81 344 VAL A O 1
ATOM 2652 N N . HIS A 1 345 ? -16.917 1.717 9.556 1.00 98.38 345 HIS A N 1
ATOM 2653 C CA . HIS A 1 345 ? -15.884 1.495 10.565 1.00 98.38 345 HIS A CA 1
ATOM 2654 C C . HIS A 1 345 ? -15.622 2.789 11.336 1.00 98.38 345 HIS A C 1
ATOM 2656 O O . HIS A 1 345 ? -15.741 3.881 10.776 1.00 98.38 345 HIS A O 1
ATOM 2662 N N . LEU A 1 346 ? -15.257 2.657 12.608 1.00 98.50 346 LEU A N 1
ATOM 2663 C CA . LEU A 1 346 ? -14.932 3.759 13.507 1.00 98.50 346 LEU A CA 1
ATOM 2664 C C . LEU A 1 346 ? -13.830 3.312 14.461 1.00 98.50 346 LEU A C 1
ATOM 2666 O O . LEU A 1 346 ? -13.920 2.232 15.049 1.00 98.50 346 LEU A O 1
ATOM 2670 N N . ASP A 1 347 ? -12.860 4.189 14.675 1.00 98.50 347 ASP A N 1
ATOM 2671 C CA . ASP A 1 347 ? -11.881 4.050 15.739 1.00 98.50 347 ASP A CA 1
ATOM 2672 C C . ASP A 1 347 ? -11.594 5.394 16.428 1.00 98.50 347 ASP A C 1
ATOM 2674 O O . ASP A 1 347 ? -11.769 6.472 15.848 1.00 98.50 347 ASP A O 1
ATOM 2678 N N . SER A 1 348 ? -11.176 5.324 17.690 1.00 98.31 348 SER A N 1
ATOM 2679 C CA . SER A 1 348 ? -10.733 6.456 18.493 1.00 98.31 348 SER A CA 1
ATOM 2680 C C . SER A 1 348 ? -9.472 6.099 19.268 1.00 98.31 348 SER A C 1
ATOM 2682 O O . SER A 1 348 ? -9.375 5.027 19.853 1.00 98.31 348 SER A O 1
ATOM 2684 N N . TYR A 1 349 ? -8.521 7.024 19.299 1.00 97.25 349 TYR A N 1
ATOM 2685 C CA . TYR A 1 349 ? -7.205 6.822 19.900 1.00 97.25 349 TYR A CA 1
ATOM 2686 C C . TYR A 1 349 ? -6.673 8.122 20.490 1.00 97.25 349 TYR A C 1
ATOM 2688 O O . TYR A 1 349 ? -7.249 9.194 20.289 1.00 97.25 349 TYR A O 1
ATOM 2696 N N . THR A 1 350 ? -5.587 8.046 21.255 1.00 94.69 350 THR A N 1
ATOM 2697 C CA . THR A 1 350 ? -4.972 9.226 21.868 1.00 94.69 350 THR A CA 1
ATOM 2698 C C . THR A 1 350 ? -3.722 9.652 21.111 1.00 94.69 350 THR A C 1
ATOM 2700 O O . THR A 1 350 ? -2.901 8.825 20.720 1.00 94.69 350 THR A O 1
ATOM 2703 N N . ARG A 1 351 ? -3.562 10.965 20.937 1.00 93.25 351 ARG A N 1
ATOM 2704 C CA . ARG A 1 351 ? -2.341 11.627 20.471 1.00 93.25 351 ARG A CA 1
ATOM 2705 C C . ARG A 1 351 ? -2.011 12.741 21.452 1.00 93.25 351 ARG A C 1
ATOM 2707 O O . ARG A 1 351 ? -2.809 13.662 21.611 1.00 93.25 351 ARG A O 1
ATOM 2714 N N . SER A 1 352 ? -0.869 12.635 22.128 1.00 90.19 352 SER A N 1
ATOM 2715 C CA . SER A 1 352 ? -0.434 13.611 23.143 1.00 90.19 352 SER A CA 1
ATOM 2716 C C . SER A 1 352 ? -1.538 13.946 24.161 1.00 90.19 352 SER A C 1
ATOM 2718 O O . SER A 1 352 ? -1.841 15.109 24.409 1.00 90.19 352 SER A O 1
ATOM 2720 N N . GLY A 1 353 ? -2.215 12.917 24.685 1.00 89.12 353 GLY A N 1
ATOM 2721 C CA . GLY A 1 353 ? -3.303 13.065 25.663 1.00 89.12 353 GLY A CA 1
ATOM 2722 C C . GLY A 1 353 ? -4.651 13.534 25.099 1.00 89.12 353 GLY A C 1
ATOM 2723 O O . GLY A 1 353 ? -5.632 13.567 25.834 1.00 89.12 353 GLY A O 1
ATOM 2724 N N . GLN A 1 354 ? -4.750 13.851 23.807 1.00 94.12 354 GLN A N 1
ATOM 2725 C CA . GLN A 1 354 ? -5.998 14.273 23.172 1.00 94.12 354 GLN A CA 1
ATOM 2726 C C . GLN A 1 354 ? -6.614 13.153 22.335 1.00 94.12 354 GLN A C 1
ATOM 2728 O O . GLN A 1 354 ? -5.899 12.404 21.672 1.00 94.12 354 GLN A O 1
ATOM 2733 N N . VAL A 1 355 ? -7.946 13.077 22.302 1.00 97.06 355 VAL A N 1
ATOM 2734 C CA . VAL A 1 355 ? -8.656 12.109 21.453 1.00 97.06 355 VAL A CA 1
ATOM 2735 C C . VAL A 1 355 ? -8.529 12.494 19.978 1.00 97.06 355 VAL A C 1
ATOM 2737 O O . VAL A 1 355 ? -8.617 13.673 19.609 1.00 97.06 355 VAL A O 1
ATOM 2740 N N . ARG A 1 356 ? -8.326 11.486 19.136 1.00 98.06 356 ARG A N 1
ATOM 2741 C CA . ARG A 1 356 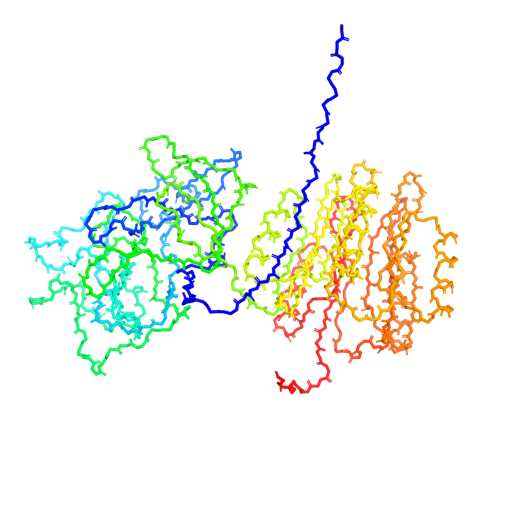? -8.392 11.537 17.678 1.00 98.06 356 ARG A CA 1
ATOM 2742 C C . ARG A 1 356 ? -9.299 10.429 17.164 1.00 98.06 356 ARG A C 1
ATOM 2744 O O . ARG A 1 356 ? -9.485 9.421 17.841 1.00 98.06 356 ARG A O 1
ATOM 2751 N N . TYR A 1 357 ? -9.849 10.636 15.974 1.00 98.69 357 TYR A N 1
ATOM 2752 C CA . TYR A 1 357 ? -10.802 9.721 15.358 1.00 98.69 357 TYR A CA 1
ATOM 2753 C C . TYR A 1 357 ? -10.359 9.287 13.966 1.00 98.69 357 TYR A C 1
ATOM 2755 O O . TYR A 1 357 ? -9.789 10.079 13.206 1.00 98.69 357 TYR A O 1
ATOM 2763 N N . ALA A 1 358 ? -10.689 8.042 13.635 1.00 98.44 358 ALA A N 1
ATOM 2764 C CA . ALA A 1 358 ? -10.631 7.492 12.292 1.00 98.44 358 ALA A CA 1
ATOM 2765 C C . ALA A 1 358 ? -11.982 6.881 11.908 1.00 98.44 358 ALA A C 1
ATOM 2767 O O . ALA A 1 358 ? -12.690 6.320 12.742 1.00 98.44 358 ALA A O 1
ATOM 2768 N N . ILE A 1 359 ? -12.360 7.015 10.642 1.00 98.62 359 ILE A N 1
ATOM 2769 C CA . ILE A 1 359 ? -13.666 6.612 10.125 1.00 98.62 359 ILE A CA 1
ATOM 2770 C C . ILE A 1 359 ? -13.538 6.161 8.676 1.00 98.62 359 ILE A C 1
ATOM 2772 O O . ILE A 1 359 ? -12.791 6.754 7.896 1.00 98.62 359 ILE A O 1
ATOM 2776 N N . ILE A 1 360 ? -14.270 5.109 8.322 1.00 98.69 360 ILE A N 1
ATOM 2777 C CA . ILE A 1 360 ? -14.375 4.604 6.950 1.00 98.69 360 ILE A CA 1
ATOM 2778 C C . ILE A 1 360 ? -15.843 4.661 6.552 1.00 98.69 360 ILE A C 1
ATOM 2780 O O . ILE A 1 360 ? -16.720 4.286 7.334 1.00 98.69 360 ILE A O 1
ATOM 2784 N N . PHE A 1 361 ? -16.095 5.108 5.329 1.00 98.56 361 PHE A N 1
ATOM 2785 C CA . PHE A 1 361 ? -17.405 5.230 4.725 1.00 98.56 361 PHE A CA 1
ATOM 2786 C C . PHE A 1 361 ? -17.497 4.410 3.446 1.00 98.56 361 PHE A C 1
ATOM 2788 O O . PHE A 1 361 ? -16.554 4.380 2.654 1.00 98.56 361 PHE A O 1
ATOM 2795 N N . HIS A 1 362 ? -18.676 3.857 3.191 1.00 97.00 362 HIS A N 1
ATOM 2796 C CA . HIS A 1 362 ? -19.061 3.356 1.874 1.00 97.00 362 HIS A CA 1
ATOM 2797 C C . HIS A 1 362 ? -20.237 4.180 1.348 1.00 97.00 362 HIS A C 1
ATOM 2799 O O . HIS A 1 362 ? -21.123 4.555 2.118 1.00 97.00 362 HIS A O 1
ATOM 2805 N N . LYS A 1 363 ? -20.251 4.463 0.043 1.00 95.81 363 LYS A N 1
ATOM 2806 C CA . LYS A 1 363 ? -21.394 5.127 -0.593 1.00 95.81 363 LYS A CA 1
ATOM 2807 C C . LYS A 1 363 ? -22.581 4.168 -0.632 1.00 95.81 363 LYS A C 1
ATOM 2809 O O . LYS A 1 363 ? -22.395 3.014 -1.020 1.00 95.81 363 LYS A O 1
ATOM 2814 N N . ASN A 1 364 ? -23.767 4.648 -0.260 1.00 93.56 364 ASN A N 1
ATOM 2815 C CA . ASN A 1 364 ? -25.014 3.875 -0.244 1.00 93.56 364 ASN A CA 1
ATOM 2816 C C . ASN A 1 364 ? -24.867 2.534 0.500 1.00 93.56 364 ASN A C 1
ATOM 2818 O O . ASN A 1 364 ? -25.276 1.480 0.006 1.00 93.56 364 ASN A O 1
ATOM 2822 N N . ALA A 1 365 ? -24.197 2.545 1.654 1.00 95.31 365 ALA A N 1
ATOM 2823 C CA . ALA A 1 365 ? -24.085 1.336 2.456 1.00 95.31 365 ALA A CA 1
ATOM 2824 C C . ALA A 1 365 ? -25.487 0.904 2.938 1.00 95.31 365 ALA A C 1
ATOM 2826 O O . ALA A 1 365 ? -26.306 1.749 3.270 1.00 95.31 365 ALA A O 1
ATOM 2827 N N . PRO A 1 366 ? -25.807 -0.398 2.979 1.00 93.12 366 PRO A N 1
ATOM 2828 C CA . PRO A 1 366 ? -27.147 -0.831 3.349 1.00 93.12 366 PRO A CA 1
ATOM 2829 C C . PRO A 1 366 ? -27.412 -0.681 4.854 1.00 93.12 366 PRO A C 1
ATOM 2831 O O . PRO A 1 366 ? -26.523 -0.895 5.688 1.00 93.12 366 PRO A O 1
ATOM 2834 N N . GLY A 1 367 ? -28.676 -0.419 5.190 1.00 93.56 367 GLY A N 1
ATOM 2835 C CA . GLY A 1 367 ? -29.188 -0.418 6.558 1.00 93.56 367 GLY A CA 1
ATOM 2836 C C . GLY A 1 367 ? -28.935 0.883 7.321 1.00 93.56 367 GLY A C 1
ATOM 2837 O O . GLY A 1 367 ? -27.922 1.551 7.139 1.00 93.56 367 GLY A O 1
ATOM 2838 N N . SER A 1 368 ? -29.851 1.211 8.232 1.00 96.94 368 SER A N 1
ATOM 2839 C CA . SER A 1 368 ? -29.740 2.386 9.098 1.00 96.94 368 SER A CA 1
ATOM 2840 C C . SER A 1 368 ? -28.523 2.308 10.023 1.00 96.94 368 SER A C 1
ATOM 2842 O O . SER A 1 368 ? -28.037 1.225 10.369 1.00 96.94 368 SER A O 1
ATOM 2844 N N . TRP A 1 369 ? -28.027 3.468 10.448 1.00 98.12 369 TRP A N 1
ATOM 2845 C CA . TRP A 1 369 ? -26.865 3.569 11.322 1.00 98.12 369 TRP A CA 1
ATOM 2846 C C . TRP A 1 369 ? -27.055 4.625 12.413 1.00 98.12 369 TRP A C 1
ATOM 2848 O O . TRP A 1 369 ? -27.820 5.577 12.278 1.00 98.12 369 TRP A O 1
ATOM 2858 N N . ARG A 1 370 ? -26.331 4.450 13.520 1.00 98.31 370 ARG A N 1
ATOM 2859 C CA . ARG A 1 370 ? -26.204 5.430 14.602 1.00 98.31 370 ARG A CA 1
ATOM 2860 C C . ARG A 1 370 ? -24.754 5.501 15.039 1.00 98.31 370 ARG A C 1
ATOM 2862 O O . ARG A 1 370 ? -24.165 4.482 15.387 1.00 98.31 370 ARG A O 1
ATOM 2869 N N . LEU A 1 371 ? -24.204 6.709 15.081 1.00 98.62 371 LEU A N 1
ATOM 2870 C CA . LEU A 1 371 ? -22.837 6.955 15.526 1.00 98.62 371 LEU A CA 1
ATOM 2871 C C . LEU A 1 371 ? -22.827 8.026 16.618 1.00 98.62 371 LEU A C 1
ATOM 2873 O O . LEU A 1 371 ? -23.458 9.074 16.469 1.00 98.62 371 LEU A O 1
ATOM 2877 N N . ARG A 1 372 ? -22.126 7.771 17.728 1.00 98.31 372 ARG A N 1
ATOM 2878 C CA . ARG A 1 372 ? -21.852 8.772 18.773 1.00 98.31 372 ARG A CA 1
ATOM 2879 C C . ARG A 1 372 ? -20.406 8.651 19.250 1.00 98.31 372 ARG A C 1
ATOM 2881 O O . ARG A 1 372 ? -19.951 7.549 19.541 1.00 98.31 372 ARG A O 1
ATOM 2888 N N . THR A 1 373 ? -19.709 9.779 19.373 1.00 98.44 373 THR A N 1
ATOM 2889 C CA . THR A 1 373 ? -18.341 9.851 19.917 1.00 98.44 373 THR A CA 1
ATOM 2890 C C . THR A 1 373 ? -18.296 10.598 21.248 1.00 98.44 373 THR A C 1
ATOM 2892 O O . THR A 1 373 ? -19.245 11.307 21.613 1.00 98.44 373 THR A O 1
ATOM 2895 N N . ASN A 1 374 ? -17.184 10.438 21.970 1.00 97.06 374 ASN A N 1
ATOM 2896 C CA . ASN A 1 374 ? -16.866 11.148 23.211 1.00 97.06 374 ASN A CA 1
ATOM 2897 C C . ASN A 1 374 ? -17.933 11.030 24.320 1.00 97.06 374 ASN A C 1
ATOM 2899 O O . ASN A 1 374 ? -18.259 12.008 24.994 1.00 97.06 374 ASN A O 1
ATOM 2903 N N . ARG A 1 375 ? -18.510 9.841 24.506 1.00 98.38 375 ARG A N 1
ATOM 2904 C CA . ARG A 1 375 ? -19.517 9.596 25.551 1.00 98.38 375 ARG A CA 1
ATOM 2905 C C . ARG A 1 375 ? -18.878 9.079 26.834 1.00 98.38 375 ARG A C 1
ATOM 2907 O O . ARG A 1 375 ? -17.871 8.374 26.784 1.00 98.38 375 ARG A O 1
ATOM 2914 N N . THR A 1 376 ? -19.468 9.410 27.980 1.00 98.25 376 THR A N 1
ATOM 2915 C CA . THR A 1 376 ? -19.161 8.717 29.242 1.00 98.25 376 THR A CA 1
ATOM 2916 C C . THR A 1 376 ? -19.684 7.279 29.192 1.00 98.25 376 THR A C 1
ATOM 2918 O O . THR A 1 376 ? -20.475 6.929 28.314 1.00 98.25 376 THR A O 1
ATOM 2921 N N . GLN A 1 377 ? -19.276 6.438 30.144 1.00 96.75 377 GLN A N 1
ATOM 2922 C CA . GLN A 1 377 ? -19.761 5.058 30.225 1.00 96.75 377 GLN A CA 1
ATOM 2923 C C . GLN A 1 377 ? -21.290 4.985 30.342 1.00 96.75 377 GLN A C 1
ATOM 2925 O O . GLN A 1 377 ? -21.919 4.259 29.577 1.00 96.75 377 GLN A O 1
ATOM 2930 N N . THR A 1 378 ? -21.891 5.776 31.236 1.00 97.88 378 THR A N 1
ATOM 2931 C CA . THR A 1 378 ? -23.349 5.818 31.431 1.00 97.88 378 THR A CA 1
ATOM 2932 C C . THR A 1 378 ? -24.075 6.288 30.172 1.00 97.88 378 THR A C 1
ATOM 2934 O O . THR A 1 378 ? -25.053 5.676 29.754 1.00 97.88 378 THR A O 1
ATOM 2937 N N . GLN A 1 379 ? -23.561 7.330 29.512 1.00 98.62 379 GLN A N 1
ATOM 2938 C CA . GLN A 1 379 ? -24.132 7.821 28.254 1.00 98.62 379 GLN A CA 1
ATOM 2939 C C . GLN A 1 379 ? -24.050 6.767 27.144 1.00 98.62 379 GLN A C 1
ATOM 2941 O O . GLN A 1 379 ? -25.017 6.561 26.418 1.00 98.62 379 GLN A O 1
ATOM 2946 N N . HIS A 1 380 ? -22.905 6.094 27.005 1.00 98.56 380 HIS A N 1
ATOM 2947 C CA . HIS A 1 380 ? -22.742 5.018 26.030 1.00 98.56 380 HIS A CA 1
ATOM 2948 C C . HIS A 1 380 ? -23.684 3.844 26.316 1.00 98.56 380 HIS A C 1
ATOM 2950 O O . HIS A 1 380 ? -24.270 3.315 25.376 1.00 98.56 380 HIS A O 1
ATOM 2956 N N . GLN A 1 381 ? -23.873 3.469 27.584 1.00 98.19 381 GLN A N 1
ATOM 2957 C CA . GLN A 1 381 ? -24.796 2.399 27.957 1.00 98.19 381 GLN A CA 1
ATOM 2958 C C . GLN A 1 381 ? -26.235 2.726 27.528 1.00 98.19 381 GLN A C 1
ATOM 2960 O O . GLN A 1 381 ? -26.854 1.920 26.841 1.00 98.19 381 GLN A O 1
ATOM 2965 N N . ALA A 1 382 ? -26.715 3.944 27.804 1.00 98.44 382 ALA A N 1
ATOM 2966 C CA . ALA A 1 382 ? -28.033 4.392 27.347 1.00 98.44 382 ALA A CA 1
ATOM 2967 C C . ALA A 1 382 ? -28.164 4.372 25.810 1.00 98.44 382 ALA A C 1
ATOM 2969 O O . ALA A 1 382 ? -29.178 3.938 25.268 1.00 98.44 382 ALA A O 1
ATOM 2970 N N . ILE A 1 383 ? -27.118 4.788 25.085 1.00 98.38 383 ILE A N 1
ATOM 2971 C CA . ILE A 1 383 ? -27.100 4.751 23.613 1.00 98.38 383 ILE A CA 1
ATOM 2972 C C . ILE A 1 383 ? -27.136 3.312 23.085 1.00 98.38 383 ILE A C 1
ATOM 2974 O O . ILE A 1 383 ? -27.831 3.047 22.104 1.00 98.38 383 ILE A O 1
ATOM 2978 N N . LEU A 1 384 ? -26.391 2.394 23.708 1.00 98.25 384 LEU A N 1
ATOM 2979 C CA . LEU A 1 384 ? -26.388 0.976 23.357 1.00 98.25 384 LEU A CA 1
ATOM 2980 C C . LEU A 1 384 ? -27.777 0.367 23.556 1.00 98.25 384 LEU A C 1
ATOM 2982 O O . LEU A 1 384 ? -28.244 -0.360 22.683 1.00 98.25 384 LEU A O 1
ATOM 2986 N N . ASP A 1 385 ? -28.436 0.661 24.673 1.00 98.12 385 ASP A N 1
ATOM 2987 C CA . ASP A 1 385 ? -29.759 0.115 24.974 1.00 98.12 385 ASP A CA 1
ATOM 2988 C C . ASP A 1 385 ? -30.832 0.681 24.036 1.00 98.12 385 ASP A C 1
ATOM 2990 O O . ASP A 1 385 ? -31.616 -0.090 23.482 1.00 98.12 385 ASP A O 1
ATOM 2994 N N . GLN A 1 386 ? -30.772 1.975 23.707 1.00 98.25 386 GLN A N 1
ATOM 2995 C CA . GLN A 1 386 ? -31.628 2.545 22.665 1.00 98.25 386 GLN A CA 1
ATOM 2996 C C . GLN A 1 386 ? -31.341 1.926 21.289 1.00 98.25 386 GLN A C 1
ATOM 2998 O O . GLN A 1 386 ? -32.258 1.592 20.549 1.00 98.25 386 GLN A O 1
ATOM 3003 N N . ALA A 1 387 ? -30.071 1.721 20.925 1.00 98.06 387 ALA A N 1
ATOM 3004 C CA . ALA A 1 387 ? -29.718 1.079 19.659 1.00 98.06 387 ALA A CA 1
ATOM 3005 C C . ALA A 1 387 ? -30.271 -0.355 19.568 1.00 98.06 387 ALA A C 1
ATOM 3007 O O . ALA A 1 387 ? -30.711 -0.761 18.495 1.00 98.06 387 ALA A O 1
ATOM 3008 N N . LYS A 1 388 ? -30.290 -1.110 20.677 1.00 96.44 388 LYS A N 1
ATOM 3009 C CA . LYS A 1 388 ? -30.936 -2.431 20.732 1.00 96.44 388 LYS A CA 1
ATOM 3010 C C . LYS A 1 388 ? -32.438 -2.336 20.481 1.00 96.44 388 LYS A C 1
ATOM 3012 O O . LYS A 1 388 ? -32.941 -3.131 19.689 1.00 96.44 388 LYS A O 1
ATOM 3017 N N . ALA A 1 389 ? -33.113 -1.392 21.143 1.00 97.56 389 ALA A N 1
ATOM 3018 C CA . ALA A 1 389 ? -34.549 -1.162 20.986 1.00 97.56 389 ALA A CA 1
ATOM 3019 C C . ALA A 1 389 ? -34.910 -0.823 19.531 1.00 97.56 389 ALA A C 1
ATOM 3021 O O . ALA A 1 389 ? -35.874 -1.355 18.994 1.00 97.56 389 ALA A O 1
ATOM 3022 N N . ASP A 1 390 ? -34.054 -0.058 18.852 1.00 97.25 390 ASP A N 1
ATOM 3023 C CA . ASP A 1 390 ? -34.239 0.329 17.447 1.00 97.25 390 ASP A CA 1
ATOM 3024 C C . ASP A 1 390 ? -33.782 -0.751 16.445 1.00 97.25 390 ASP A C 1
ATOM 3026 O O . ASP A 1 390 ? -33.606 -0.487 15.255 1.00 97.25 390 ASP A O 1
ATOM 3030 N N . GLY A 1 391 ? -33.496 -1.970 16.911 1.00 96.50 391 GLY A N 1
ATOM 3031 C CA . GLY A 1 391 ? -33.068 -3.081 16.059 1.00 96.50 391 GLY A CA 1
ATOM 3032 C C . GLY A 1 391 ? -31.625 -2.990 15.545 1.00 96.50 391 GLY A C 1
ATOM 3033 O O . GLY A 1 391 ? -31.143 -3.937 14.914 1.00 96.50 391 GLY A O 1
ATOM 3034 N N . LEU A 1 392 ? -30.878 -1.935 15.874 1.00 98.31 392 LEU A N 1
ATOM 3035 C CA . LEU A 1 392 ? -29.471 -1.786 15.509 1.00 98.31 392 LEU A CA 1
ATOM 3036 C C . LEU A 1 392 ? -28.577 -2.758 16.299 1.00 98.31 392 LEU A C 1
ATOM 3038 O O . LEU A 1 392 ? -28.945 -3.325 17.334 1.00 98.31 392 LEU A O 1
ATOM 3042 N N . LYS A 1 393 ? -27.375 -2.993 15.772 1.00 98.12 393 LYS A N 1
ATOM 3043 C CA . LYS A 1 393 ? -26.368 -3.902 16.331 1.00 98.12 393 LYS A CA 1
ATOM 3044 C C . LYS A 1 393 ? -25.008 -3.205 16.372 1.00 98.12 393 LYS A C 1
ATOM 3046 O O . LYS A 1 393 ? -24.705 -2.440 15.454 1.00 98.12 393 LYS A O 1
ATOM 3051 N N . PRO A 1 394 ? -24.170 -3.449 17.395 1.00 98.00 394 PRO A N 1
ATOM 3052 C CA . PRO A 1 394 ? -22.867 -2.803 17.485 1.00 98.00 394 PRO A CA 1
ATOM 3053 C C . PRO A 1 394 ? -21.955 -3.269 16.345 1.00 98.00 394 PRO A C 1
ATOM 3055 O O . PRO A 1 394 ? -21.832 -4.463 16.074 1.00 98.00 394 PRO A O 1
ATOM 3058 N N . ARG A 1 395 ? -21.327 -2.307 15.669 1.00 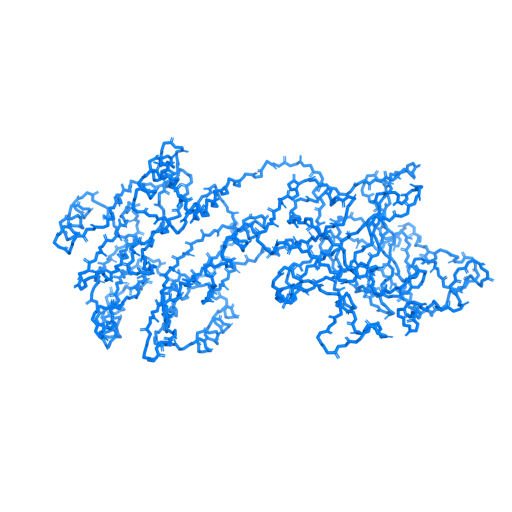98.00 395 ARG A N 1
ATOM 3059 C CA . ARG A 1 395 ? -20.321 -2.518 14.619 1.00 98.00 395 ARG A CA 1
ATOM 3060 C C . ARG A 1 395 ? -18.921 -2.181 15.125 1.00 98.00 395 ARG A C 1
ATOM 3062 O O . ARG A 1 395 ? -17.989 -2.916 14.830 1.00 98.00 395 ARG A O 1
ATOM 3069 N N . ALA A 1 396 ? -18.798 -1.108 15.902 1.00 98.50 396 ALA A N 1
ATOM 3070 C CA . ALA A 1 396 ? -17.568 -0.711 16.577 1.00 98.50 396 ALA A CA 1
ATOM 3071 C C . ALA A 1 396 ? -17.902 -0.062 17.924 1.00 98.50 396 ALA A C 1
ATOM 3073 O O . ALA A 1 396 ? -18.874 0.690 18.019 1.00 98.50 396 ALA A O 1
ATOM 3074 N N . ILE A 1 397 ? -17.101 -0.349 18.951 1.00 98.69 397 ILE A N 1
ATOM 3075 C CA . ILE A 1 397 ? -17.143 0.309 20.264 1.00 98.69 397 ILE A CA 1
ATOM 3076 C C . ILE A 1 397 ? -15.689 0.572 20.665 1.00 98.69 397 ILE A C 1
ATOM 3078 O O . ILE A 1 397 ? -15.065 -0.259 21.322 1.00 98.69 397 ILE A O 1
ATOM 3082 N N . SER A 1 398 ? -15.142 1.702 20.227 1.00 98.56 398 SER A N 1
ATOM 3083 C CA . SER A 1 398 ? -13.771 2.115 20.532 1.00 98.56 398 SER A CA 1
ATOM 3084 C C . SER A 1 398 ? -13.744 2.893 21.848 1.00 98.56 398 SER A C 1
ATOM 3086 O O . SER A 1 398 ? -14.648 3.694 22.125 1.00 98.56 398 SER A O 1
ATOM 3088 N N . VAL A 1 399 ? -12.737 2.632 22.680 1.00 98.44 399 VAL A N 1
ATOM 3089 C CA . VAL A 1 399 ? -12.604 3.229 24.010 1.00 98.44 399 VAL A CA 1
ATOM 3090 C C . VAL A 1 399 ? -11.210 3.810 24.175 1.00 98.44 399 VAL A C 1
ATOM 3092 O O . VAL A 1 399 ? -10.206 3.146 23.951 1.00 98.44 399 VAL A O 1
ATOM 3095 N N . VAL A 1 400 ? -11.145 5.051 24.645 1.00 97.19 400 VAL A N 1
ATOM 3096 C CA . VAL A 1 400 ? -9.888 5.704 25.027 1.00 97.19 400 VAL A CA 1
ATOM 3097 C C . VAL A 1 400 ? -9.932 6.124 26.485 1.00 97.19 400 VAL A C 1
ATOM 3099 O O . VAL A 1 400 ? -10.996 6.431 27.021 1.00 97.19 400 VAL A O 1
ATOM 3102 N N . SER A 1 401 ? -8.770 6.170 27.135 1.00 95.44 401 SER A N 1
ATOM 3103 C CA . SER A 1 401 ? -8.624 6.751 28.469 1.00 95.44 401 SER A CA 1
ATOM 3104 C C . SER A 1 401 ? -7.929 8.103 28.364 1.00 95.44 401 SER A C 1
ATOM 3106 O O . SER A 1 401 ? -6.782 8.177 27.930 1.00 95.44 401 SER A O 1
ATOM 3108 N N . VAL A 1 402 ? -8.612 9.169 28.775 1.00 94.31 402 VAL A N 1
ATOM 3109 C CA . VAL A 1 402 ? -8.077 10.536 28.802 1.00 94.31 402 VAL A CA 1
ATOM 3110 C C . VAL A 1 402 ? -8.355 11.132 30.172 1.00 94.31 402 VAL A C 1
ATOM 3112 O O . VAL A 1 402 ? -9.487 11.072 30.646 1.00 94.31 402 VAL A O 1
ATOM 3115 N N . ASN A 1 403 ? -7.322 11.676 30.820 1.00 92.81 403 ASN A N 1
ATOM 3116 C CA . ASN A 1 403 ? -7.406 12.272 32.160 1.00 92.81 403 ASN A CA 1
ATOM 3117 C C . ASN A 1 403 ? -8.077 11.342 33.191 1.00 92.81 403 ASN A C 1
ATOM 3119 O O . ASN A 1 403 ? -8.973 11.748 33.923 1.00 92.81 403 ASN A O 1
ATOM 3123 N N . GLY A 1 404 ? -7.707 10.056 33.182 1.00 93.31 404 GLY A N 1
ATOM 3124 C CA . GLY A 1 404 ? -8.286 9.049 34.079 1.00 93.31 404 GLY A CA 1
ATOM 3125 C C . GLY A 1 404 ? -9.743 8.673 33.781 1.00 93.31 404 GLY A C 1
ATOM 3126 O O . GLY A 1 404 ? -10.329 7.894 34.523 1.00 93.31 404 GLY A O 1
ATOM 3127 N N . GLN A 1 405 ? -10.341 9.173 32.697 1.00 96.31 405 GLN A N 1
ATOM 3128 C CA . GLN A 1 405 ? -11.727 8.894 32.325 1.00 96.31 405 GLN A CA 1
ATOM 3129 C C . GLN A 1 405 ? -11.802 8.111 31.016 1.00 96.31 405 GLN A C 1
ATOM 3131 O O . GLN A 1 405 ? -11.161 8.461 30.023 1.00 96.31 405 GLN A O 1
ATOM 3136 N N . ARG A 1 406 ? -12.640 7.070 30.986 1.00 97.75 406 ARG A N 1
ATOM 3137 C CA . ARG A 1 406 ? -12.966 6.363 29.742 1.00 97.75 406 ARG A CA 1
ATOM 3138 C C . ARG A 1 406 ? -13.909 7.208 28.887 1.00 97.75 406 ARG A C 1
ATOM 3140 O O . ARG A 1 406 ? -14.926 7.696 29.382 1.00 97.75 406 ARG A O 1
ATOM 3147 N N . ARG A 1 407 ? -13.596 7.335 27.599 1.00 98.38 407 ARG A N 1
ATOM 3148 C CA . ARG A 1 407 ? -14.437 7.971 26.581 1.00 98.38 407 ARG A CA 1
ATOM 3149 C C . ARG A 1 407 ? -14.760 6.964 25.488 1.00 98.38 407 ARG A C 1
ATOM 3151 O O . ARG A 1 407 ? -13.869 6.283 24.990 1.00 98.38 407 ARG A O 1
ATOM 3158 N N . TYR A 1 408 ? -16.040 6.886 25.150 1.00 98.75 408 TYR A N 1
ATOM 3159 C CA . TYR A 1 408 ? -16.603 5.880 24.258 1.00 98.75 408 TYR A CA 1
ATOM 3160 C C . TYR A 1 408 ? -16.987 6.487 22.913 1.00 98.75 408 TYR A C 1
ATOM 3162 O O . TYR A 1 408 ? -17.629 7.544 22.857 1.00 98.75 408 TYR A O 1
ATOM 3170 N N . SER A 1 409 ? -16.642 5.767 21.850 1.00 98.75 409 SER A N 1
ATOM 3171 C CA . SER A 1 409 ? -17.010 6.073 20.471 1.00 98.75 409 SER A CA 1
ATOM 3172 C C . SER A 1 409 ? -17.603 4.831 19.829 1.00 98.75 409 SER A C 1
ATOM 3174 O O . SER A 1 409 ? -16.915 3.826 19.667 1.00 98.75 409 SER A O 1
ATOM 3176 N N . ALA A 1 410 ? -18.887 4.880 19.492 1.00 98.69 410 ALA A N 1
ATOM 3177 C CA . ALA A 1 410 ? -19.623 3.710 19.043 1.00 98.69 410 ALA A CA 1
ATOM 3178 C C . ALA A 1 410 ? -20.356 3.957 17.724 1.00 98.69 410 ALA A C 1
ATOM 3180 O O . ALA A 1 410 ? -20.957 5.015 17.514 1.00 98.69 410 ALA A O 1
ATOM 3181 N N . LEU A 1 411 ? -20.315 2.940 16.865 1.00 98.88 411 LEU A N 1
ATOM 3182 C CA . LEU A 1 411 ? -21.074 2.828 15.627 1.00 98.88 411 LEU A CA 1
ATOM 3183 C C . LEU A 1 411 ? -21.982 1.602 15.730 1.00 98.88 411 LEU A C 1
ATOM 3185 O O . LEU A 1 411 ? -21.512 0.484 15.959 1.00 98.88 411 LEU A O 1
ATOM 3189 N N . TYR A 1 412 ? -23.272 1.813 15.504 1.00 98.81 412 TYR A N 1
ATOM 3190 C CA . TYR A 1 412 ? -24.293 0.779 15.399 1.00 98.81 412 TYR A CA 1
ATOM 3191 C C . TYR A 1 412 ? -24.882 0.803 13.995 1.00 98.81 412 TYR A C 1
ATOM 3193 O O . TYR A 1 412 ? -25.076 1.878 13.429 1.00 98.81 412 TYR A O 1
ATOM 3201 N N . ARG A 1 413 ? -25.183 -0.370 13.439 1.00 98.12 413 ARG A N 1
ATOM 3202 C CA . ARG A 1 413 ? -25.830 -0.508 12.129 1.00 98.12 413 ARG A CA 1
ATOM 3203 C C . ARG A 1 413 ? -26.931 -1.556 12.171 1.00 98.12 413 ARG A C 1
ATOM 3205 O O . ARG A 1 413 ? -26.884 -2.471 12.995 1.00 98.12 413 ARG A O 1
ATOM 3212 N N . SER A 1 414 ? -27.889 -1.447 11.260 1.00 96.69 414 SER A N 1
ATOM 3213 C CA . SER A 1 414 ? -28.763 -2.558 10.902 1.00 96.69 414 SER A CA 1
ATOM 3214 C C . SER A 1 414 ? -27.939 -3.584 10.122 1.00 96.69 414 SER A C 1
ATOM 3216 O O . SER A 1 414 ? -27.423 -3.299 9.043 1.00 96.69 414 SER A O 1
ATOM 3218 N N . GLN A 1 415 ? -27.722 -4.750 10.725 1.00 93.19 415 GLN A N 1
ATOM 3219 C CA . GLN A 1 415 ? -26.913 -5.830 10.163 1.00 93.19 415 GLN A CA 1
ATOM 3220 C C . GLN A 1 415 ? -27.322 -7.166 10.785 1.00 93.19 415 GLN A C 1
ATOM 3222 O O . GLN A 1 415 ? -27.658 -7.234 11.971 1.00 93.19 415 GLN A O 1
ATOM 3227 N N . ASN A 1 416 ? -27.236 -8.245 10.007 1.00 93.06 416 ASN A N 1
ATOM 3228 C CA . ASN A 1 416 ? -27.414 -9.593 10.529 1.00 93.06 416 ASN A CA 1
ATOM 3229 C C . ASN A 1 416 ? -26.073 -10.146 11.025 1.00 93.06 416 ASN A C 1
ATOM 3231 O O . ASN A 1 416 ? -25.244 -10.597 10.238 1.00 93.06 416 ASN A O 1
ATOM 3235 N N . ILE A 1 417 ? -25.884 -10.114 12.342 1.00 95.19 417 ILE A N 1
ATOM 3236 C CA . ILE A 1 417 ? -24.728 -10.718 13.020 1.00 95.19 417 ILE A CA 1
ATOM 3237 C C . ILE A 1 417 ? -25.136 -11.917 13.901 1.00 95.19 417 ILE A C 1
ATOM 3239 O O . ILE A 1 417 ? -24.329 -12.439 14.668 1.00 95.19 417 ILE A O 1
ATOM 3243 N N . GLY A 1 418 ? -26.386 -12.381 13.786 1.00 96.00 418 GLY A N 1
ATOM 3244 C CA . GLY A 1 418 ? -26.963 -13.399 14.666 1.00 96.00 418 GLY A CA 1
ATOM 3245 C C . GLY A 1 418 ? -27.039 -12.954 16.133 1.00 96.00 418 GLY A C 1
ATOM 3246 O O . GLY A 1 418 ? -27.130 -11.763 16.440 1.00 96.00 418 GLY A O 1
ATOM 3247 N N . SER A 1 419 ? -26.996 -13.919 17.057 1.00 96.81 419 SER A N 1
ATOM 3248 C CA . SER A 1 419 ? -26.808 -13.644 18.487 1.00 96.81 419 SER A CA 1
ATOM 3249 C C . SER A 1 419 ? -25.450 -12.984 18.732 1.00 96.81 419 SER A C 1
ATOM 3251 O O . SER A 1 419 ? -24.446 -13.371 18.128 1.00 96.81 419 SER A O 1
ATOM 3253 N N . TRP A 1 420 ? -25.400 -12.001 19.629 1.00 98.06 420 TRP A N 1
ATOM 3254 C CA . TRP A 1 420 ? -24.193 -11.218 19.880 1.00 98.06 420 TRP A CA 1
ATOM 3255 C C . TRP A 1 420 ? -24.031 -10.858 21.358 1.00 98.06 420 TRP A C 1
ATOM 3257 O O . TRP A 1 420 ? -24.991 -10.848 22.125 1.00 98.06 420 TRP A O 1
ATOM 3267 N N . GLN A 1 421 ? -22.796 -10.552 21.749 1.00 98.12 421 GLN A N 1
ATOM 3268 C CA . GLN A 1 421 ? -22.446 -9.970 23.041 1.00 98.12 421 GLN A CA 1
ATOM 3269 C C . GLN A 1 421 ? -21.402 -8.877 22.814 1.00 98.12 421 GLN A C 1
ATOM 3271 O O . GLN A 1 421 ? -20.431 -9.092 22.093 1.00 98.12 421 GLN A O 1
ATOM 3276 N N . ALA A 1 422 ? -21.580 -7.725 23.458 1.00 98.06 422 ALA A N 1
ATOM 3277 C CA . ALA A 1 422 ? -20.575 -6.672 23.504 1.00 98.06 422 ALA A CA 1
ATOM 3278 C C . ALA A 1 422 ? -20.153 -6.425 24.955 1.00 98.06 422 ALA A C 1
ATOM 3280 O O . ALA A 1 422 ? -21.006 -6.293 25.833 1.00 98.06 422 ALA A O 1
ATOM 3281 N N . LYS A 1 423 ? -18.845 -6.363 25.202 1.00 98.06 423 LYS A N 1
ATOM 3282 C CA . LYS A 1 423 ? -18.261 -5.966 26.489 1.00 98.06 423 LYS A CA 1
ATOM 3283 C C . LYS A 1 423 ? -17.136 -4.984 26.214 1.00 98.06 423 LYS A C 1
ATOM 3285 O O . LYS A 1 423 ? -16.229 -5.305 25.458 1.00 98.06 423 LYS A O 1
ATOM 3290 N N . SER A 1 424 ? -17.191 -3.807 26.823 1.00 96.75 424 SER A N 1
ATOM 3291 C CA . SER A 1 424 ? -16.289 -2.700 26.494 1.00 96.75 424 SER A CA 1
ATOM 3292 C C . SER A 1 424 ? -15.147 -2.483 27.491 1.00 96.75 424 SER A C 1
ATOM 3294 O O . SER A 1 424 ? -14.373 -1.553 27.310 1.00 96.75 424 SER A O 1
ATOM 3296 N N . ALA A 1 425 ? -15.071 -3.289 28.554 1.00 96.88 425 ALA A N 1
ATOM 3297 C CA . ALA A 1 425 ? -14.091 -3.158 29.635 1.00 96.88 425 ALA A CA 1
ATOM 3298 C C . ALA A 1 425 ? -13.657 -4.535 30.173 1.00 96.88 425 ALA A C 1
ATOM 3300 O O . ALA A 1 425 ? -13.755 -4.809 31.367 1.00 96.88 425 ALA A O 1
ATOM 3301 N N . ILE A 1 426 ? -13.215 -5.428 29.285 1.00 98.44 426 ILE A N 1
ATOM 3302 C CA . ILE A 1 426 ? -12.646 -6.729 29.669 1.00 98.44 426 ILE A CA 1
ATOM 3303 C C . ILE A 1 426 ? -11.181 -6.503 30.049 1.00 98.44 426 ILE A C 1
ATOM 3305 O O . ILE A 1 426 ? -10.452 -5.980 29.215 1.00 98.44 426 ILE A O 1
ATOM 3309 N N . LYS A 1 427 ? -10.720 -6.875 31.250 1.00 97.56 427 LYS A N 1
ATOM 3310 C CA . LYS A 1 427 ? -9.272 -6.854 31.537 1.00 97.56 427 LYS A CA 1
ATOM 3311 C C . LYS A 1 427 ? -8.553 -7.834 30.610 1.00 97.56 427 LYS A C 1
ATOM 3313 O O . LYS A 1 427 ? -9.086 -8.904 30.329 1.00 97.56 427 LYS A O 1
ATOM 3318 N N . GLU A 1 428 ? -7.356 -7.490 30.141 1.00 95.94 428 GLU A N 1
ATOM 3319 C CA . GLU A 1 428 ? -6.592 -8.344 29.216 1.00 95.94 428 GLU A CA 1
ATOM 3320 C C . GLU A 1 428 ? -6.380 -9.760 29.779 1.00 95.94 428 GLU A C 1
ATOM 3322 O O . GLU A 1 428 ? -6.635 -10.731 29.066 1.00 95.94 428 GLU A O 1
ATOM 3327 N N . SER A 1 429 ? -6.087 -9.869 31.082 1.00 95.81 429 SER A N 1
ATOM 3328 C CA . SER A 1 429 ? -5.970 -11.136 31.824 1.00 95.81 429 SER A CA 1
ATOM 3329 C C . SER A 1 429 ? -7.210 -12.030 31.732 1.00 95.81 429 SER A C 1
ATOM 3331 O O . SER A 1 429 ? -7.103 -13.254 31.747 1.00 95.81 429 SER A O 1
A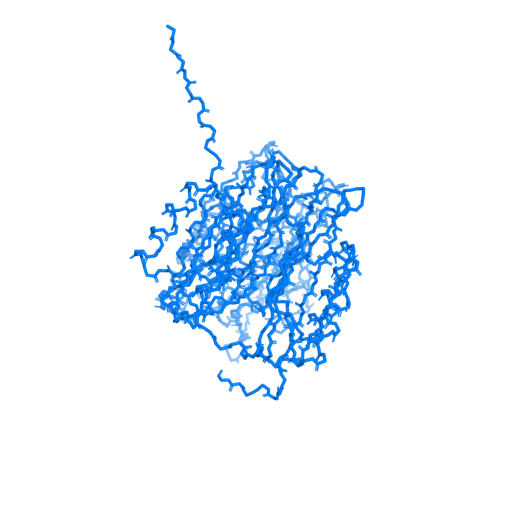TOM 3333 N N . ASP A 1 430 ? -8.392 -11.426 31.608 1.00 98.06 430 ASP A N 1
ATOM 3334 C CA . ASP A 1 430 ? -9.680 -12.120 31.655 1.00 98.06 430 ASP A CA 1
ATOM 3335 C C . ASP A 1 430 ? -10.208 -12.429 30.244 1.00 98.06 430 ASP A C 1
ATOM 3337 O O . ASP A 1 430 ? -11.195 -13.156 30.074 1.00 98.06 430 ASP A O 1
ATOM 3341 N N . TYR A 1 431 ? -9.565 -11.880 29.205 1.00 98.19 431 TYR A N 1
ATOM 3342 C CA . TYR A 1 431 ? -10.039 -11.969 27.827 1.00 98.19 431 TYR A CA 1
ATOM 3343 C C . TYR A 1 431 ? -10.189 -13.417 27.356 1.00 98.19 431 TYR A C 1
ATOM 3345 O O . TYR A 1 431 ? -11.197 -13.753 26.730 1.00 98.19 431 TYR A O 1
ATOM 3353 N N . GLN A 1 432 ? -9.243 -14.298 27.698 1.00 98.31 432 GLN A N 1
ATOM 3354 C CA . GLN A 1 432 ? -9.288 -15.701 27.279 1.00 98.31 432 GLN A CA 1
ATOM 3355 C C . GLN A 1 432 ? -10.526 -16.432 27.830 1.00 98.31 432 GLN A C 1
ATOM 3357 O O . GLN A 1 432 ? -11.151 -17.217 27.111 1.00 98.31 432 GLN A O 1
ATOM 3362 N N . GLY A 1 433 ? -10.935 -16.133 29.069 1.00 98.44 433 GLY A N 1
ATOM 3363 C CA . GLY A 1 433 ? -12.164 -16.668 29.663 1.00 98.44 433 GLY A CA 1
ATOM 3364 C C . GLY A 1 433 ? -13.419 -16.164 28.946 1.00 98.44 433 GLY A C 1
ATOM 3365 O O . GLY A 1 433 ? -14.292 -16.954 28.578 1.00 98.44 433 GLY A O 1
ATOM 3366 N N . VAL A 1 434 ? -13.482 -14.859 28.652 1.00 98.50 434 VAL A N 1
ATOM 3367 C CA . VAL A 1 434 ? -14.594 -14.256 27.892 1.00 98.50 434 VAL A CA 1
ATOM 3368 C C . VAL A 1 434 ? -14.682 -14.820 26.471 1.00 98.50 434 VAL A C 1
ATOM 3370 O O . VAL A 1 434 ? -15.785 -15.084 25.982 1.00 98.50 434 VAL A O 1
ATOM 3373 N N . TYR A 1 435 ? -13.542 -15.035 25.813 1.00 98.38 435 TYR A N 1
ATOM 3374 C CA . TYR A 1 435 ? -13.473 -15.672 24.501 1.00 98.38 435 TYR A CA 1
ATOM 3375 C C . TYR A 1 435 ? -14.031 -17.099 24.548 1.00 98.38 435 TYR A C 1
ATOM 3377 O O . TYR A 1 435 ? -14.891 -17.445 23.738 1.00 98.38 435 TYR A O 1
ATOM 3385 N N . ASN A 1 436 ? -13.597 -17.911 25.519 1.00 98.38 436 ASN A N 1
ATOM 3386 C CA . ASN A 1 436 ? -14.041 -19.300 25.665 1.00 98.38 436 ASN A CA 1
ATOM 3387 C C . ASN A 1 436 ? -15.555 -19.397 25.902 1.00 98.38 436 ASN A C 1
ATOM 3389 O O . ASN A 1 436 ? -16.224 -20.182 25.230 1.00 98.38 436 ASN A O 1
ATOM 3393 N N . ALA A 1 437 ? -16.110 -18.547 26.771 1.00 98.56 437 ALA A N 1
ATOM 3394 C CA . ALA A 1 437 ? -17.550 -18.495 27.023 1.00 98.56 437 ALA A CA 1
ATOM 3395 C C . ALA A 1 437 ? -18.352 -18.102 25.766 1.00 98.56 437 ALA A C 1
ATOM 3397 O O . ALA A 1 437 ? -19.402 -18.675 25.477 1.00 98.56 437 ALA A O 1
ATOM 3398 N N . ASN A 1 438 ? -17.856 -17.148 24.969 1.00 98.25 438 ASN A N 1
ATOM 3399 C CA . ASN A 1 438 ? -18.511 -16.773 23.713 1.00 98.25 438 ASN A CA 1
ATOM 3400 C C . ASN A 1 438 ? -18.406 -17.868 22.650 1.00 98.25 438 ASN A C 1
ATOM 3402 O O . ASN A 1 438 ? -19.390 -18.116 21.957 1.00 98.25 438 ASN A O 1
ATOM 3406 N N . LYS A 1 439 ? -17.266 -18.562 22.567 1.00 96.38 439 LYS A N 1
ATOM 3407 C CA . LYS A 1 439 ? -17.088 -19.721 21.686 1.00 96.38 439 LYS A CA 1
ATOM 3408 C C . LYS A 1 439 ? -18.079 -20.837 22.028 1.00 96.38 439 LYS A C 1
ATOM 3410 O O . LYS A 1 439 ? -18.716 -21.361 21.119 1.00 96.38 439 LYS A O 1
ATOM 3415 N N . GLN A 1 440 ? -18.246 -21.164 23.314 1.00 97.50 440 GLN A N 1
ATOM 3416 C CA . GLN A 1 440 ? -19.244 -22.137 23.785 1.00 97.50 440 GLN A CA 1
ATOM 3417 C C . GLN A 1 440 ? -20.671 -21.715 23.414 1.00 97.50 440 GLN A C 1
ATOM 3419 O O . GLN A 1 440 ? -21.474 -22.540 22.998 1.00 97.50 440 GLN A O 1
ATOM 3424 N N . ALA A 1 441 ? -20.962 -20.415 23.465 1.00 97.31 441 ALA A N 1
ATOM 3425 C CA . ALA A 1 441 ? -22.240 -19.855 23.037 1.00 97.31 441 ALA A CA 1
ATOM 3426 C C . ALA A 1 441 ? -22.371 -19.660 21.507 1.00 97.31 441 ALA A C 1
ATOM 3428 O O . ALA A 1 441 ? -23.252 -18.924 21.055 1.00 97.31 441 ALA A O 1
ATOM 3429 N N . GLY A 1 442 ? -21.482 -20.260 20.705 1.00 96.12 442 GLY A N 1
ATOM 3430 C CA . GLY A 1 442 ? -21.528 -20.219 19.240 1.00 96.12 442 GLY A CA 1
ATOM 3431 C C . GLY A 1 442 ? -21.173 -18.865 18.618 1.00 96.12 442 GLY A C 1
ATOM 3432 O O . GLY A 1 442 ? -21.535 -18.607 17.471 1.00 96.12 442 GLY A O 1
ATOM 3433 N N . ARG A 1 443 ? -20.492 -17.978 19.353 1.00 97.44 443 ARG A N 1
ATOM 3434 C CA . ARG A 1 443 ? -20.096 -16.638 18.894 1.00 97.44 443 ARG A CA 1
ATOM 3435 C C . ARG A 1 443 ? -18.589 -16.533 18.654 1.00 97.44 443 ARG A C 1
ATOM 3437 O O . ARG A 1 443 ? -17.779 -17.156 19.332 1.00 97.44 443 ARG A O 1
ATOM 3444 N N . GLN A 1 444 ? -18.215 -15.689 17.699 1.00 96.38 444 GLN A N 1
ATOM 3445 C CA . GLN A 1 444 ? -16.843 -15.395 17.282 1.00 96.38 444 GLN A CA 1
ATOM 3446 C C . GLN A 1 444 ? -16.556 -13.892 17.436 1.00 96.38 444 GLN A C 1
ATOM 3448 O O . GLN A 1 444 ? -17.468 -13.094 17.212 1.00 96.38 444 GLN A O 1
ATOM 3453 N N . PRO A 1 445 ? -15.326 -13.465 17.785 1.00 97.31 445 PRO A N 1
ATOM 3454 C CA . PRO A 1 445 ? -14.978 -12.046 17.829 1.00 97.31 445 PRO A CA 1
ATOM 3455 C C . PRO A 1 445 ? -15.074 -11.441 16.424 1.00 97.31 445 PRO A C 1
ATOM 3457 O O . PRO A 1 445 ? -14.462 -11.960 15.491 1.00 97.31 445 PRO A O 1
ATOM 3460 N N . ILE A 1 446 ? -15.848 -10.362 16.275 1.00 97.06 446 ILE A N 1
ATOM 3461 C CA . ILE A 1 446 ? -16.025 -9.584 15.032 1.00 97.06 446 ILE A CA 1
ATOM 3462 C C . ILE A 1 446 ? -15.441 -8.169 15.118 1.00 97.06 446 ILE A C 1
ATOM 3464 O O . ILE A 1 446 ? -15.324 -7.508 14.094 1.00 97.06 446 ILE A O 1
ATOM 3468 N N . TYR A 1 447 ? -15.083 -7.717 16.318 1.00 98.44 447 TYR A N 1
ATOM 3469 C CA . TYR A 1 447 ? -14.448 -6.428 16.576 1.00 98.44 447 TYR A CA 1
ATOM 3470 C C . TYR A 1 447 ? -13.669 -6.516 17.885 1.00 98.44 447 TYR A C 1
ATOM 3472 O O . TYR A 1 447 ? -14.183 -7.076 18.859 1.00 98.44 447 TYR A O 1
ATOM 3480 N N . LEU A 1 448 ? -12.468 -5.941 17.906 1.00 98.44 448 LEU A N 1
ATOM 3481 C CA . LEU A 1 448 ? -11.648 -5.756 19.099 1.00 98.44 448 LEU A CA 1
ATOM 3482 C C . LEU A 1 448 ? -11.032 -4.353 19.065 1.00 98.44 448 LEU A C 1
ATOM 3484 O O . LEU A 1 448 ? -10.594 -3.906 18.008 1.00 98.44 448 LEU A O 1
ATOM 3488 N N . ASN A 1 449 ? -10.965 -3.703 20.222 1.00 98.38 449 ASN A N 1
ATOM 3489 C CA . ASN A 1 449 ? -10.214 -2.472 20.455 1.00 98.38 449 ASN A CA 1
ATOM 3490 C C . ASN A 1 449 ? -9.549 -2.565 21.835 1.00 98.38 449 ASN A C 1
ATOM 3492 O O . ASN A 1 449 ? -10.237 -2.722 22.845 1.00 98.38 449 ASN A O 1
ATOM 3496 N N . ALA A 1 450 ? -8.219 -2.543 21.872 1.00 97.50 450 ALA A N 1
ATOM 3497 C CA . ALA A 1 450 ? -7.435 -2.624 23.096 1.00 97.50 450 ALA A CA 1
ATOM 3498 C C . ALA A 1 450 ? -7.015 -1.223 23.553 1.00 97.50 450 ALA A C 1
ATOM 3500 O O . ALA A 1 450 ? -6.577 -0.401 22.754 1.00 97.50 450 ALA A O 1
ATOM 3501 N N . TYR A 1 451 ? -7.126 -0.949 24.850 1.00 95.62 451 TYR A N 1
ATOM 3502 C CA . TYR A 1 451 ? -6.813 0.362 25.406 1.00 95.62 451 TYR A CA 1
ATOM 3503 C C . TYR A 1 451 ? -6.271 0.259 26.830 1.00 95.62 451 TYR A C 1
ATOM 3505 O O . TYR A 1 451 ? -6.627 -0.628 27.605 1.00 95.62 451 TYR A O 1
ATOM 3513 N N . LYS A 1 452 ? -5.409 1.206 27.195 1.00 93.56 452 LYS A N 1
ATOM 3514 C CA . LYS A 1 452 ? -4.859 1.333 28.547 1.00 93.56 452 LYS A CA 1
ATOM 3515 C C . LYS A 1 452 ? -5.737 2.258 29.383 1.00 93.56 452 LYS A C 1
ATOM 3517 O O . LYS A 1 452 ? -6.136 3.321 28.908 1.00 93.56 452 LYS A O 1
ATOM 3522 N N . HIS A 1 453 ? -6.027 1.878 30.623 1.00 94.38 453 HIS A N 1
ATOM 3523 C CA . HIS A 1 453 ? -6.732 2.722 31.586 1.00 94.38 453 HIS A CA 1
ATOM 3524 C C . HIS A 1 453 ? -6.141 2.523 32.983 1.00 94.38 453 HIS A C 1
ATOM 3526 O O . HIS A 1 453 ? -6.272 1.452 33.574 1.00 94.38 453 HIS A O 1
ATOM 3532 N N . GLY A 1 454 ? -5.479 3.559 33.502 1.00 91.50 454 GLY A N 1
ATOM 3533 C CA . GLY A 1 454 ? -4.591 3.408 34.654 1.00 91.50 454 GLY A CA 1
ATOM 3534 C C . GLY A 1 454 ? -3.368 2.557 34.291 1.00 91.50 454 GLY A C 1
ATOM 3535 O O . GLY A 1 454 ? -2.787 2.734 33.217 1.00 91.50 454 GLY A O 1
ATOM 3536 N N . SER A 1 455 ? -2.997 1.629 35.173 1.00 90.25 455 SER A N 1
ATOM 3537 C CA . SER A 1 455 ? -1.942 0.628 34.943 1.00 90.25 455 SER A CA 1
ATOM 3538 C C . SER A 1 455 ? -2.400 -0.567 34.103 1.00 90.25 455 SER A C 1
ATOM 3540 O O . SER A 1 455 ? -1.565 -1.312 33.601 1.00 90.25 455 SER A O 1
ATOM 3542 N N . GLU A 1 456 ? -3.711 -0.743 33.939 1.00 94.62 456 GLU A N 1
ATOM 3543 C CA . GLU A 1 456 ? -4.305 -1.955 33.384 1.00 94.62 456 GLU A CA 1
ATOM 3544 C C . GLU A 1 456 ? -4.623 -1.823 31.890 1.00 94.62 456 GLU A C 1
ATOM 3546 O O . GLU A 1 456 ? -4.957 -0.743 31.382 1.00 94.62 456 GLU A O 1
ATOM 3551 N N . ILE A 1 457 ? -4.578 -2.961 31.196 1.00 95.75 457 ILE A N 1
ATOM 3552 C CA . ILE A 1 457 ? -5.008 -3.088 29.803 1.00 95.75 457 ILE A CA 1
ATOM 3553 C C . ILE A 1 457 ? -6.416 -3.665 29.763 1.00 95.75 457 ILE A C 1
ATOM 3555 O O . ILE A 1 457 ? -6.719 -4.669 30.409 1.00 95.75 457 ILE A O 1
ATOM 3559 N N . TYR A 1 458 ? -7.266 -3.030 28.965 1.00 97.81 458 TYR A N 1
ATOM 3560 C CA . TYR A 1 458 ? -8.633 -3.447 28.726 1.00 97.81 458 TYR A CA 1
ATOM 3561 C C . TYR A 1 458 ? -8.876 -3.695 27.240 1.00 97.81 458 TYR A C 1
ATOM 3563 O O . TYR A 1 458 ? -8.213 -3.132 26.370 1.00 97.81 458 TYR A O 1
ATOM 3571 N N . VAL A 1 459 ? -9.873 -4.523 26.960 1.00 98.31 459 VAL A N 1
ATOM 3572 C CA . VAL A 1 459 ? -10.345 -4.858 25.624 1.00 98.31 459 VAL A CA 1
ATOM 3573 C C . VAL A 1 459 ? -11.834 -4.556 25.548 1.00 98.31 459 VAL A C 1
ATOM 3575 O O . VAL A 1 459 ? -12.632 -5.030 26.364 1.00 98.31 459 VAL A O 1
ATOM 3578 N N . SER A 1 460 ? -12.209 -3.780 24.538 1.00 98.50 460 SER A N 1
ATOM 3579 C CA . SER A 1 460 ? -13.573 -3.700 24.042 1.00 98.50 460 SER A CA 1
ATOM 3580 C C . SER A 1 460 ? -13.756 -4.732 22.936 1.00 98.50 460 SER A C 1
ATOM 3582 O O . SER A 1 460 ? -13.001 -4.744 21.965 1.00 98.50 460 SER A O 1
ATOM 3584 N N . ALA A 1 461 ? -14.727 -5.627 23.089 1.00 98.50 461 ALA A N 1
ATOM 3585 C CA . ALA A 1 461 ? -14.951 -6.743 22.184 1.00 98.50 461 ALA A CA 1
ATOM 3586 C C . ALA A 1 461 ? -16.429 -6.886 21.818 1.00 98.50 461 ALA A C 1
ATOM 3588 O O . ALA A 1 461 ? -17.313 -6.790 22.676 1.00 98.50 461 ALA A O 1
ATOM 3589 N N . ILE A 1 462 ? -16.682 -7.186 20.543 1.00 98.69 462 ILE A N 1
ATOM 3590 C CA . ILE A 1 462 ? -17.992 -7.608 20.043 1.00 98.69 462 ILE A CA 1
ATOM 3591 C C . ILE A 1 462 ? -17.850 -9.036 19.516 1.00 98.69 462 ILE A C 1
ATOM 3593 O O . ILE A 1 462 ? -17.049 -9.301 18.618 1.00 98.69 462 ILE A O 1
ATOM 3597 N N . PHE A 1 463 ? -18.645 -9.949 20.066 1.00 98.44 463 PHE A N 1
ATOM 3598 C CA . PHE A 1 463 ? -18.758 -11.339 19.638 1.00 98.44 463 PHE A CA 1
ATOM 3599 C C . PHE A 1 463 ? -20.104 -11.559 18.959 1.00 98.44 463 PHE A C 1
ATOM 3601 O O . PHE A 1 463 ? -21.116 -11.064 19.454 1.00 98.44 463 PHE A O 1
ATOM 3608 N N . ALA A 1 464 ? -20.142 -12.326 17.871 1.00 97.88 464 ALA A N 1
ATOM 3609 C CA . ALA A 1 464 ? -21.374 -12.605 17.139 1.00 97.88 464 ALA A CA 1
ATOM 3610 C C . ALA A 1 464 ? -21.385 -14.008 16.508 1.00 97.88 464 ALA A C 1
ATOM 3612 O O . ALA A 1 464 ? -20.324 -14.568 16.235 1.00 97.88 464 ALA A O 1
ATOM 3613 N N . SER A 1 465 ? -22.564 -14.598 16.297 1.00 95.94 465 SER A N 1
ATOM 3614 C CA . SER A 1 465 ? -22.707 -15.960 15.742 1.00 95.94 465 SER A CA 1
ATOM 3615 C C . SER A 1 465 ? -22.729 -16.015 14.211 1.00 95.94 465 SER A C 1
ATOM 3617 O O . SER A 1 465 ? -22.422 -17.061 13.639 1.00 95.94 465 SER A O 1
ATOM 3619 N N . ALA A 1 466 ? -23.001 -14.901 13.525 1.00 92.06 466 ALA A N 1
ATOM 3620 C CA . ALA A 1 466 ? -22.699 -14.732 12.103 1.00 92.06 466 ALA A CA 1
ATOM 3621 C C . ALA A 1 466 ? -21.464 -13.823 11.981 1.00 92.06 466 ALA A C 1
ATOM 3623 O O . ALA A 1 466 ? -21.481 -12.694 12.478 1.00 92.06 466 ALA A O 1
ATOM 3624 N N . PRO A 1 467 ? -20.358 -14.353 11.421 1.00 79.81 467 PRO A N 1
ATOM 3625 C CA . PRO A 1 467 ? -20.353 -14.843 10.039 1.00 79.81 467 PRO A CA 1
ATOM 3626 C C . PRO A 1 467 ? -20.148 -16.358 9.832 1.00 79.81 467 PRO A C 1
ATOM 3628 O O . PRO A 1 467 ? -20.015 -16.781 8.690 1.00 79.81 467 PRO A O 1
ATOM 3631 N N . LYS A 1 468 ? -20.150 -17.194 10.885 1.00 80.50 468 LYS A N 1
ATOM 3632 C CA . LYS A 1 468 ? -19.958 -18.665 10.797 1.00 80.50 468 LYS A CA 1
ATOM 3633 C C . LYS A 1 468 ? -18.723 -19.104 9.980 1.00 80.50 468 LYS A C 1
ATOM 3635 O O . LYS A 1 468 ? -18.792 -20.061 9.220 1.00 80.50 468 LYS A O 1
ATOM 3640 N N . THR A 1 469 ? -17.580 -18.436 10.130 1.00 88.38 469 THR A N 1
ATOM 3641 C CA . THR A 1 469 ? -16.334 -18.739 9.389 1.00 88.38 469 THR A CA 1
ATOM 3642 C C . THR A 1 469 ? -15.403 -19.694 10.136 1.00 88.38 469 THR A C 1
ATOM 3644 O O . THR A 1 469 ? -15.505 -19.829 11.358 1.00 88.38 469 THR A O 1
ATOM 3647 N N . LEU A 1 470 ? -14.419 -20.277 9.439 1.00 93.19 470 LEU A N 1
ATOM 3648 C CA . LEU A 1 470 ? -13.223 -20.793 10.109 1.00 93.19 470 LEU A CA 1
ATOM 3649 C C . LEU A 1 470 ? -12.462 -19.612 10.720 1.00 93.19 470 LEU A C 1
ATOM 3651 O O . LEU A 1 470 ? -12.236 -18.609 10.045 1.00 93.19 470 LEU A O 1
ATOM 3655 N N . LEU A 1 471 ? -12.071 -19.737 11.987 1.00 95.38 471 LEU A N 1
ATOM 3656 C CA . LEU A 1 471 ? -11.510 -18.650 12.786 1.00 95.38 471 LEU A CA 1
ATOM 3657 C C . LEU A 1 471 ? -10.159 -19.047 13.377 1.00 95.38 471 LEU A C 1
ATOM 3659 O O . LEU A 1 471 ? -10.027 -20.122 13.963 1.00 95.38 471 LEU A O 1
ATOM 3663 N N . ARG A 1 472 ? -9.192 -18.132 13.315 1.00 97.12 472 ARG A N 1
ATOM 3664 C CA . ARG A 1 472 ? -7.991 -18.151 14.156 1.00 97.12 472 ARG A CA 1
ATOM 3665 C C . ARG A 1 472 ? -7.874 -16.806 14.863 1.00 97.12 472 ARG A C 1
ATOM 3667 O O . ARG A 1 472 ? -8.021 -15.766 14.232 1.00 97.12 472 ARG A O 1
ATOM 3674 N N . ALA A 1 473 ? -7.650 -16.825 16.171 1.00 97.19 473 ALA A N 1
ATOM 3675 C CA . ALA A 1 473 ? -7.514 -15.619 16.977 1.00 97.19 473 ALA A CA 1
ATOM 3676 C C . ALA A 1 473 ? -6.391 -15.799 18.001 1.00 97.19 473 ALA A C 1
ATOM 3678 O O . ALA A 1 473 ? -6.263 -16.866 18.605 1.00 97.19 473 ALA A O 1
ATOM 3679 N N . LYS A 1 474 ? -5.579 -14.758 18.179 1.00 97.75 474 LYS A N 1
ATOM 3680 C CA . LYS A 1 474 ? -4.464 -14.710 19.132 1.00 97.75 474 LYS A CA 1
ATOM 3681 C C . LYS A 1 474 ? -4.431 -13.336 19.800 1.00 97.75 474 LYS A C 1
ATOM 3683 O O . LYS A 1 474 ? -4.815 -12.344 19.182 1.00 97.75 474 LYS A O 1
ATOM 3688 N N . HIS A 1 475 ? -3.953 -13.275 21.038 1.00 96.31 475 HIS A N 1
ATOM 3689 C CA . HIS A 1 475 ? -3.739 -12.030 21.781 1.00 96.31 475 HIS A CA 1
ATOM 3690 C C . HIS A 1 475 ? -2.411 -12.052 22.544 1.00 96.31 475 HIS A C 1
ATOM 3692 O O . HIS A 1 475 ? -1.744 -13.086 22.586 1.00 96.31 475 HIS A O 1
ATOM 3698 N N . GLY A 1 476 ? -1.997 -10.899 23.078 1.00 94.25 476 GLY A N 1
ATOM 3699 C CA . GLY A 1 476 ? -0.757 -10.752 23.853 1.00 94.25 476 GLY A CA 1
ATOM 3700 C C . GLY A 1 476 ? 0.542 -10.840 23.034 1.00 94.25 476 GLY A C 1
ATOM 3701 O O . GLY A 1 476 ? 1.644 -10.828 23.593 1.00 94.25 476 GLY A O 1
ATOM 3702 N N . MET A 1 477 ? 0.451 -10.905 21.703 1.00 96.75 477 MET A N 1
ATOM 3703 C CA . MET A 1 477 ? 1.611 -11.099 20.826 1.00 96.75 477 MET A CA 1
ATOM 3704 C C . MET A 1 477 ? 2.524 -9.870 20.828 1.00 96.75 477 MET A C 1
ATOM 3706 O O . MET A 1 477 ? 2.044 -8.742 20.775 1.00 96.75 477 MET A O 1
ATOM 3710 N N . ASN A 1 478 ? 3.842 -10.079 20.836 1.00 96.06 478 ASN A N 1
ATOM 3711 C CA . ASN A 1 478 ? 4.819 -9.038 20.487 1.00 96.06 478 ASN A CA 1
ATOM 3712 C C . ASN A 1 478 ? 4.863 -8.835 18.947 1.00 96.06 478 ASN A C 1
ATOM 3714 O O . ASN A 1 478 ? 4.233 -9.607 18.216 1.00 96.06 478 ASN A O 1
ATOM 3718 N N . PRO A 1 479 ? 5.597 -7.833 18.415 1.00 95.00 479 PRO A N 1
ATOM 3719 C CA . PRO A 1 479 ? 5.625 -7.576 16.972 1.00 95.00 479 PRO A CA 1
ATOM 3720 C C . PRO A 1 479 ? 6.082 -8.767 16.114 1.00 95.00 479 PRO A C 1
ATOM 3722 O O . PRO A 1 479 ? 5.496 -9.021 15.064 1.00 95.00 479 PRO A O 1
ATOM 3725 N N . SER A 1 480 ? 7.107 -9.512 16.544 1.00 96.44 480 SER A N 1
ATOM 3726 C CA . SER A 1 480 ? 7.625 -10.667 15.793 1.00 96.44 480 SER A CA 1
ATOM 3727 C C . SER A 1 480 ? 6.662 -11.855 15.820 1.00 96.44 480 SER A C 1
ATOM 3729 O O . SER A 1 480 ? 6.459 -12.512 14.798 1.00 96.44 480 SER A O 1
ATOM 3731 N N . GLY A 1 481 ? 6.015 -12.098 16.960 1.00 97.44 481 GLY A N 1
ATOM 3732 C CA . GLY A 1 481 ? 4.973 -13.107 17.115 1.00 97.44 481 GLY A CA 1
ATOM 3733 C C . GLY A 1 481 ? 3.755 -12.798 16.250 1.00 97.44 481 GLY A C 1
ATOM 3734 O O . GLY A 1 481 ? 3.290 -13.674 15.524 1.00 97.44 481 GLY A O 1
ATOM 3735 N N . PHE A 1 482 ? 3.297 -11.540 16.236 1.00 97.62 482 PHE A N 1
ATOM 3736 C CA . PHE A 1 482 ? 2.212 -11.119 15.348 1.00 97.62 482 PHE A CA 1
ATOM 3737 C C . PHE A 1 482 ? 2.592 -11.304 13.874 1.00 97.62 482 PHE A C 1
ATOM 3739 O O . PHE A 1 482 ? 1.804 -11.850 13.108 1.00 97.62 482 PHE A O 1
ATOM 3746 N N . GLN A 1 483 ? 3.806 -10.906 13.473 1.00 97.69 483 GLN A N 1
ATOM 3747 C CA . GLN A 1 483 ? 4.275 -11.087 12.095 1.00 97.69 483 GLN A CA 1
ATOM 3748 C C . GLN A 1 483 ? 4.325 -12.568 11.687 1.00 97.69 483 GLN A C 1
ATOM 3750 O O . GLN A 1 483 ? 3.970 -12.904 10.557 1.00 97.69 483 GLN A O 1
ATOM 3755 N N . SER A 1 484 ? 4.734 -13.449 12.601 1.00 98.12 484 SER A N 1
ATOM 3756 C CA . SER A 1 484 ? 4.793 -14.896 12.363 1.00 98.12 484 SER A CA 1
ATOM 3757 C C . SER A 1 484 ? 3.396 -15.493 12.172 1.00 98.12 484 SER A C 1
ATOM 3759 O O . SER A 1 484 ? 3.165 -16.218 11.206 1.00 98.12 484 SER A O 1
ATOM 3761 N N . GLU A 1 485 ? 2.441 -15.135 13.036 1.00 98.12 485 GLU A N 1
ATOM 3762 C CA . GLU A 1 485 ? 1.038 -15.546 12.897 1.00 98.12 485 GLU A CA 1
ATOM 3763 C C . GLU A 1 485 ? 0.401 -14.968 11.627 1.00 98.12 485 GLU A C 1
ATOM 3765 O O . GLU A 1 485 ? -0.288 -15.685 10.907 1.00 98.12 485 GLU A O 1
ATOM 3770 N N . PHE A 1 486 ? 0.671 -13.704 11.290 1.00 97.44 486 PHE A N 1
ATOM 3771 C CA . PHE A 1 486 ? 0.206 -13.094 10.044 1.00 97.44 486 PHE A CA 1
ATOM 3772 C C . PHE A 1 486 ? 0.692 -13.872 8.810 1.00 97.44 486 PHE A C 1
ATOM 3774 O O . PHE A 1 486 ? -0.125 -14.261 7.975 1.00 97.44 486 PHE A O 1
ATOM 3781 N N . ASN A 1 487 ? 1.997 -14.154 8.716 1.00 97.38 487 ASN A N 1
ATOM 3782 C CA . ASN A 1 487 ? 2.579 -14.899 7.595 1.00 97.38 487 ASN A CA 1
ATOM 3783 C C . ASN A 1 487 ? 1.994 -16.316 7.496 1.00 97.38 487 ASN A C 1
ATOM 3785 O O . ASN A 1 487 ? 1.610 -16.755 6.415 1.00 97.38 487 ASN A O 1
ATOM 3789 N N . LYS A 1 488 ? 1.875 -17.015 8.632 1.00 98.06 488 LYS A N 1
ATOM 3790 C CA . LYS A 1 488 ? 1.288 -18.359 8.694 1.00 98.06 488 LYS A CA 1
ATOM 3791 C C . LYS A 1 488 ? -0.172 -18.364 8.239 1.00 98.06 488 LYS A C 1
ATOM 3793 O O . LYS A 1 488 ? -0.560 -19.162 7.394 1.00 98.06 488 LYS A O 1
ATOM 3798 N N . ASN A 1 489 ? -0.998 -17.484 8.800 1.00 97.62 489 ASN A N 1
ATOM 3799 C CA . ASN A 1 489 ? -2.438 -17.489 8.544 1.00 97.62 489 ASN A CA 1
ATOM 3800 C C . ASN A 1 489 ? -2.762 -17.081 7.101 1.00 97.62 489 ASN A C 1
ATOM 3802 O O . ASN A 1 489 ? -3.610 -17.713 6.471 1.00 97.62 489 ASN A O 1
ATOM 3806 N N . THR A 1 490 ? -2.057 -16.086 6.556 1.00 94.69 490 THR A N 1
ATOM 3807 C CA . THR A 1 490 ? -2.213 -15.693 5.147 1.00 94.69 490 THR A CA 1
ATOM 3808 C C . THR A 1 490 ? -1.707 -16.773 4.185 1.00 94.69 490 THR A C 1
ATOM 3810 O O . THR A 1 490 ? -2.377 -17.041 3.187 1.00 94.69 490 THR A O 1
ATOM 3813 N N . GLY A 1 491 ? -0.612 -17.469 4.521 1.00 95.38 491 GLY A N 1
ATOM 3814 C CA . GLY A 1 491 ? -0.141 -18.655 3.793 1.00 95.38 491 GLY A CA 1
ATOM 3815 C C . GLY A 1 491 ? -1.163 -19.799 3.764 1.00 95.38 491 GLY A C 1
ATOM 3816 O O . GLY A 1 491 ? -1.383 -20.406 2.719 1.00 95.38 491 GLY A O 1
ATOM 3817 N N . ASP A 1 492 ? -1.889 -20.013 4.865 1.00 96.00 492 ASP A N 1
ATOM 3818 C CA . ASP A 1 492 ? -2.966 -21.015 4.973 1.00 96.00 492 ASP A CA 1
ATOM 3819 C C . ASP A 1 492 ? -4.292 -20.577 4.295 1.00 96.00 492 ASP A C 1
ATOM 3821 O O . ASP A 1 492 ? -5.324 -21.272 4.340 1.00 96.00 492 ASP A O 1
ATOM 3825 N N . GLY A 1 493 ? -4.291 -19.404 3.657 1.00 94.12 493 GLY A N 1
ATOM 3826 C CA . GLY A 1 493 ? -5.422 -18.847 2.923 1.00 94.12 493 GLY A CA 1
ATOM 3827 C C . GLY A 1 493 ? -6.495 -18.194 3.795 1.00 94.12 493 GLY A C 1
ATOM 3828 O O . GLY A 1 493 ? -7.634 -18.082 3.339 1.00 94.12 493 GLY A O 1
ATOM 3829 N N . TYR A 1 494 ? -6.165 -17.793 5.026 1.00 96.50 494 TYR A N 1
ATOM 3830 C CA . TYR A 1 494 ? -7.009 -16.905 5.826 1.00 96.50 494 TYR A CA 1
ATOM 3831 C C . TYR A 1 494 ? -6.759 -15.438 5.447 1.00 96.50 494 TYR A C 1
ATOM 3833 O O . TYR A 1 494 ? -5.645 -15.072 5.079 1.00 96.50 494 TYR A O 1
ATOM 3841 N N . THR A 1 495 ? -7.777 -14.591 5.594 1.00 96.00 495 THR A N 1
ATOM 3842 C CA . THR A 1 495 ? -7.645 -13.128 5.563 1.00 96.00 495 THR A CA 1
ATOM 3843 C C . THR A 1 495 ? -7.626 -12.564 6.977 1.00 96.00 495 THR A C 1
ATOM 3845 O O . THR A 1 495 ? -8.268 -13.103 7.883 1.00 96.00 495 THR A O 1
ATOM 3848 N N . THR A 1 496 ? -6.872 -11.494 7.185 1.00 97.56 496 THR A N 1
ATOM 3849 C CA . THR A 1 496 ? -6.866 -10.718 8.421 1.00 97.56 496 THR A CA 1
ATOM 3850 C C . THR A 1 496 ? -8.131 -9.866 8.478 1.00 97.56 496 THR A C 1
ATOM 3852 O O . THR A 1 496 ? -8.484 -9.199 7.511 1.00 97.56 496 THR A O 1
ATOM 3855 N N . GLU A 1 497 ? -8.826 -9.877 9.613 1.00 96.25 497 GLU A N 1
ATOM 3856 C CA . GLU A 1 497 ? -10.127 -9.205 9.763 1.00 96.25 497 GLU A CA 1
ATOM 3857 C C . GLU A 1 497 ? -10.142 -8.189 10.904 1.00 96.25 497 GLU A C 1
ATOM 3859 O O . GLU A 1 497 ? -10.870 -7.204 10.845 1.00 96.25 497 GLU A O 1
ATOM 3864 N N . VAL A 1 498 ? -9.345 -8.420 11.950 1.00 97.94 498 VAL A N 1
ATOM 3865 C CA . VAL A 1 498 ? -9.214 -7.504 13.087 1.00 97.94 498 VAL A CA 1
ATOM 3866 C C . VAL A 1 498 ? -7.759 -7.469 13.522 1.00 97.94 498 VAL A C 1
ATOM 3868 O O . VAL A 1 498 ? -7.144 -8.516 13.741 1.00 97.94 498 VAL A O 1
ATOM 3871 N N . ILE A 1 499 ? -7.240 -6.258 13.702 1.00 98.31 499 ILE A N 1
ATOM 3872 C CA . ILE A 1 499 ? -5.984 -6.000 14.404 1.00 98.31 499 ILE A CA 1
ATOM 3873 C C . ILE A 1 499 ? -6.253 -4.877 15.389 1.00 98.31 499 ILE A C 1
ATOM 3875 O O . ILE A 1 499 ? -6.732 -3.818 14.992 1.00 98.31 499 ILE A O 1
ATOM 3879 N N . THR A 1 500 ? -5.915 -5.088 16.653 1.00 98.19 500 THR A N 1
ATOM 3880 C CA . THR A 1 500 ? -5.818 -3.982 17.604 1.00 98.19 500 THR A CA 1
ATOM 3881 C C . THR A 1 500 ? -4.546 -4.111 18.415 1.00 98.19 500 THR A C 1
ATOM 3883 O O . THR A 1 500 ? -4.071 -5.228 18.661 1.00 98.19 500 THR A O 1
ATOM 3886 N N . ALA A 1 501 ? -3.968 -2.976 18.786 1.00 96.88 501 ALA A N 1
ATOM 3887 C CA . ALA A 1 501 ? -2.729 -2.930 19.534 1.00 96.88 501 ALA A CA 1
ATOM 3888 C C . ALA A 1 501 ? -2.795 -1.974 20.721 1.00 96.88 501 ALA A C 1
ATOM 3890 O O . ALA A 1 501 ? -3.608 -1.059 20.773 1.00 96.88 501 ALA A O 1
ATOM 3891 N N . TYR A 1 502 ? -1.905 -2.191 21.684 1.00 93.69 502 TYR A N 1
ATOM 3892 C CA . TYR A 1 502 ? -1.842 -1.397 22.904 1.00 93.69 502 TYR A CA 1
ATOM 3893 C C . TYR A 1 502 ? -0.406 -1.199 23.393 1.00 93.69 502 TYR A C 1
ATOM 3895 O O . TYR A 1 502 ? 0.526 -1.906 22.989 1.00 93.69 502 TYR A O 1
ATOM 3903 N N . ASP A 1 503 ? -0.256 -0.213 24.276 1.00 90.88 503 ASP A N 1
ATOM 3904 C CA . ASP A 1 503 ? 0.960 0.090 25.028 1.00 90.88 503 ASP A CA 1
ATOM 3905 C C . ASP A 1 503 ? 1.162 -0.932 26.152 1.00 90.88 503 ASP A C 1
ATOM 3907 O O . ASP A 1 503 ? 0.604 -0.798 27.242 1.00 90.88 503 ASP A O 1
ATOM 3911 N N . GLY A 1 504 ? 1.908 -1.997 25.861 1.00 82.88 504 GLY A N 1
ATOM 3912 C CA . GLY A 1 504 ? 2.242 -3.037 26.829 1.00 82.88 504 GLY A CA 1
ATOM 3913 C C . GLY A 1 504 ? 3.359 -2.632 27.797 1.00 82.88 504 GLY A C 1
ATOM 3914 O O . GLY A 1 504 ? 3.866 -1.509 27.785 1.00 82.88 504 GLY A O 1
ATOM 3915 N N . ALA A 1 505 ? 3.783 -3.586 28.631 1.00 78.62 505 ALA A N 1
ATOM 3916 C CA . ALA A 1 505 ? 4.868 -3.386 29.592 1.00 78.62 505 ALA A CA 1
ATOM 3917 C C . ALA A 1 505 ? 6.148 -2.835 28.929 1.00 78.62 505 ALA A C 1
ATOM 3919 O O . ALA A 1 505 ? 6.541 -3.286 27.847 1.00 78.62 505 ALA A O 1
ATOM 3920 N N . ALA A 1 506 ? 6.788 -1.869 29.597 1.00 78.38 506 ALA A N 1
ATOM 3921 C CA . ALA A 1 506 ? 7.972 -1.149 29.117 1.00 78.38 506 ALA A CA 1
ATOM 3922 C C . ALA A 1 506 ? 7.796 -0.479 27.736 1.00 78.38 506 ALA A C 1
ATOM 3924 O O . ALA A 1 506 ? 8.732 -0.418 26.946 1.00 78.38 506 ALA A O 1
ATOM 3925 N N . SER A 1 507 ? 6.595 0.029 27.437 1.00 81.94 507 SER A N 1
ATOM 3926 C CA . SER A 1 507 ? 6.266 0.670 26.154 1.00 81.94 507 SER A CA 1
ATOM 3927 C C . SER A 1 507 ? 6.494 -0.229 24.936 1.00 81.94 507 SER A C 1
ATOM 3929 O O . SER A 1 507 ? 6.996 0.204 23.898 1.00 81.94 507 SER A O 1
ATOM 3931 N N . ASN A 1 508 ? 6.137 -1.509 25.056 1.00 88.62 508 ASN A N 1
ATOM 3932 C CA . ASN A 1 508 ? 6.229 -2.462 23.956 1.00 88.62 508 ASN A CA 1
ATOM 3933 C C . ASN A 1 508 ? 4.874 -2.654 23.281 1.00 88.62 508 ASN A C 1
ATOM 3935 O O . ASN A 1 508 ? 3.872 -2.906 23.949 1.00 88.62 508 ASN A O 1
ATOM 3939 N N . HIS A 1 509 ? 4.855 -2.621 21.947 1.00 94.69 509 HIS A N 1
ATOM 3940 C CA . HIS A 1 509 ? 3.643 -2.933 21.192 1.00 94.69 509 HIS A CA 1
ATOM 3941 C C . HIS A 1 509 ? 3.191 -4.365 21.480 1.00 94.69 509 HIS A C 1
ATOM 3943 O O . HIS A 1 509 ? 3.984 -5.312 21.403 1.00 94.69 509 HIS A O 1
ATOM 3949 N N . ARG A 1 510 ? 1.901 -4.518 21.758 1.00 96.69 510 ARG A N 1
ATOM 3950 C CA . ARG A 1 510 ? 1.241 -5.813 21.893 1.00 96.69 510 ARG A CA 1
ATOM 3951 C C . ARG A 1 510 ? 0.012 -5.866 21.009 1.00 96.69 510 ARG A C 1
ATOM 3953 O O . ARG A 1 510 ? -0.624 -4.835 20.813 1.00 96.69 510 ARG A O 1
ATOM 3960 N N . TYR A 1 511 ? -0.305 -7.049 20.490 1.00 97.88 511 TYR A N 1
ATOM 3961 C CA . TYR A 1 511 ? -1.321 -7.214 19.455 1.00 97.88 511 TYR A CA 1
ATOM 3962 C C . TYR A 1 511 ? -2.353 -8.281 19.795 1.00 97.88 511 TYR A C 1
ATOM 3964 O O . TYR A 1 511 ? -2.030 -9.372 20.275 1.00 97.88 511 TYR A O 1
ATOM 3972 N N . PHE A 1 512 ? -3.587 -7.972 19.420 1.00 98.38 512 PHE A N 1
ATOM 3973 C CA . PHE A 1 512 ? -4.635 -8.933 19.122 1.00 98.38 512 PHE A CA 1
ATOM 3974 C C . PHE A 1 512 ? -4.735 -9.080 17.604 1.00 98.38 512 PHE A C 1
ATOM 3976 O O . PHE A 1 512 ? -4.647 -8.092 16.873 1.00 98.38 512 PHE A O 1
ATOM 3983 N N . GLY A 1 513 ? -4.948 -10.305 17.133 1.00 98.12 513 GLY A N 1
ATOM 3984 C CA . GLY A 1 513 ? -5.163 -10.605 15.722 1.00 98.12 513 GLY A CA 1
ATOM 3985 C C . GLY A 1 513 ? -6.292 -11.607 15.543 1.00 98.12 513 GLY A C 1
ATOM 3986 O O . GLY A 1 513 ? -6.388 -12.582 16.294 1.00 98.12 513 GLY A O 1
ATOM 3987 N N . VAL A 1 514 ? -7.144 -11.361 14.550 1.00 98.19 514 VAL A N 1
ATOM 3988 C CA . VAL A 1 514 ? -8.220 -12.267 14.140 1.00 98.19 514 VAL A CA 1
ATOM 3989 C C . VAL A 1 514 ? -8.137 -12.495 12.637 1.00 98.19 514 VAL A C 1
ATOM 3991 O O . VAL A 1 514 ? -8.154 -11.541 11.859 1.00 98.19 514 VAL A O 1
ATOM 3994 N N . TRP A 1 515 ? -8.102 -13.765 12.242 1.00 97.94 515 TRP A N 1
ATOM 3995 C CA . TRP A 1 515 ? -8.055 -14.218 10.858 1.00 97.94 515 TRP A CA 1
ATOM 3996 C C . TRP A 1 515 ? -9.229 -15.139 10.551 1.00 97.94 515 TRP A C 1
ATOM 3998 O O . TRP A 1 515 ? -9.612 -15.973 11.382 1.00 97.94 515 TRP A O 1
ATOM 4008 N N . ARG A 1 516 ? -9.791 -15.019 9.346 1.00 95.62 516 ARG A N 1
ATOM 4009 C CA . ARG A 1 516 ? -10.941 -15.816 8.908 1.00 95.62 516 ARG A CA 1
ATOM 4010 C C . ARG A 1 516 ? -10.740 -16.452 7.548 1.00 95.62 516 ARG A C 1
ATOM 4012 O O . ARG A 1 516 ? -10.008 -15.951 6.705 1.00 95.62 516 ARG A O 1
ATOM 4019 N N . LYS A 1 517 ? -11.442 -17.559 7.341 1.00 93.50 517 LYS A N 1
ATOM 4020 C CA . LYS A 1 517 ? -11.571 -18.231 6.050 1.00 93.50 517 LYS A CA 1
ATOM 4021 C C . LYS A 1 517 ? -13.021 -18.704 5.881 1.00 93.50 517 LYS A C 1
ATOM 4023 O O . LYS A 1 517 ? -13.608 -19.166 6.867 1.00 93.50 517 LYS A O 1
ATOM 4028 N N . PRO A 1 518 ? -13.630 -18.579 4.688 1.00 84.12 518 PRO A N 1
ATOM 4029 C CA . PRO A 1 518 ? -14.967 -19.113 4.434 1.00 84.12 518 PRO A CA 1
ATOM 4030 C C . PRO A 1 518 ? -15.070 -20.604 4.793 1.00 84.12 518 PRO A C 1
ATOM 4032 O O . PRO A 1 518 ? -14.140 -21.374 4.559 1.00 84.12 518 PRO A O 1
ATOM 4035 N N . SER A 1 519 ? -16.198 -21.005 5.372 1.00 66.94 519 SER A N 1
ATOM 4036 C CA . SER A 1 519 ? -16.522 -22.380 5.771 1.00 66.94 519 SER A CA 1
ATOM 4037 C C . SER A 1 519 ? -17.311 -23.082 4.653 1.00 66.94 519 SER A C 1
ATOM 4039 O O . SER A 1 519 ? -18.522 -23.248 4.736 1.00 66.94 519 SER A O 1
ATOM 4041 N N . GLY A 1 520 ? -16.643 -23.452 3.557 1.00 59.31 520 GLY A N 1
ATOM 4042 C CA . GLY A 1 520 ? -17.264 -24.207 2.457 1.00 59.31 520 GLY A CA 1
ATOM 4043 C C . GLY A 1 520 ? -16.518 -24.084 1.123 1.00 59.31 520 GLY A C 1
ATOM 4044 O O . GLY A 1 520 ? -15.636 -23.227 1.005 1.00 59.31 520 GLY A O 1
ATOM 4045 N N . PRO A 1 521 ? -16.845 -24.921 0.113 1.00 43.59 521 PRO A N 1
ATOM 4046 C CA . PRO A 1 521 ? -16.277 -24.786 -1.222 1.00 43.59 521 PRO A CA 1
ATOM 4047 C C . PRO A 1 521 ? -16.621 -23.403 -1.774 1.00 43.59 521 PRO A C 1
ATOM 4049 O O . PRO A 1 521 ? -17.772 -22.963 -1.755 1.00 43.59 521 PRO A O 1
ATOM 4052 N N . THR A 1 522 ? -15.593 -22.699 -2.233 1.00 42.03 522 THR A N 1
ATOM 4053 C CA . THR A 1 522 ? -15.714 -21.386 -2.856 1.00 42.03 522 THR A CA 1
ATOM 4054 C C . THR A 1 522 ? -16.473 -21.578 -4.165 1.00 42.03 522 THR A C 1
ATOM 4056 O O . THR A 1 522 ? -15.878 -21.931 -5.176 1.00 42.03 522 THR A O 1
ATOM 4059 N N . ARG A 1 523 ? -17.801 -21.409 -4.174 1.00 32.81 523 ARG A N 1
ATOM 4060 C CA . ARG A 1 523 ? -18.498 -21.205 -5.447 1.00 32.81 523 ARG A CA 1
ATOM 4061 C C . ARG A 1 523 ? -18.018 -19.856 -5.963 1.00 32.81 523 ARG A C 1
ATOM 4063 O O . ARG A 1 523 ? -18.387 -18.828 -5.397 1.00 32.81 523 ARG A O 1
ATOM 4070 N N . ALA A 1 524 ? -17.130 -19.891 -6.954 1.00 32.44 524 ALA A N 1
ATOM 4071 C CA . ALA A 1 524 ? -16.788 -18.721 -7.744 1.00 32.44 524 ALA A CA 1
ATOM 4072 C C . ALA A 1 524 ? -18.106 -18.076 -8.200 1.00 32.44 524 ALA A C 1
ATOM 4074 O O . ALA A 1 524 ? -18.967 -18.761 -8.755 1.00 32.44 524 ALA A O 1
ATOM 4075 N N . ARG A 1 525 ? -18.297 -16.809 -7.840 1.00 32.81 525 ARG A N 1
ATOM 4076 C CA . ARG A 1 525 ? -19.322 -15.949 -8.422 1.00 32.81 525 ARG A CA 1
ATOM 4077 C C . ARG A 1 525 ? -18.640 -15.007 -9.383 1.00 32.81 525 ARG A C 1
ATOM 4079 O O . ARG A 1 525 ? -17.527 -14.559 -9.017 1.00 32.81 525 ARG A O 1
#

Foldseek 3Di:
DDDDPPPPPDFLPPWDWDDDDDDDQAFAAQAALVLDDPQKFKKWAADDDALCRQKTWIFIWGDPDPQKIFQFDPPDDQFALVRGPQFFGWTAGRAKFWWFFFDAAAAAAGGQQGADPCADDVNLWAAQQGTWTWTQDPQLKIKIKGQFHGNFFDCLQPVDDDNTDDPPQSHGDGDDPVGTRIGHRGHTGGGFGHGHNGNHTTIMIWMAGNVSHTDFDFHCWWKKWAWDDDDPDLRMTGTDPLDIDISNRPGDDNRGMTINHAHAADQKDWDWQAFPVCVSVVVVRPVRNQKDWQDWAWEDFPLGIGITTMIGGDDAGKTKGWQAAPVRVVVVQVVCVVVQWDWQDKEWYDHPLGIIIITMTTHNDDFDKDKDWFDAPVRVVVVQVVCVVVQWDWRDWYWEAHPLGIITITMTTNDPQADKDKDAFAWPVCVVVVQVVLVVVQWDWQEWEWYDHPNTIGITTMIGNPPVWDKDKDWFDFPVRVVVCVVVLVVVVWDWRYWYWYQDPPRTIIIITMTTDHDDPPPDD